Protein AF-A0A7V6ZWI8-F1 (afdb_monomer_lite)

Secondary structure (DSSP, 8-state):
----------------------------------------------------------------------B-HHHHIIIIIGGGTTT-EEEEEE-TT-B-TTS-BHHHHHHT-SSSEEEEEEE-TT-SSS-SPTTPPPPPEE-TTT--EEEE-STT-SS--HHHHTT-SEEEEE----SBTT-THHHHHHHHHHHHHHTT-EEEEE----TT-SS--BSPPPPTT--BTTB-SS--SB----HHHHHHHHHHHH---EEEEPPBS--TT--GGGGTPPP--SBTTB-SHHHHHHHHHHTT-TTTTEEEETTTTEEEEET--HHHHHHHHHHTT-TTEEEEEEEETTEEEEEEEES-TTT--HHHHHHHHHHHHHHHH-PPPP--SSS--HHHHHHTSSHHHHHHHHT--HHHHHHHHHHHHHHHHHHGGGG--SSS---S--PPP--PPP----------------PPPP----------PPPPPPPEEEETTEEPP-SS--EE-TTS-EEEEHHHHHHHTT-EEEEETTTTEEEEEETTEEEEEETT-SEEEETTEEEE-SS--EEETTEEEEEHHHHHHHTT--EEEETTTTEEEE-

Sequence (599 aa):
MLLVVFLVVTCFCAGAVADVPADVADTNDASNTNNTNNQYAEPIRNKINPITGAVEISGVRGRTGEGETFKLGNEVLLTKYRHLLDGKKVGLVTNQTGLNSKGESTIDVLARQSTFQLTALYGPEHGIDGQAAAGAYVASYVHPQLGIPVYSLYGATRMPTAEMLQNIDVLLYDIQDIGARTYTYISTLNYCMKAAQQSNKTVIVLDRPNPLGGLTVDGMVLEEGYETFVGVDNLPTAHGMTIGELALFFNREIGADVIVIPMEGYSREMIWQDTGLTWVPTSPNVPDIDSVFGYMSTGLGEGTGIFQSDKFKWIGGKGINAEAYAKLLNEAGLPGVTFIPEYKGSAGGVKLSIQDYRTFNPAKTGIYALAYARSLNHFKVPKSGKTMVMFDKIMGTNKIGQWLEQGLTPQQIEANYLPELNRFKAEREKYLIYGSKVSAPSTQPGAEQPGQADENQPAEPGQEQGQPGQVEPAPGTEQPGQALPPLKVIVQGENVVFDSEPYIDGQNRLMVPVRAILEALGATVDWDEITRTVSIQGQGHSLLLTIDSKQAVVDGQKRTMDTTPVIRNSRTMLPARYVGEYLGFTVQWDEKTRTVTVE

Radius of gyration: 32.11 Å; chains: 1; bounding box: 81×68×130 Å

Structure (mmCIF, N/CA/C/O backbone):
data_AF-A0A7V6ZWI8-F1
#
_entry.id   AF-A0A7V6ZWI8-F1
#
loop_
_atom_site.group_PDB
_atom_site.id
_atom_site.type_symbol
_atom_site.label_atom_id
_atom_site.label_alt_id
_atom_site.label_comp_id
_atom_site.label_asym_id
_atom_site.label_entity_id
_atom_site.label_seq_id
_atom_site.pdbx_PDB_ins_code
_atom_site.Cartn_x
_atom_site.Cartn_y
_atom_site.Cartn_z
_atom_site.occupancy
_atom_site.B_iso_or_equiv
_atom_site.auth_seq_id
_atom_site.auth_comp_id
_atom_site.auth_asym_id
_atom_site.auth_atom_id
_atom_site.pdbx_PDB_model_num
ATOM 1 N N . MET A 1 1 ? 40.306 23.187 1.255 1.00 28.42 1 MET A N 1
ATOM 2 C CA . MET A 1 1 ? 40.751 24.513 0.767 1.00 28.42 1 MET A CA 1
ATOM 3 C C . MET A 1 1 ? 39.671 25.029 -0.176 1.00 28.42 1 MET A C 1
ATOM 5 O O . MET A 1 1 ? 39.247 24.256 -1.022 1.00 28.42 1 MET A O 1
ATOM 9 N N . LEU A 1 2 ? 39.146 26.240 0.041 1.00 28.58 2 LEU A N 1
ATOM 10 C CA . LEU A 1 2 ? 37.987 26.783 -0.691 1.00 28.58 2 LEU A CA 1
ATOM 11 C C . LEU A 1 2 ? 38.291 27.028 -2.181 1.00 28.58 2 LEU A C 1
ATOM 13 O O . LEU A 1 2 ? 39.380 27.505 -2.489 1.00 28.58 2 LEU A O 1
ATOM 17 N N . LEU A 1 3 ? 37.276 26.903 -3.048 1.00 25.16 3 LEU A N 1
ATOM 18 C CA . LEU A 1 3 ? 36.755 28.086 -3.752 1.00 25.16 3 LEU A CA 1
ATOM 19 C C . LEU A 1 3 ? 35.303 27.910 -4.233 1.00 25.16 3 LEU A C 1
ATOM 21 O O . LEU A 1 3 ? 34.886 26.828 -4.631 1.00 25.16 3 LEU A O 1
ATOM 25 N N . VAL A 1 4 ? 34.557 29.015 -4.196 1.00 27.52 4 VAL A N 1
ATOM 26 C CA . VAL A 1 4 ? 33.180 29.178 -4.686 1.00 27.52 4 VAL A CA 1
ATOM 27 C C . VAL A 1 4 ? 33.225 29.945 -6.006 1.00 27.52 4 VAL A C 1
ATOM 29 O O . VAL A 1 4 ? 33.932 30.948 -6.078 1.00 27.52 4 VAL A O 1
ATOM 32 N N . VAL A 1 5 ? 32.421 29.557 -7.003 1.00 26.03 5 VAL A N 1
ATOM 33 C CA . VAL A 1 5 ? 32.049 30.444 -8.124 1.00 26.03 5 VAL A CA 1
ATOM 34 C C . VAL A 1 5 ? 30.573 30.248 -8.479 1.00 26.03 5 VAL A C 1
ATOM 36 O O . VAL A 1 5 ? 30.174 29.195 -8.967 1.00 26.03 5 VAL A O 1
ATOM 39 N N . PHE A 1 6 ? 29.773 31.292 -8.259 1.00 24.56 6 PHE A N 1
ATOM 40 C CA . PHE A 1 6 ? 28.487 31.496 -8.931 1.00 24.56 6 PHE A CA 1
ATOM 41 C C . PHE A 1 6 ? 28.742 32.121 -10.309 1.00 24.56 6 PHE A C 1
ATOM 43 O O . PHE A 1 6 ? 29.568 33.028 -10.412 1.00 24.56 6 PHE A O 1
ATOM 50 N N . LEU A 1 7 ? 27.961 31.755 -11.329 1.00 23.69 7 LEU A N 1
ATOM 51 C CA . LEU A 1 7 ? 27.731 32.650 -12.465 1.00 23.69 7 LEU A CA 1
ATOM 52 C C . LEU A 1 7 ? 26.287 32.542 -12.967 1.00 23.69 7 LEU A C 1
ATOM 54 O O . LEU A 1 7 ? 25.798 31.458 -13.270 1.00 23.69 7 LEU A O 1
ATOM 58 N N . VAL A 1 8 ? 25.621 33.691 -13.052 1.00 25.53 8 VAL A N 1
ATOM 59 C CA . VAL A 1 8 ? 24.291 33.857 -13.648 1.00 25.53 8 VAL A CA 1
ATOM 60 C C . VAL A 1 8 ? 24.473 34.303 -15.095 1.00 25.53 8 VAL A C 1
ATOM 62 O O . VAL A 1 8 ? 25.182 35.277 -15.336 1.00 25.53 8 VAL A O 1
ATOM 65 N N . VAL A 1 9 ? 23.795 33.652 -16.045 1.00 25.30 9 VAL A N 1
ATOM 66 C CA . VAL A 1 9 ? 23.609 34.188 -17.403 1.00 25.30 9 VAL A CA 1
ATOM 67 C C . VAL A 1 9 ? 22.161 33.989 -17.841 1.00 25.30 9 VAL A C 1
ATOM 69 O O . VAL A 1 9 ? 21.722 32.881 -18.135 1.00 25.30 9 VAL A O 1
ATOM 72 N N . THR A 1 10 ? 21.426 35.093 -17.912 1.00 27.17 10 THR A N 1
ATOM 73 C CA . THR A 1 10 ? 20.183 35.224 -18.679 1.00 27.17 10 THR A CA 1
ATOM 74 C C . THR A 1 10 ? 20.505 35.568 -20.131 1.00 27.17 10 THR A C 1
ATOM 76 O O . THR A 1 10 ? 21.259 36.513 -20.355 1.00 27.17 10 THR A O 1
ATOM 79 N N . CYS A 1 11 ? 19.858 34.919 -21.103 1.00 25.95 11 CYS A N 1
ATOM 80 C CA . CYS A 1 11 ? 19.789 35.413 -22.483 1.00 25.95 11 CYS A CA 1
ATOM 81 C C . CYS A 1 11 ? 18.364 35.289 -23.041 1.00 25.95 11 CYS A C 1
ATOM 83 O O . CYS A 1 11 ? 17.758 34.221 -23.005 1.00 25.95 11 CYS A O 1
ATOM 85 N N . PHE A 1 12 ? 17.849 36.405 -23.559 1.00 28.16 12 PHE A N 1
ATOM 86 C CA . PHE A 1 12 ? 16.585 36.501 -24.295 1.00 28.16 12 PHE A CA 1
ATOM 87 C C . PHE A 1 12 ? 16.769 36.074 -25.761 1.00 28.16 12 PHE A C 1
ATOM 89 O O . PHE A 1 12 ? 17.848 36.244 -26.324 1.00 28.16 12 PHE A O 1
ATOM 96 N N . CYS A 1 13 ? 15.696 35.595 -26.399 1.00 26.70 13 CYS A N 1
ATOM 97 C CA . CYS A 1 13 ? 15.660 35.300 -27.836 1.00 26.70 13 CYS A CA 1
ATOM 98 C C . CYS A 1 13 ? 14.922 36.389 -28.639 1.00 26.70 13 CYS A C 1
ATOM 100 O O . CYS A 1 13 ? 13.804 36.762 -28.290 1.00 26.70 13 CYS A O 1
ATOM 102 N N . ALA A 1 14 ? 15.530 36.817 -29.748 1.00 29.11 14 ALA A N 1
ATOM 103 C CA . ALA A 1 14 ? 14.955 37.495 -30.924 1.00 29.11 14 ALA A CA 1
ATOM 104 C C . ALA A 1 14 ? 16.035 37.451 -32.038 1.00 29.11 14 ALA A C 1
ATOM 106 O O . ALA A 1 14 ? 17.213 37.478 -31.696 1.00 29.11 14 ALA A O 1
ATOM 107 N N . GLY A 1 15 ? 15.784 37.389 -33.352 1.00 27.94 15 GLY A N 1
ATOM 108 C CA . GLY A 1 15 ? 14.563 37.317 -34.174 1.00 27.94 15 GLY A CA 1
ATOM 109 C C . GLY A 1 15 ? 14.901 37.714 -35.641 1.00 27.94 15 GLY A C 1
ATOM 110 O O . GLY A 1 15 ? 15.879 38.428 -35.828 1.00 27.94 15 GLY A O 1
ATOM 111 N N . ALA A 1 16 ? 14.081 37.312 -36.637 1.00 28.81 16 ALA A N 1
ATOM 112 C CA . ALA A 1 16 ? 14.214 37.524 -38.114 1.00 28.81 16 ALA A CA 1
ATOM 113 C C . ALA A 1 16 ? 15.249 36.613 -38.856 1.00 28.81 16 ALA A C 1
ATOM 115 O O . ALA A 1 16 ? 16.333 36.402 -38.330 1.00 28.81 16 ALA A O 1
ATOM 116 N N . VAL A 1 17 ? 14.974 35.894 -39.973 1.00 30.70 17 VAL A N 1
ATOM 117 C CA . VAL A 1 17 ? 14.340 36.202 -41.302 1.00 30.70 17 VAL A CA 1
ATOM 118 C C . VAL A 1 17 ? 15.312 36.998 -42.204 1.00 30.70 17 VAL A C 1
ATOM 120 O O . VAL A 1 17 ? 15.866 37.979 -41.722 1.00 30.70 17 VAL A O 1
ATOM 123 N N . ALA A 1 18 ? 15.601 36.675 -43.482 1.00 30.06 18 ALA A N 1
ATOM 124 C CA . ALA A 1 18 ? 14.964 35.810 -44.513 1.00 30.06 18 ALA A CA 1
ATOM 125 C C . ALA A 1 18 ? 15.927 34.677 -45.034 1.00 30.06 18 ALA A C 1
ATOM 127 O O . ALA A 1 18 ? 16.760 34.256 -44.237 1.00 30.06 18 ALA A O 1
ATOM 128 N N . ASP A 1 19 ? 15.915 34.071 -46.246 1.00 29.11 19 ASP A N 1
ATOM 129 C CA . ASP A 1 19 ? 15.171 34.244 -47.528 1.00 29.11 19 ASP A CA 1
ATOM 130 C C . ASP A 1 19 ? 15.196 32.956 -48.429 1.00 29.11 19 ASP A C 1
ATOM 132 O O . ASP A 1 19 ? 15.667 31.911 -47.978 1.00 29.11 19 ASP A O 1
ATOM 136 N N . VAL A 1 20 ? 14.709 33.011 -49.688 1.00 31.61 20 VAL A N 1
ATOM 137 C CA . VAL A 1 20 ? 14.600 31.900 -50.689 1.00 31.61 20 VAL A CA 1
ATOM 138 C C . VAL A 1 20 ? 15.327 32.250 -52.017 1.00 31.61 20 VAL A C 1
ATOM 140 O O . VAL A 1 20 ? 15.524 33.428 -52.311 1.00 31.61 20 VAL A O 1
ATOM 143 N N . PRO A 1 21 ? 15.741 31.268 -52.850 1.00 44.25 21 PRO A N 1
ATOM 144 C CA . PRO A 1 21 ? 15.114 31.178 -54.182 1.00 44.25 21 PRO A CA 1
ATOM 145 C C . PRO A 1 21 ? 14.834 29.732 -54.651 1.00 44.25 21 PRO A C 1
ATOM 147 O O . PRO A 1 21 ? 15.422 28.768 -54.166 1.00 44.25 21 PRO A O 1
ATOM 150 N N . ALA A 1 22 ? 13.927 29.600 -55.621 1.00 34.88 22 ALA A N 1
ATOM 151 C CA . ALA A 1 22 ? 13.561 28.346 -56.284 1.00 34.88 22 ALA A CA 1
ATOM 152 C C . ALA A 1 22 ? 14.062 28.327 -57.738 1.00 34.88 22 ALA A C 1
ATOM 154 O O . ALA A 1 22 ? 14.230 29.396 -58.321 1.00 34.88 22 ALA A O 1
ATOM 155 N N . ASP A 1 23 ? 14.195 27.140 -58.343 1.00 31.00 23 ASP A N 1
ATOM 156 C CA . ASP A 1 23 ? 14.041 27.000 -59.797 1.00 31.00 23 ASP A CA 1
ATOM 157 C C . ASP A 1 23 ? 13.568 25.591 -60.217 1.00 31.00 23 ASP A C 1
ATOM 159 O O . ASP A 1 23 ? 13.529 24.663 -59.402 1.00 31.00 23 ASP A O 1
ATOM 163 N N . VAL A 1 24 ? 13.138 25.465 -61.474 1.00 32.62 24 VAL A N 1
ATOM 164 C CA . VAL A 1 24 ? 12.239 24.422 -62.001 1.00 32.62 24 VAL A CA 1
ATOM 165 C C . VAL A 1 24 ? 12.913 23.563 -63.080 1.00 32.62 24 VAL A C 1
ATOM 167 O O . VAL A 1 24 ? 13.636 24.085 -63.923 1.00 32.62 24 VAL A O 1
ATOM 170 N N . ALA A 1 25 ? 12.584 22.265 -63.148 1.00 30.61 25 ALA A N 1
ATOM 171 C CA . ALA A 1 25 ? 12.663 21.494 -64.394 1.00 30.61 25 ALA A CA 1
ATOM 172 C C . ALA A 1 25 ? 11.658 20.326 -64.407 1.00 30.61 25 ALA A C 1
ATOM 174 O O . ALA A 1 25 ? 11.526 19.592 -63.432 1.00 30.61 25 ALA A O 1
ATOM 175 N N . ASP A 1 26 ? 10.971 20.174 -65.536 1.00 32.44 26 ASP A N 1
ATOM 176 C CA . ASP A 1 26 ? 9.909 19.203 -65.822 1.00 32.44 26 ASP A CA 1
ATOM 177 C C . ASP A 1 26 ? 10.410 18.201 -66.883 1.00 32.44 26 ASP A C 1
ATOM 179 O O . ASP A 1 26 ? 11.279 18.562 -67.680 1.00 32.44 26 ASP A O 1
ATOM 183 N N . THR A 1 27 ? 9.887 16.970 -66.935 1.00 31.80 27 THR A N 1
ATOM 184 C CA . THR A 1 27 ? 9.815 16.154 -68.174 1.00 31.80 27 THR A CA 1
ATOM 185 C C . THR A 1 27 ? 9.043 14.844 -67.975 1.00 31.80 27 THR A C 1
ATOM 187 O O . THR A 1 27 ? 9.361 14.029 -67.112 1.00 31.80 27 THR A O 1
ATOM 190 N N . ASN A 1 28 ? 8.065 14.610 -68.853 1.00 31.83 28 ASN A N 1
ATOM 191 C CA . ASN A 1 28 ? 7.313 13.358 -68.983 1.00 31.83 28 ASN A CA 1
ATOM 192 C C . ASN A 1 28 ? 8.035 12.367 -69.918 1.00 31.83 28 ASN A C 1
ATOM 194 O O . ASN A 1 28 ? 8.673 12.821 -70.864 1.00 31.83 28 ASN A O 1
ATOM 198 N N . ASP A 1 29 ? 7.800 11.055 -69.762 1.00 31.50 29 ASP A N 1
ATOM 199 C CA . ASP A 1 29 ? 7.141 10.249 -70.816 1.00 31.50 29 ASP A CA 1
ATOM 200 C C . ASP A 1 29 ? 6.568 8.921 -70.256 1.00 31.50 29 ASP A C 1
ATOM 202 O O . ASP A 1 29 ? 6.865 8.539 -69.121 1.00 31.50 29 ASP A O 1
ATOM 206 N N . ALA A 1 30 ? 5.706 8.236 -71.018 1.00 31.58 30 ALA A N 1
ATOM 207 C CA . ALA A 1 30 ? 4.789 7.201 -70.527 1.00 31.58 30 ALA A CA 1
ATOM 208 C C . ALA A 1 30 ? 4.719 5.909 -71.373 1.00 31.58 30 ALA A C 1
ATOM 210 O O . ALA A 1 30 ? 4.884 5.935 -72.587 1.00 31.58 30 ALA A O 1
ATOM 211 N N . SER A 1 31 ? 4.320 4.795 -70.734 1.00 30.95 31 SER A N 1
ATOM 212 C CA . SER A 1 31 ? 3.510 3.695 -71.322 1.00 30.95 31 SER A CA 1
ATOM 213 C C . SER A 1 31 ? 3.137 2.668 -70.227 1.00 30.95 31 SER A C 1
ATOM 215 O O . SER A 1 31 ? 4.026 2.186 -69.536 1.00 30.95 31 SER A O 1
ATOM 217 N N . ASN A 1 32 ? 1.850 2.465 -69.889 1.00 31.31 32 ASN A N 1
ATOM 218 C CA . ASN A 1 32 ? 0.920 1.430 -70.418 1.00 31.31 32 ASN A CA 1
ATOM 219 C C . ASN A 1 32 ? 1.403 -0.035 -70.251 1.00 31.31 32 ASN A C 1
ATOM 221 O O . ASN A 1 32 ? 2.523 -0.338 -70.635 1.00 31.31 32 ASN A O 1
ATOM 225 N N . THR A 1 33 ? 0.632 -1.029 -69.774 1.00 31.41 33 THR A N 1
ATOM 226 C CA . THR A 1 33 ? -0.783 -1.154 -69.319 1.00 31.41 33 THR A CA 1
ATOM 227 C C . THR A 1 33 ? -0.942 -2.429 -68.466 1.00 31.41 33 THR A C 1
ATOM 229 O O . THR A 1 33 ? -0.406 -3.456 -68.878 1.00 31.41 33 THR A O 1
ATOM 232 N N . ASN A 1 34 ? -1.769 -2.427 -67.402 1.00 29.41 34 ASN A N 1
ATOM 233 C CA . ASN A 1 34 ? -2.974 -3.291 -67.275 1.00 29.41 34 ASN A CA 1
ATOM 234 C C . ASN A 1 34 ? -3.624 -3.286 -65.865 1.00 29.41 34 ASN A C 1
ATOM 236 O O . ASN A 1 34 ? -3.039 -3.753 -64.897 1.00 29.41 34 ASN A O 1
ATOM 240 N N . ASN A 1 35 ? -4.864 -2.776 -65.819 1.00 30.55 35 ASN A N 1
ATOM 241 C CA . ASN A 1 35 ? -6.092 -3.286 -65.164 1.00 30.55 35 ASN A CA 1
ATOM 242 C C . ASN A 1 35 ? -6.007 -4.503 -64.194 1.00 30.55 35 ASN A C 1
ATOM 244 O O . ASN A 1 35 ? -5.303 -5.461 -64.485 1.00 30.55 35 ASN A O 1
ATOM 248 N N . THR A 1 36 ? -6.780 -4.615 -63.096 1.00 31.45 36 THR A N 1
ATOM 249 C CA . THR A 1 36 ? -8.091 -4.008 -62.717 1.00 31.45 36 THR A CA 1
ATOM 250 C C . THR A 1 36 ? -8.309 -3.911 -61.187 1.00 31.45 36 THR A C 1
ATOM 252 O O . THR A 1 36 ? -7.836 -4.786 -60.467 1.00 31.45 36 THR A O 1
ATOM 255 N N . ASN A 1 37 ? -9.239 -3.024 -60.777 1.00 29.16 37 ASN A N 1
ATOM 256 C CA . ASN A 1 37 ? -10.109 -3.074 -59.571 1.00 29.16 37 ASN A CA 1
ATOM 257 C C . ASN A 1 37 ? -9.500 -2.713 -58.192 1.00 29.16 37 ASN A C 1
ATOM 259 O O . ASN A 1 37 ? -8.433 -3.191 -57.840 1.00 29.16 37 ASN A O 1
ATOM 263 N N . ASN A 1 38 ? -10.174 -1.958 -57.305 1.00 27.50 38 ASN A N 1
ATOM 264 C CA . ASN A 1 38 ? -11.463 -1.230 -57.374 1.00 27.50 38 ASN A CA 1
ATOM 265 C C . ASN A 1 38 ? -11.576 -0.282 -56.151 1.00 27.50 38 ASN A C 1
ATOM 267 O O . ASN A 1 38 ? -11.404 -0.779 -55.040 1.00 27.50 38 ASN A O 1
ATOM 271 N N . GLN A 1 39 ? -11.907 1.015 -56.301 1.00 26.83 39 GLN A N 1
ATOM 272 C CA . GLN A 1 39 ? -12.364 1.847 -55.167 1.00 26.83 39 GLN A CA 1
ATOM 273 C C . GLN A 1 39 ? -13.038 3.191 -55.538 1.00 26.83 39 GLN A C 1
ATOM 275 O O . GLN A 1 39 ? -12.586 3.895 -56.433 1.00 26.83 39 GLN A O 1
ATOM 280 N N . TYR A 1 40 ? -14.051 3.530 -54.727 1.00 29.88 40 TYR A N 1
ATOM 281 C CA . TYR A 1 40 ? -14.677 4.834 -54.423 1.00 29.88 40 TYR A CA 1
ATOM 282 C C . TYR A 1 40 ? -15.344 5.709 -55.502 1.00 29.88 40 TYR A C 1
ATOM 284 O O . TYR A 1 40 ? -14.836 5.946 -56.592 1.00 29.88 40 TYR A O 1
ATOM 292 N N . ALA A 1 41 ? -16.478 6.292 -55.087 1.00 27.98 41 ALA A N 1
ATOM 293 C CA . ALA A 1 41 ? -17.156 7.410 -55.730 1.00 27.98 41 ALA A CA 1
ATOM 294 C C . ALA A 1 41 ? -17.683 8.408 -54.673 1.00 27.98 41 ALA A C 1
ATOM 296 O O . ALA A 1 41 ? -18.376 8.028 -53.736 1.00 27.98 41 ALA A O 1
ATOM 297 N N . GLU A 1 42 ? -17.351 9.673 -54.897 1.00 35.09 42 GLU A N 1
ATOM 298 C CA . GLU A 1 42 ? -17.826 10.965 -54.358 1.00 35.09 42 GLU A CA 1
ATOM 299 C C . GLU A 1 42 ? -17.604 11.954 -55.547 1.00 35.09 42 GLU A C 1
ATOM 301 O O . GLU A 1 42 ? -16.832 11.581 -56.444 1.00 35.09 42 GLU A O 1
ATOM 306 N N . PRO A 1 43 ? -18.168 13.188 -55.643 1.00 50.03 43 PRO A N 1
ATOM 307 C CA . PRO A 1 43 ? -18.789 14.014 -54.590 1.00 50.03 43 PRO A CA 1
ATOM 308 C C . PRO A 1 43 ? -20.073 14.792 -55.023 1.00 50.03 43 PRO A C 1
ATOM 310 O O . PRO A 1 43 ? -20.566 14.596 -56.131 1.00 50.03 43 PRO A O 1
ATOM 313 N N . ILE A 1 44 ? -20.569 15.756 -54.206 1.00 26.88 44 ILE A N 1
ATOM 314 C CA . ILE A 1 44 ? -20.666 17.220 -54.542 1.00 26.88 44 ILE A CA 1
ATOM 315 C C . ILE A 1 44 ? -21.524 18.080 -53.553 1.00 26.88 44 ILE A C 1
ATOM 317 O O . ILE A 1 44 ? -22.748 18.050 -53.550 1.00 26.88 44 ILE A O 1
ATOM 321 N N . ARG A 1 45 ? -20.814 18.955 -52.811 1.00 26.03 45 ARG A N 1
ATOM 322 C CA . ARG A 1 45 ? -21.028 20.401 -52.475 1.00 26.03 45 ARG A CA 1
ATOM 323 C C . ARG A 1 45 ? -22.297 20.991 -51.790 1.00 26.03 45 ARG A C 1
ATOM 325 O O . ARG A 1 45 ? -23.346 21.153 -52.397 1.00 26.03 45 ARG A O 1
ATOM 332 N N . ASN A 1 46 ? -21.990 21.680 -50.675 1.00 26.44 46 ASN A N 1
ATOM 333 C CA . ASN A 1 46 ? -22.346 23.067 -50.271 1.00 26.44 46 ASN A CA 1
ATOM 334 C C . ASN A 1 46 ? -23.809 23.497 -49.990 1.00 26.44 46 ASN A C 1
ATOM 336 O O . ASN A 1 46 ? -24.583 23.705 -50.921 1.00 26.44 46 ASN A O 1
ATOM 340 N N . LYS A 1 47 ? -24.052 24.017 -48.769 1.00 25.30 47 LYS A N 1
ATOM 341 C CA . LYS A 1 47 ? -24.035 25.477 -48.449 1.00 25.30 47 LYS A CA 1
ATOM 342 C C . LYS A 1 47 ? -24.220 25.757 -46.940 1.00 25.30 47 LYS A C 1
ATOM 344 O O . LYS A 1 47 ? -24.736 24.921 -46.213 1.00 25.30 47 LYS A O 1
ATOM 349 N N . ILE A 1 48 ? -23.805 26.950 -46.495 1.00 28.83 48 ILE A N 1
ATOM 350 C CA . ILE A 1 48 ? -23.895 27.460 -45.110 1.00 28.83 48 ILE A CA 1
ATOM 351 C C . ILE A 1 48 ? -24.860 28.661 -45.076 1.00 28.83 48 ILE A C 1
ATOM 353 O O . ILE A 1 48 ? -24.711 29.542 -45.922 1.00 28.83 48 ILE A O 1
ATOM 357 N N . ASN A 1 49 ? -25.801 28.720 -44.117 1.00 27.78 49 ASN A N 1
ATOM 358 C CA . ASN A 1 49 ? -26.045 29.894 -43.245 1.00 27.78 49 ASN A CA 1
ATOM 359 C C . ASN A 1 49 ? -27.146 29.652 -42.175 1.00 27.78 49 ASN A C 1
ATOM 361 O O . ASN A 1 49 ? -27.912 28.699 -42.314 1.00 27.78 49 ASN A O 1
ATOM 365 N N . PRO A 1 50 ? -27.200 30.461 -41.089 1.00 54.19 50 PRO A N 1
ATOM 366 C CA . PRO A 1 50 ? -27.824 30.071 -39.817 1.00 54.19 50 PRO A CA 1
ATOM 367 C C . PRO A 1 50 ? -29.129 30.817 -39.482 1.00 54.19 50 PRO A C 1
ATOM 369 O O . PRO A 1 50 ? -29.271 31.986 -39.834 1.00 54.19 50 PRO A O 1
ATOM 372 N N . ILE A 1 51 ? -30.024 30.199 -38.694 1.00 28.58 51 ILE A N 1
ATOM 373 C CA . ILE A 1 51 ? -31.097 30.898 -37.954 1.00 28.58 51 ILE A CA 1
ATOM 374 C C . ILE A 1 51 ? -31.291 30.276 -36.557 1.00 28.58 51 ILE A C 1
ATOM 376 O O . ILE A 1 51 ? -31.231 29.064 -36.372 1.00 28.58 51 ILE A O 1
ATOM 380 N N . THR A 1 52 ? -31.529 31.151 -35.581 1.00 38.34 52 THR A N 1
ATOM 381 C CA . THR A 1 52 ? -31.885 30.896 -34.178 1.00 38.34 52 THR A CA 1
ATOM 382 C C . THR A 1 52 ? -33.227 30.180 -33.993 1.00 38.34 52 THR A C 1
ATOM 384 O O . THR A 1 52 ? -34.213 30.567 -34.617 1.00 38.34 52 THR A O 1
ATOM 387 N N . GLY A 1 53 ? -33.329 29.268 -33.024 1.00 26.09 53 GLY A N 1
ATOM 388 C CA . GLY A 1 53 ? -34.625 28.766 -32.557 1.00 26.09 53 GLY A CA 1
ATOM 389 C C . GLY A 1 53 ? -34.493 27.751 -31.427 1.00 26.09 53 GLY A C 1
ATOM 390 O O . GLY A 1 53 ? -33.885 26.701 -31.612 1.00 26.09 53 GLY A O 1
ATOM 391 N N . ALA A 1 54 ? -35.066 28.055 -30.262 1.00 33.38 54 ALA A N 1
ATOM 392 C CA . ALA A 1 54 ? -35.240 27.062 -29.209 1.00 33.38 54 ALA A CA 1
ATOM 393 C C . ALA A 1 54 ? -36.290 26.030 -29.646 1.00 33.38 54 ALA A C 1
ATOM 395 O O . ALA A 1 54 ? -37.360 26.402 -30.129 1.00 33.38 54 ALA A O 1
ATOM 396 N N . VAL A 1 55 ? -35.996 24.746 -29.447 1.00 27.59 55 VAL A N 1
ATOM 397 C CA . VAL A 1 55 ? -36.957 23.651 -29.614 1.00 27.59 55 VAL A CA 1
ATOM 398 C C . VAL A 1 55 ? -37.021 22.894 -28.296 1.00 27.59 55 VAL A C 1
ATOM 400 O O . VAL A 1 55 ? -36.047 22.261 -27.889 1.00 27.59 55 VAL A O 1
ATOM 403 N N . GLU A 1 56 ? -38.169 22.961 -27.625 1.00 31.20 56 GLU A N 1
ATOM 404 C CA . GLU A 1 56 ? -38.464 22.077 -26.501 1.00 31.20 56 GLU A CA 1
ATOM 405 C C . GLU A 1 56 ? -38.583 20.637 -27.010 1.00 31.20 56 GLU A C 1
ATOM 407 O O . GLU A 1 56 ? -39.544 20.282 -27.694 1.00 31.20 56 GLU A O 1
ATOM 412 N N . ILE A 1 57 ? -37.632 19.779 -26.639 1.00 32.16 57 ILE A N 1
ATOM 413 C CA . ILE A 1 57 ? -37.811 18.330 -26.755 1.00 32.16 57 ILE A CA 1
ATOM 414 C C . ILE A 1 57 ? -38.447 17.848 -25.453 1.00 32.16 57 ILE A C 1
ATOM 416 O O . ILE A 1 57 ? -37.774 17.512 -24.478 1.00 32.16 57 ILE A O 1
ATOM 420 N N . SER A 1 58 ? -39.776 17.818 -25.441 1.00 32.56 58 SER A N 1
ATOM 421 C CA . SER A 1 58 ? -40.514 17.036 -24.454 1.00 32.56 58 SER A CA 1
ATOM 422 C C . SER A 1 58 ? -40.379 15.544 -24.788 1.00 32.56 58 SER A C 1
ATOM 424 O O . SER A 1 58 ? -40.469 15.158 -25.950 1.00 32.56 58 SER A O 1
ATOM 426 N N . GLY A 1 59 ? -40.185 14.684 -23.778 1.00 32.44 59 GLY A N 1
ATOM 427 C CA . GLY A 1 59 ? -40.457 13.250 -23.959 1.00 32.44 59 GLY A CA 1
ATOM 428 C C . GLY A 1 59 ? -39.344 12.225 -23.728 1.00 32.44 59 GLY A C 1
ATOM 429 O O . GLY A 1 59 ? -39.495 11.110 -24.211 1.00 32.44 59 GLY A O 1
ATOM 430 N N . VAL A 1 60 ? -38.317 12.494 -22.916 1.00 31.44 60 VAL A N 1
ATOM 431 C CA . VAL A 1 60 ? -37.719 11.415 -22.100 1.00 31.44 60 VAL A CA 1
ATOM 432 C C . VAL A 1 60 ? -37.628 11.880 -20.652 1.00 31.44 60 VAL A C 1
ATOM 434 O O . VAL A 1 60 ? -36.632 12.459 -20.226 1.00 31.44 60 VAL A O 1
ATOM 437 N N . ARG A 1 61 ? -38.671 11.594 -19.859 1.00 32.12 61 ARG A N 1
ATOM 438 C CA . ARG A 1 61 ? -38.511 11.533 -18.400 1.00 32.12 61 ARG A CA 1
ATOM 439 C C . ARG A 1 61 ? -37.668 10.301 -18.090 1.00 32.12 61 ARG A C 1
ATOM 441 O O . ARG A 1 61 ? -38.203 9.227 -17.818 1.00 32.12 61 ARG A O 1
ATOM 448 N N . GLY A 1 62 ? -36.347 10.469 -18.137 1.00 32.62 62 GLY A N 1
ATOM 449 C CA . GLY A 1 62 ? -35.455 9.583 -17.406 1.00 32.62 62 GLY A CA 1
ATOM 450 C C . GLY A 1 62 ? -35.942 9.527 -15.961 1.00 32.62 62 GLY A C 1
ATOM 451 O O . GLY A 1 62 ? -36.363 10.547 -15.408 1.00 32.62 62 GLY A O 1
ATOM 452 N N . ARG A 1 63 ? -35.950 8.334 -15.363 1.00 35.31 63 ARG A N 1
ATOM 453 C CA . ARG A 1 63 ? -36.229 8.202 -13.934 1.00 35.31 63 ARG A CA 1
ATOM 454 C C . ARG A 1 63 ? -35.103 8.896 -13.176 1.00 35.31 63 ARG A C 1
ATOM 456 O O . ARG A 1 63 ? -34.098 8.269 -12.866 1.00 35.31 63 ARG A O 1
ATOM 463 N N . THR A 1 64 ? -35.303 10.164 -12.835 1.00 37.44 64 THR A N 1
ATOM 464 C CA . THR A 1 64 ? -34.661 10.773 -11.674 1.00 37.44 64 THR A CA 1
ATOM 465 C C . THR A 1 64 ? -35.271 10.117 -10.439 1.00 37.44 64 THR A C 1
ATOM 467 O O . THR A 1 64 ? -36.127 10.690 -9.766 1.00 37.44 64 THR A O 1
ATOM 470 N N . GLY A 1 65 ? -34.868 8.870 -10.177 1.00 35.81 65 GLY A N 1
ATOM 471 C CA . GLY A 1 65 ? -34.746 8.454 -8.791 1.00 35.81 65 GLY A CA 1
ATOM 472 C C . GLY A 1 65 ? -33.795 9.441 -8.124 1.00 35.81 65 GLY A C 1
ATOM 473 O O . GLY A 1 65 ? -32.851 9.912 -8.766 1.00 35.81 65 GLY A O 1
ATOM 474 N N . GLU A 1 66 ? -34.087 9.808 -6.883 1.00 41.44 66 GLU A N 1
ATOM 475 C CA . GLU A 1 66 ? -33.149 10.558 -6.055 1.00 41.44 66 GLU A CA 1
ATOM 476 C C . GLU A 1 66 ? -31.829 9.784 -6.083 1.00 41.44 66 GLU A C 1
ATOM 478 O O . GLU A 1 66 ? -31.798 8.614 -5.704 1.00 41.44 66 GLU A O 1
ATOM 483 N N . GLY A 1 67 ? -30.789 10.378 -6.676 1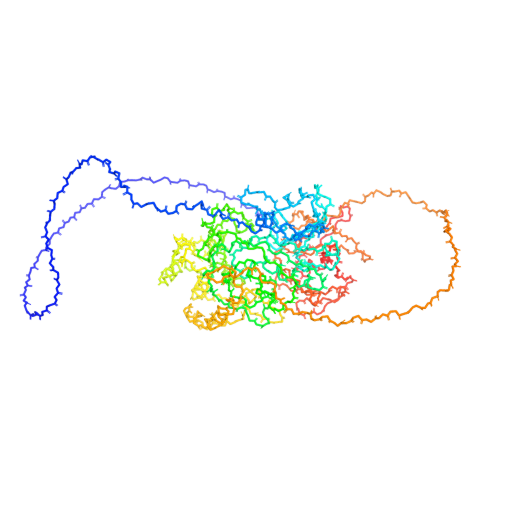.00 44.22 67 GLY A N 1
ATOM 484 C CA . GLY A 1 67 ? -29.560 9.649 -6.970 1.00 44.22 67 GLY A CA 1
ATOM 485 C C . GLY A 1 67 ? -28.971 9.124 -5.672 1.00 44.22 67 GLY A C 1
ATOM 486 O O . GLY A 1 67 ? -28.674 9.929 -4.788 1.00 44.22 67 GLY A O 1
ATOM 487 N N . GLU A 1 68 ? -28.835 7.798 -5.553 1.00 56.72 68 GLU A N 1
ATOM 488 C CA . GLU A 1 68 ? -28.263 7.169 -4.365 1.00 56.72 68 GLU A CA 1
ATOM 489 C C . GLU A 1 68 ? -26.869 7.754 -4.142 1.00 56.72 68 GLU A C 1
ATOM 491 O O . GLU A 1 68 ? -25.932 7.501 -4.898 1.00 56.72 68 GLU A O 1
ATOM 496 N N . THR A 1 69 ? -26.766 8.633 -3.145 1.00 81.69 69 THR A N 1
ATOM 497 C CA . THR A 1 69 ? -25.529 9.346 -2.853 1.00 81.69 69 THR A CA 1
ATOM 498 C C . THR A 1 69 ? -24.487 8.329 -2.420 1.00 81.69 69 THR A C 1
ATOM 500 O O . THR A 1 69 ? -24.745 7.559 -1.493 1.00 81.69 69 THR A O 1
ATOM 503 N N . PHE A 1 70 ? -23.326 8.345 -3.076 1.00 92.44 70 PHE A N 1
ATOM 504 C CA . PHE A 1 70 ? -22.180 7.536 -2.682 1.00 92.44 70 PHE A CA 1
ATOM 505 C C . PHE A 1 70 ? -21.847 7.777 -1.197 1.00 92.44 70 PHE A C 1
ATOM 507 O O . PHE A 1 70 ? -21.816 8.929 -0.754 1.00 92.44 70 PHE A O 1
ATOM 514 N N . LYS A 1 71 ? -21.609 6.707 -0.429 1.00 96.00 71 LYS A N 1
ATOM 515 C CA . LYS A 1 71 ? -21.227 6.781 0.995 1.00 96.00 71 LYS A CA 1
ATOM 516 C C . LYS A 1 71 ? -20.135 5.785 1.327 1.00 96.00 71 LYS A C 1
ATOM 518 O O . LYS A 1 71 ? -20.201 4.622 0.925 1.00 96.00 71 LYS A O 1
ATOM 523 N N . LEU A 1 72 ? -19.202 6.231 2.156 1.00 98.00 72 LEU A N 1
ATOM 524 C CA . LEU A 1 72 ? -18.135 5.406 2.714 1.00 98.00 72 LEU A CA 1
ATOM 525 C C . LEU A 1 72 ? -18.653 4.459 3.808 1.00 98.00 72 LEU A C 1
ATOM 527 O O . LEU A 1 72 ? -19.666 4.733 4.461 1.00 98.00 72 LEU A O 1
ATOM 531 N N . GLY A 1 73 ? -17.926 3.369 4.072 1.00 98.38 73 GLY A N 1
ATOM 532 C CA . GLY A 1 73 ? -18.284 2.405 5.117 1.00 98.38 73 GLY A CA 1
ATOM 533 C C . GLY A 1 73 ? -18.410 3.026 6.517 1.00 98.38 73 GLY A C 1
ATOM 534 O O . GLY A 1 73 ? -19.242 2.588 7.308 1.00 98.38 73 GLY A O 1
ATOM 535 N N . ASN A 1 74 ? -17.669 4.101 6.819 1.00 97.75 74 ASN A N 1
ATOM 536 C CA . ASN A 1 74 ? -17.784 4.832 8.090 1.00 97.75 74 ASN A CA 1
ATOM 537 C C . ASN A 1 74 ? -19.095 5.640 8.221 1.00 97.75 74 ASN A C 1
ATOM 539 O O . ASN A 1 74 ? -19.630 5.780 9.323 1.00 97.75 74 ASN A O 1
ATOM 543 N N . GLU A 1 75 ? -19.677 6.099 7.114 1.00 97.62 75 GLU A N 1
ATOM 544 C CA . GLU A 1 75 ? -20.990 6.758 7.078 1.00 97.62 75 GLU A CA 1
ATOM 545 C C . GLU A 1 75 ? -22.131 5.735 7.141 1.00 97.62 75 GLU A C 1
ATOM 547 O O . GLU A 1 75 ? -23.121 5.924 7.861 1.00 97.62 75 GLU A O 1
ATOM 552 N N . VAL A 1 76 ? -21.979 4.617 6.426 1.00 98.25 76 VAL A N 1
ATOM 553 C CA . VAL A 1 76 ? -22.930 3.495 6.432 1.00 98.25 76 VAL A CA 1
ATOM 554 C C . VAL A 1 76 ? -22.979 2.829 7.815 1.00 98.25 76 VAL A C 1
ATOM 556 O O . VAL A 1 76 ? -24.067 2.520 8.309 1.00 98.25 76 VAL A O 1
ATOM 559 N N . LEU A 1 77 ? -21.836 2.702 8.501 1.00 98.06 77 LEU A N 1
ATOM 560 C CA . LEU A 1 77 ? -21.746 2.239 9.889 1.00 98.06 77 LEU A CA 1
ATOM 561 C C . LEU A 1 77 ? -22.684 3.042 10.790 1.00 98.06 77 LEU A C 1
ATOM 563 O O . LEU A 1 77 ? -23.574 2.480 11.420 1.00 98.06 77 LEU A O 1
ATOM 567 N N . LEU A 1 78 ? -22.512 4.361 10.848 1.00 94.56 78 LEU A N 1
ATOM 568 C CA . LEU A 1 78 ? -23.215 5.197 11.824 1.00 94.56 78 LEU A CA 1
ATOM 569 C C . LEU A 1 78 ? -24.708 5.352 11.519 1.00 94.56 78 LEU A C 1
ATOM 571 O O . LEU A 1 78 ? -25.505 5.545 12.439 1.00 94.56 78 LEU A O 1
ATOM 575 N N . THR A 1 79 ? -25.091 5.238 10.245 1.00 94.31 79 THR A N 1
ATOM 576 C CA . THR A 1 79 ? -26.484 5.383 9.800 1.00 94.31 79 THR A CA 1
ATOM 577 C C . THR A 1 79 ? -27.284 4.079 9.829 1.00 94.31 79 THR A C 1
ATOM 579 O O . THR A 1 79 ? -28.482 4.134 10.106 1.00 94.31 79 THR A O 1
ATOM 582 N N . LYS A 1 80 ? -26.660 2.915 9.586 1.00 96.88 80 LYS A N 1
ATOM 583 C CA . LYS A 1 80 ? -27.354 1.610 9.507 1.00 96.88 80 LYS A CA 1
ATOM 584 C C . LYS A 1 80 ? -26.883 0.569 10.528 1.00 96.88 80 LYS A C 1
ATOM 586 O O . LYS A 1 80 ? -27.702 -0.205 11.021 1.00 96.88 80 LYS A O 1
ATOM 591 N N . TYR A 1 81 ? -25.601 0.563 10.891 1.00 97.38 81 TYR A N 1
ATOM 592 C CA . TYR A 1 81 ? -24.971 -0.521 11.663 1.00 97.38 81 TYR A CA 1
ATOM 593 C C . TYR A 1 81 ? -24.409 -0.105 13.035 1.00 97.38 81 TYR A C 1
ATOM 595 O O . TYR A 1 81 ? -23.710 -0.884 13.675 1.00 97.38 81 TYR A O 1
ATOM 603 N N . ARG A 1 82 ? -24.749 1.090 13.541 1.00 96.38 82 ARG A N 1
ATOM 604 C CA . ARG A 1 82 ? -24.271 1.615 14.838 1.00 96.38 82 ARG A CA 1
ATOM 605 C C . ARG A 1 82 ? -24.532 0.667 16.016 1.00 96.38 82 ARG A C 1
ATOM 607 O O . ARG A 1 82 ? -23.709 0.582 16.919 1.00 96.38 82 ARG A O 1
ATOM 614 N N . HIS A 1 83 ? -25.614 -0.108 15.943 1.00 97.00 83 HIS A N 1
ATOM 615 C CA . HIS A 1 83 ? -25.970 -1.146 16.913 1.00 97.00 83 HIS A CA 1
ATOM 616 C C . HIS A 1 83 ? -24.885 -2.224 17.113 1.00 97.00 83 HIS A C 1
ATOM 618 O O . HIS A 1 83 ? -24.877 -2.889 18.143 1.00 97.00 83 HIS A O 1
ATOM 624 N N . LEU A 1 84 ? -23.951 -2.398 16.167 1.00 98.00 84 LEU A N 1
ATOM 625 C CA . LEU A 1 84 ? -22.797 -3.294 16.321 1.00 98.00 84 LEU A CA 1
ATOM 626 C C . LEU A 1 84 ? -21.776 -2.792 17.357 1.00 98.00 84 LEU A C 1
ATOM 628 O O . LEU A 1 84 ? -20.963 -3.590 17.838 1.00 98.00 84 LEU A O 1
ATOM 632 N N . LEU A 1 85 ? -21.808 -1.492 17.674 1.00 98.50 85 LEU A N 1
ATOM 633 C CA . LEU A 1 85 ? -20.915 -0.816 18.617 1.00 98.50 85 LEU A CA 1
ATOM 634 C C . LEU A 1 85 ? -21.585 -0.481 19.954 1.00 98.50 85 LEU A C 1
ATOM 636 O O . LEU A 1 85 ? -20.871 -0.317 20.936 1.00 98.50 85 LEU A O 1
ATOM 640 N N . ASP A 1 86 ? -22.914 -0.365 20.009 1.00 97.81 86 ASP A N 1
ATOM 641 C CA . ASP A 1 86 ? -23.629 0.077 21.214 1.00 97.81 86 ASP A CA 1
ATOM 642 C C . ASP A 1 86 ? -23.259 -0.775 22.452 1.00 97.81 86 ASP A C 1
ATOM 644 O O . ASP A 1 86 ? -23.270 -2.006 22.426 1.00 97.81 86 ASP A O 1
ATOM 648 N N . GLY A 1 87 ? -22.892 -0.098 23.543 1.00 98.19 87 GLY A N 1
ATOM 649 C CA . GLY A 1 87 ? -22.398 -0.679 24.795 1.00 98.19 87 GLY A CA 1
ATOM 650 C C . GLY A 1 87 ? -20.923 -1.107 24.802 1.00 98.19 87 GLY A C 1
ATOM 651 O O . GLY A 1 87 ? -20.421 -1.454 25.870 1.00 98.19 87 GLY A O 1
ATOM 652 N N . LYS A 1 88 ? -20.219 -1.077 23.663 1.00 98.56 88 LYS A N 1
ATOM 653 C CA . LYS A 1 88 ? -18.855 -1.616 23.528 1.00 98.56 88 LYS A CA 1
ATOM 654 C C . LYS A 1 88 ? -17.749 -0.587 23.748 1.00 98.56 88 LYS A C 1
ATOM 656 O O . LYS A 1 88 ? -17.909 0.612 23.503 1.00 98.56 88 LYS A O 1
ATOM 661 N N . LYS A 1 89 ? -16.577 -1.100 24.117 1.00 98.75 89 LYS A N 1
ATOM 662 C CA . LYS A 1 89 ? -15.281 -0.435 23.992 1.00 98.75 89 LYS A CA 1
ATOM 663 C C . LYS A 1 89 ? -14.713 -0.664 22.595 1.00 98.75 89 LYS A C 1
ATOM 665 O O . LYS A 1 89 ? -14.571 -1.801 22.144 1.00 98.75 89 LYS A O 1
ATOM 670 N N . VAL A 1 90 ? -14.370 0.420 21.921 1.00 98.81 90 VAL A N 1
ATOM 671 C CA . VAL A 1 90 ? -13.998 0.448 20.509 1.00 98.81 90 VAL A CA 1
ATOM 672 C C . VAL A 1 90 ? -12.530 0.832 20.373 1.00 98.81 90 VAL A C 1
ATOM 674 O O . VAL A 1 90 ? -12.111 1.900 20.826 1.00 98.81 90 VAL A O 1
ATOM 677 N N . GLY A 1 91 ? -11.760 -0.029 19.715 1.00 98.81 91 GLY A N 1
ATOM 678 C CA . GLY A 1 91 ? -10.456 0.312 19.155 1.00 98.81 91 GLY A CA 1
ATOM 679 C C . GLY A 1 91 ? -10.600 0.777 17.710 1.00 98.81 91 GLY A C 1
ATOM 680 O O . GLY A 1 91 ? -11.443 0.241 16.995 1.00 98.81 91 GLY A O 1
ATOM 681 N N . LEU A 1 92 ? -9.786 1.732 17.258 1.00 98.88 92 LEU A N 1
ATOM 682 C CA . LEU A 1 92 ? -9.796 2.200 15.865 1.00 98.88 92 LEU A CA 1
ATOM 683 C C . LEU A 1 92 ? -8.392 2.189 15.246 1.00 98.88 92 LEU A C 1
ATOM 685 O O . LEU A 1 92 ? -7.523 2.966 15.646 1.00 98.88 92 LEU A O 1
ATOM 689 N N . VAL A 1 93 ? -8.193 1.347 14.232 1.00 98.81 93 VAL A N 1
ATOM 690 C CA . VAL A 1 93 ? -7.045 1.400 13.319 1.00 98.81 93 VAL A CA 1
ATOM 691 C C . VAL A 1 93 ? -7.346 2.439 12.241 1.00 98.81 93 VAL A C 1
ATOM 693 O O . VAL A 1 93 ? -8.276 2.256 11.454 1.00 98.81 93 VAL A O 1
ATOM 696 N N . THR A 1 94 ? -6.611 3.551 12.225 1.00 98.44 94 THR A N 1
ATOM 697 C CA . THR A 1 94 ? -6.869 4.663 11.296 1.00 98.44 94 THR A CA 1
ATOM 698 C C . THR A 1 94 ? -5.649 5.566 11.103 1.00 98.44 94 THR A C 1
ATOM 700 O O . THR A 1 94 ? -4.633 5.421 11.784 1.00 98.44 94 THR A O 1
ATOM 703 N N . ASN A 1 95 ? -5.762 6.516 10.178 1.00 95.81 95 ASN A N 1
ATOM 704 C CA . ASN A 1 95 ? -4.812 7.600 9.958 1.00 95.81 95 ASN A CA 1
ATOM 705 C C . ASN A 1 95 ? -5.527 8.849 9.399 1.00 95.81 95 ASN A C 1
ATOM 707 O O . ASN A 1 95 ? -6.756 8.927 9.416 1.00 95.81 95 ASN A O 1
ATOM 711 N N . GLN A 1 96 ? -4.779 9.804 8.844 1.00 94.88 96 GLN A N 1
ATOM 712 C CA . GLN A 1 96 ? -5.289 11.053 8.266 1.00 94.88 96 GLN A CA 1
ATOM 713 C C . GLN A 1 96 ? -6.309 10.867 7.131 1.00 94.88 96 GLN A C 1
ATOM 715 O O . GLN A 1 96 ? -7.026 11.804 6.788 1.00 94.88 96 GLN A O 1
ATOM 720 N N . THR A 1 97 ? -6.373 9.675 6.533 1.00 97.31 97 THR A N 1
ATOM 721 C CA . THR A 1 97 ? -7.324 9.332 5.464 1.00 97.31 97 THR A CA 1
ATOM 722 C C . THR A 1 97 ? -8.669 8.827 5.991 1.00 97.31 97 THR A C 1
ATOM 724 O O . THR A 1 97 ? -9.628 8.734 5.221 1.00 97.31 97 THR A O 1
ATOM 727 N N . GLY A 1 98 ? -8.759 8.535 7.295 1.00 97.56 98 GLY A N 1
ATOM 728 C CA . GLY A 1 98 ? -9.970 8.139 8.011 1.00 97.56 98 GLY A CA 1
ATOM 729 C C . GLY A 1 98 ? -10.955 9.295 8.161 1.00 97.56 98 GLY A C 1
ATOM 730 O O . GLY A 1 98 ? -11.227 9.739 9.272 1.00 97.56 98 GLY A O 1
ATOM 731 N N . LEU A 1 99 ? -11.451 9.819 7.038 1.00 97.44 99 LEU A N 1
ATOM 732 C CA . LEU A 1 99 ? -12.440 10.895 6.961 1.00 97.44 99 LEU A CA 1
ATOM 733 C C . LEU A 1 99 ? -13.766 10.384 6.374 1.00 97.44 99 LEU A C 1
ATOM 735 O O . LEU A 1 99 ? -13.782 9.392 5.637 1.00 97.44 99 LEU A O 1
ATOM 739 N N . ASN A 1 100 ? -14.876 11.059 6.672 1.00 95.88 100 ASN A N 1
ATOM 740 C CA . ASN A 1 100 ? -16.156 10.892 5.965 1.00 95.88 100 ASN A CA 1
ATOM 741 C C . ASN A 1 100 ? -16.228 11.767 4.689 1.00 95.88 100 ASN A C 1
ATOM 743 O O . ASN A 1 100 ? -15.319 12.556 4.420 1.00 95.88 100 ASN A O 1
ATOM 747 N N . SER A 1 101 ? -17.324 11.686 3.921 1.00 93.62 101 SER A N 1
ATOM 748 C CA . SER A 1 101 ? -17.528 12.491 2.696 1.00 93.62 101 SER A CA 1
ATOM 749 C C . SER A 1 101 ? -17.480 14.017 2.905 1.00 93.62 101 SER A C 1
ATOM 751 O O . SER A 1 101 ? -17.300 14.771 1.949 1.00 93.62 101 SER A O 1
ATOM 753 N N . LYS A 1 102 ? -17.610 14.488 4.153 1.00 93.62 102 LYS A N 1
ATOM 754 C CA . LYS A 1 102 ? -17.560 15.905 4.552 1.00 93.62 102 LYS A CA 1
ATOM 755 C C . LYS A 1 102 ? -16.181 16.343 5.057 1.00 93.62 102 LYS A C 1
ATOM 757 O O . LYS A 1 102 ? -16.022 17.503 5.429 1.00 93.62 102 LYS A O 1
ATOM 762 N N . GLY A 1 103 ? -15.203 15.436 5.098 1.00 94.62 103 GLY A N 1
ATOM 763 C CA . GLY A 1 103 ? -13.866 15.695 5.632 1.00 94.62 103 GLY A CA 1
ATOM 764 C C . GLY A 1 103 ? -13.764 15.663 7.162 1.00 94.62 103 GLY A C 1
ATOM 765 O O . GLY A 1 103 ? -12.750 16.099 7.700 1.00 94.62 103 GLY A O 1
ATOM 766 N N . GLU A 1 104 ? -14.775 15.167 7.884 1.00 96.25 104 GLU A N 1
ATOM 767 C CA . GLU A 1 104 ? -14.673 14.973 9.338 1.00 96.25 104 GLU A CA 1
ATOM 768 C C . GLU A 1 104 ? -13.927 13.675 9.662 1.00 96.25 104 GLU A C 1
ATOM 770 O O . GLU A 1 104 ? -14.212 12.635 9.066 1.00 96.25 104 GLU A O 1
ATOM 775 N N . SER A 1 105 ? -13.024 13.722 10.645 1.00 97.19 105 SER A N 1
ATOM 776 C CA . SER A 1 105 ? -12.262 12.558 11.109 1.00 97.19 105 SER A CA 1
ATOM 777 C C . SER A 1 105 ? -13.148 11.503 11.771 1.00 97.19 105 SER A C 1
ATOM 779 O O . SER A 1 105 ? -13.941 11.814 12.661 1.00 97.19 105 SER A O 1
ATOM 781 N N . THR A 1 106 ? -12.955 10.234 11.412 1.00 98.12 106 THR A N 1
ATOM 782 C CA . THR A 1 106 ? -13.582 9.079 12.068 1.00 98.12 106 THR A CA 1
ATOM 783 C C . THR A 1 106 ? -13.245 9.039 13.562 1.00 98.12 106 THR A C 1
ATOM 785 O O . THR A 1 106 ? -14.109 8.673 14.356 1.00 98.12 106 THR A O 1
ATOM 788 N N . ILE A 1 107 ? -12.057 9.503 13.979 1.00 98.06 107 ILE A N 1
ATOM 789 C CA . ILE A 1 107 ? -11.703 9.657 15.403 1.00 98.06 107 ILE A CA 1
ATOM 790 C C . ILE A 1 107 ? -12.707 10.593 16.090 1.00 98.06 107 ILE A C 1
ATOM 792 O O . ILE A 1 107 ? -13.345 10.205 17.070 1.00 98.06 107 ILE A O 1
ATOM 796 N N . ASP A 1 108 ? -12.894 11.799 15.549 1.00 97.25 108 ASP A N 1
ATOM 797 C CA . ASP A 1 108 ? -13.784 12.810 16.129 1.00 97.25 108 ASP A CA 1
ATOM 798 C C . ASP A 1 108 ? -15.249 12.371 16.087 1.00 97.25 108 ASP A C 1
ATOM 800 O O . ASP A 1 108 ? -16.002 12.599 17.033 1.00 97.25 108 ASP A O 1
ATOM 804 N N . VAL A 1 109 ? -15.676 11.749 14.987 1.00 97.56 109 VAL A N 1
ATOM 805 C CA . VAL A 1 109 ? -17.065 11.318 14.804 1.00 97.56 109 VAL A CA 1
ATOM 806 C C . VAL A 1 109 ? -17.420 10.185 15.774 1.00 97.56 109 VAL A C 1
ATOM 808 O O . VAL A 1 109 ? -18.516 10.215 16.343 1.00 97.56 109 VAL A O 1
ATOM 811 N N . LEU A 1 110 ? -16.512 9.232 16.021 1.00 98.06 110 LEU A N 1
ATOM 812 C CA . LEU A 1 110 ? -16.704 8.178 17.025 1.00 98.06 110 LEU A CA 1
ATOM 813 C C . LEU A 1 110 ? -16.602 8.721 18.458 1.00 98.06 110 LEU A C 1
ATOM 815 O O . LEU A 1 110 ? -17.426 8.359 19.294 1.00 98.06 110 LEU A O 1
ATOM 819 N N . ALA A 1 111 ? -15.660 9.625 18.745 1.00 97.38 111 ALA A N 1
ATOM 820 C CA . ALA A 1 111 ? -15.479 10.212 20.078 1.00 97.38 111 ALA A CA 1
ATOM 821 C C . ALA A 1 111 ? -16.682 11.051 20.561 1.00 97.38 111 ALA A C 1
ATOM 823 O O . ALA A 1 111 ? -16.863 11.235 21.763 1.00 97.38 111 ALA A O 1
ATOM 824 N N . ARG A 1 112 ? -17.523 11.546 19.641 1.00 96.25 112 ARG A N 1
ATOM 825 C CA . ARG A 1 112 ? -18.778 12.259 19.953 1.00 96.25 112 ARG A CA 1
ATOM 826 C C . ARG A 1 112 ? -19.953 11.334 20.310 1.00 96.25 112 ARG A C 1
ATOM 828 O O . ARG A 1 112 ? -20.998 11.842 20.715 1.00 96.25 112 ARG A O 1
ATOM 835 N N . GLN A 1 113 ? -19.845 10.017 20.116 1.00 96.38 113 GLN A N 1
ATOM 836 C CA . GLN A 1 113 ? -20.957 9.096 20.371 1.00 96.38 113 GLN A CA 1
ATOM 837 C C . GLN A 1 113 ? -21.086 8.785 21.867 1.00 96.38 113 GLN A C 1
ATOM 839 O O . GLN A 1 113 ? -20.098 8.549 22.552 1.00 96.38 113 GLN A O 1
ATOM 844 N N . SER A 1 114 ? -22.320 8.765 22.374 1.00 95.50 114 SER A N 1
ATOM 845 C CA . SER A 1 114 ? -22.623 8.460 23.780 1.00 95.50 114 SER A CA 1
ATOM 846 C C . SER A 1 114 ? -23.107 7.027 24.012 1.00 95.50 114 SER A C 1
ATOM 848 O O . SER A 1 114 ? -23.246 6.615 25.160 1.00 95.50 114 SER A O 1
ATOM 850 N N . THR A 1 115 ? -23.387 6.266 22.946 1.00 96.81 115 THR A N 1
ATOM 851 C CA . THR A 1 115 ? -23.894 4.889 23.054 1.00 96.81 115 THR A CA 1
ATOM 852 C C . THR A 1 115 ? -22.790 3.836 23.138 1.00 96.81 115 THR A C 1
ATOM 854 O O . THR A 1 115 ? -23.082 2.689 23.457 1.00 96.81 115 THR A O 1
ATOM 857 N N . PHE A 1 116 ? -21.531 4.212 22.903 1.00 98.00 116 PHE A N 1
ATOM 858 C CA . PHE A 1 116 ? -20.343 3.360 23.001 1.00 98.00 116 PHE A CA 1
ATOM 859 C C . PHE A 1 116 ? -19.108 4.199 23.361 1.00 98.00 116 PHE A C 1
ATOM 861 O O . PHE A 1 116 ? -19.191 5.425 23.396 1.00 98.00 116 PHE A O 1
ATOM 868 N N . GLN A 1 117 ? -17.965 3.563 23.637 1.00 98.38 117 GLN A N 1
ATOM 869 C CA . GLN A 1 117 ? -16.748 4.258 24.073 1.00 98.38 117 GLN A CA 1
ATOM 870 C C . GLN A 1 117 ? -15.565 3.977 23.140 1.00 98.38 117 GLN A C 1
ATOM 872 O O . GLN A 1 117 ? -15.119 2.840 23.038 1.00 98.38 117 GLN A O 1
ATOM 877 N N . LEU A 1 118 ? -14.993 5.012 22.519 1.00 98.56 118 LEU A N 1
ATOM 878 C CA . LEU A 1 118 ? -13.681 4.922 21.866 1.00 98.56 118 LEU A CA 1
ATOM 879 C C . LEU A 1 118 ? -12.589 4.858 22.950 1.00 98.56 118 LEU A C 1
ATOM 881 O O . LEU A 1 118 ? -12.470 5.790 23.744 1.00 98.56 118 LEU A O 1
ATOM 885 N N . THR A 1 119 ? -11.820 3.766 23.017 1.00 98.38 119 THR A N 1
ATOM 886 C CA . THR A 1 119 ? -10.854 3.510 24.109 1.00 98.38 119 THR A CA 1
ATOM 887 C C . THR A 1 119 ? -9.401 3.368 23.668 1.00 98.38 119 THR A C 1
ATOM 889 O O . THR A 1 119 ? -8.521 3.450 24.526 1.00 98.38 119 THR A O 1
ATOM 892 N N . ALA A 1 120 ? -9.123 3.172 22.377 1.00 98.44 120 ALA A N 1
ATOM 893 C CA . ALA A 1 120 ? -7.763 3.090 21.840 1.00 98.44 120 ALA A CA 1
ATOM 894 C C . ALA A 1 120 ? -7.706 3.461 20.350 1.00 98.44 120 ALA A C 1
ATOM 896 O O . ALA A 1 120 ? -8.630 3.165 19.588 1.00 98.44 120 ALA A O 1
ATOM 897 N N . LEU A 1 121 ? -6.589 4.056 19.931 1.00 98.56 121 LEU A N 1
ATOM 898 C CA . LEU A 1 121 ? -6.243 4.294 18.529 1.00 98.56 121 LEU A CA 1
ATOM 899 C C . LEU A 1 121 ? -5.013 3.469 18.139 1.00 98.56 121 LEU A C 1
ATOM 901 O O . LEU A 1 121 ? -4.133 3.237 18.967 1.00 98.56 121 LEU A O 1
ATOM 905 N N . TYR A 1 122 ? -4.928 3.072 16.872 1.00 98.06 122 TYR A N 1
ATOM 906 C CA . TYR A 1 122 ? -3.811 2.301 16.328 1.00 98.06 122 TYR A CA 1
ATOM 907 C C . TYR A 1 122 ? -3.364 2.932 15.003 1.00 98.06 122 TYR A C 1
ATOM 909 O O . TYR A 1 122 ? -4.106 2.914 14.020 1.00 98.06 122 TYR A O 1
ATOM 917 N N . GLY A 1 123 ? -2.169 3.522 14.985 1.00 93.75 123 GLY A N 1
ATOM 918 C CA . GLY A 1 123 ? -1.598 4.180 13.809 1.00 93.75 123 GLY A CA 1
ATOM 919 C C . GLY A 1 123 ? -0.739 3.220 12.977 1.00 93.75 123 GLY A C 1
ATOM 920 O O . GLY A 1 123 ? 0.115 2.549 13.557 1.00 93.75 123 GLY A O 1
ATOM 921 N N . PRO A 1 124 ? -0.923 3.142 11.647 1.00 88.88 124 PRO A N 1
ATOM 922 C CA . PRO A 1 124 ? -0.111 2.315 10.751 1.00 88.88 124 PRO A CA 1
ATOM 923 C C . PRO A 1 124 ? 1.244 2.990 10.441 1.00 88.88 124 PRO A C 1
ATOM 925 O O . PRO A 1 124 ? 1.703 3.887 11.153 1.00 88.88 124 PRO A O 1
ATOM 928 N N . GLU A 1 125 ? 1.886 2.594 9.337 1.00 68.69 125 GLU A N 1
ATOM 929 C CA . GLU A 1 125 ? 2.960 3.384 8.725 1.00 68.69 125 GLU A CA 1
ATOM 930 C C . GLU A 1 125 ? 2.520 4.845 8.503 1.00 68.69 125 GLU A C 1
ATOM 932 O O . GLU A 1 125 ? 1.385 5.110 8.103 1.00 68.69 125 GLU A O 1
ATOM 937 N N . HIS A 1 126 ? 3.431 5.787 8.764 1.00 73.75 126 HIS A N 1
ATOM 938 C CA . HIS A 1 126 ? 3.195 7.239 8.822 1.00 73.75 126 HIS A CA 1
ATOM 939 C C . HIS A 1 126 ? 2.433 7.767 10.059 1.00 73.75 126 HIS A C 1
ATOM 941 O O . HIS A 1 126 ? 2.363 8.983 10.231 1.00 73.75 126 HIS A O 1
ATOM 947 N N . GLY A 1 127 ? 1.945 6.904 10.961 1.00 80.75 127 GLY A N 1
ATOM 948 C CA . GLY A 1 127 ? 1.207 7.310 12.167 1.00 80.75 127 GLY A CA 1
ATOM 949 C C . GLY A 1 127 ? -0.242 7.728 11.888 1.00 80.75 127 GLY A C 1
ATOM 950 O O . GLY A 1 127 ? -0.744 7.546 10.782 1.00 80.75 127 GLY A O 1
ATOM 951 N N . ILE A 1 128 ? -0.937 8.279 12.895 1.00 86.56 128 ILE A N 1
ATOM 952 C CA . ILE A 1 128 ? -2.352 8.667 12.732 1.00 86.56 128 ILE A CA 1
ATOM 953 C C . ILE A 1 128 ? -2.557 10.003 11.992 1.00 86.56 128 ILE A C 1
ATOM 955 O O . ILE A 1 128 ? -3.678 10.298 11.592 1.00 86.56 128 ILE A O 1
ATOM 959 N N . ASP A 1 129 ? -1.505 10.806 11.809 1.00 80.00 129 ASP A N 1
ATOM 960 C CA . ASP A 1 129 ? -1.541 12.111 11.127 1.00 80.00 129 ASP A CA 1
ATOM 961 C C . ASP A 1 129 ? -0.914 12.093 9.717 1.00 80.00 129 ASP A C 1
ATOM 963 O O . ASP A 1 129 ? -1.004 13.080 8.980 1.00 80.00 129 ASP A O 1
ATOM 967 N N . GLY A 1 130 ? -0.288 10.978 9.329 1.00 69.06 130 GLY A N 1
ATOM 968 C CA . GLY A 1 130 ? 0.353 10.784 8.029 1.00 69.06 130 GLY A CA 1
ATOM 969 C C . GLY A 1 130 ? 1.633 11.586 7.796 1.00 69.06 130 GLY A C 1
ATOM 970 O O . GLY A 1 130 ? 2.132 11.594 6.668 1.00 69.06 130 GLY A O 1
ATOM 971 N N . GLN A 1 131 ? 2.156 12.290 8.807 1.00 68.75 131 GLN A N 1
ATOM 972 C CA . GLN A 1 131 ? 3.249 13.252 8.615 1.00 68.75 131 GLN A CA 1
ATOM 973 C C . GLN A 1 131 ? 4.642 12.614 8.675 1.00 68.75 131 GLN A C 1
ATOM 975 O O . GLN A 1 131 ? 5.601 13.177 8.141 1.00 68.75 131 GLN A O 1
ATOM 980 N N . ALA A 1 132 ? 4.786 11.445 9.304 1.00 63.16 132 ALA A N 1
ATOM 981 C CA . ALA A 1 132 ? 6.081 10.776 9.396 1.00 63.16 132 ALA A CA 1
ATOM 982 C C . ALA A 1 132 ? 6.550 10.245 8.026 1.00 63.16 132 ALA A C 1
ATOM 984 O O . ALA A 1 132 ? 5.757 9.784 7.205 1.00 63.16 132 ALA A O 1
ATOM 985 N N . ALA A 1 133 ? 7.859 10.287 7.765 1.00 56.41 133 ALA A N 1
ATOM 986 C CA . ALA A 1 133 ? 8.435 9.801 6.510 1.00 56.41 133 ALA A CA 1
ATOM 987 C C . ALA A 1 133 ? 8.254 8.277 6.323 1.00 56.41 133 ALA A C 1
ATOM 989 O O . ALA A 1 133 ? 8.033 7.539 7.281 1.00 56.41 133 ALA A O 1
ATOM 990 N N . ALA A 1 134 ? 8.366 7.784 5.084 1.00 57.12 134 ALA A N 1
ATOM 991 C CA . ALA A 1 134 ? 8.363 6.341 4.814 1.00 57.12 134 ALA A CA 1
ATOM 992 C C . ALA A 1 134 ? 9.530 5.653 5.541 1.00 57.12 134 ALA A C 1
ATOM 994 O O . ALA A 1 134 ? 10.637 6.192 5.561 1.00 57.12 134 ALA A O 1
ATOM 995 N N . GLY A 1 135 ? 9.287 4.498 6.166 1.00 54.50 135 GLY A N 1
ATOM 996 C CA . GLY A 1 135 ? 10.284 3.826 7.012 1.00 54.50 135 GLY A CA 1
ATOM 997 C C . GLY A 1 135 ? 10.521 4.451 8.399 1.00 54.50 135 GLY A C 1
ATOM 998 O O . GLY A 1 135 ? 11.104 3.786 9.266 1.00 54.50 135 GLY A O 1
ATOM 999 N N . ALA A 1 136 ? 10.048 5.677 8.657 1.00 54.47 136 ALA A N 1
ATOM 1000 C CA . ALA A 1 136 ? 10.179 6.319 9.962 1.00 54.47 136 ALA A CA 1
ATOM 1001 C C . ALA A 1 136 ? 9.241 5.676 10.993 1.00 54.47 136 ALA A C 1
ATOM 1003 O O . ALA A 1 136 ? 8.116 5.277 10.691 1.00 54.47 136 ALA A O 1
ATOM 1004 N N . TYR A 1 137 ? 9.702 5.583 12.239 1.00 59.69 137 TYR A N 1
ATOM 1005 C CA . TYR A 1 137 ? 8.892 5.074 13.340 1.00 59.69 137 TYR A CA 1
ATOM 1006 C C . TYR A 1 137 ? 8.182 6.221 14.058 1.00 59.69 137 TYR A C 1
ATOM 1008 O O . TYR A 1 137 ? 8.814 7.196 14.457 1.00 59.69 137 TYR A O 1
ATOM 1016 N N . VAL A 1 138 ? 6.889 6.044 14.315 1.00 66.31 138 VAL A N 1
ATOM 1017 C CA . VAL A 1 138 ? 6.108 6.877 15.238 1.00 66.31 138 VAL A CA 1
ATOM 1018 C C . VAL A 1 138 ? 5.998 6.129 16.566 1.00 66.31 138 VAL A C 1
ATOM 1020 O O . VAL A 1 138 ? 5.746 4.927 16.567 1.00 66.31 138 VAL A O 1
ATOM 1023 N N . ALA A 1 139 ? 6.233 6.796 17.697 1.00 80.50 139 ALA A N 1
ATOM 1024 C CA . ALA A 1 139 ? 6.090 6.180 19.018 1.00 80.50 139 ALA A CA 1
ATOM 1025 C C . ALA A 1 139 ? 4.625 6.100 19.457 1.00 80.50 139 ALA A C 1
ATOM 1027 O O . ALA A 1 139 ? 3.813 6.914 19.037 1.00 80.50 139 ALA A O 1
ATOM 1028 N N . SER A 1 140 ? 4.300 5.140 20.325 1.00 87.88 140 SER A N 1
ATOM 1029 C CA . SER A 1 140 ? 3.011 5.117 21.022 1.00 87.88 140 SER A CA 1
ATOM 1030 C C . SER A 1 140 ? 2.941 6.254 22.050 1.00 87.88 140 SER A C 1
ATOM 1032 O O . SER A 1 140 ? 3.939 6.552 22.708 1.00 87.88 140 SER A O 1
ATOM 1034 N N . TYR A 1 141 ? 1.774 6.876 22.209 1.00 89.94 141 TYR A N 1
ATOM 1035 C CA . TYR A 1 141 ? 1.559 8.038 23.083 1.00 89.94 141 TYR A CA 1
ATOM 1036 C C . TYR A 1 141 ? 0.124 8.072 23.632 1.00 89.94 141 TYR A C 1
ATOM 1038 O O . TYR A 1 141 ? -0.671 7.174 23.368 1.00 89.94 141 TYR A O 1
ATOM 1046 N N . VAL A 1 142 ? -0.221 9.095 24.418 1.00 93.38 142 VAL A N 1
ATOM 1047 C CA . VAL A 1 142 ? -1.601 9.351 24.869 1.00 93.38 142 VAL A CA 1
ATOM 1048 C C . VAL A 1 142 ? -2.181 10.497 24.046 1.00 93.38 142 VAL A C 1
ATOM 1050 O O . VAL A 1 142 ? -1.573 11.564 23.968 1.00 93.38 142 VAL A O 1
ATOM 1053 N N . HIS A 1 143 ? -3.348 10.292 23.437 1.00 94.44 143 HIS A N 1
ATOM 1054 C CA . HIS A 1 143 ? -3.993 11.271 22.567 1.00 94.44 143 HIS A CA 1
ATOM 1055 C C . HIS A 1 143 ? -4.330 12.556 23.350 1.00 94.44 143 HIS A C 1
ATOM 1057 O O . HIS A 1 143 ? -5.162 12.497 24.263 1.00 94.44 143 HIS A O 1
ATOM 1063 N N . PRO A 1 144 ? -3.744 13.723 23.017 1.00 90.50 144 PRO A N 1
ATOM 1064 C CA . PRO A 1 144 ? -3.718 14.865 23.933 1.00 90.50 144 PRO A CA 1
ATOM 1065 C C . PRO A 1 144 ? -5.100 15.452 24.260 1.00 90.50 144 PRO A C 1
ATOM 1067 O O . PRO A 1 144 ? -5.290 15.969 25.356 1.00 90.50 144 PRO A O 1
ATOM 1070 N N . GLN A 1 145 ? -6.078 15.344 23.354 1.00 93.38 145 GLN A N 1
ATOM 1071 C CA . GLN A 1 145 ? -7.453 15.817 23.575 1.00 93.38 145 GLN A CA 1
ATOM 10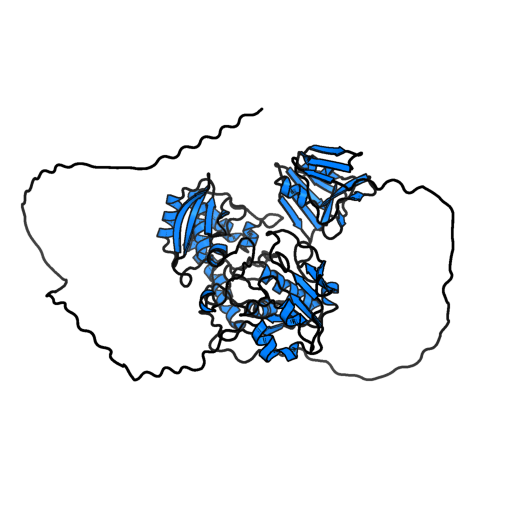72 C C . GLN A 1 145 ? -8.405 14.747 24.136 1.00 93.38 145 GLN A C 1
ATOM 1074 O O . GLN A 1 145 ? -9.456 15.100 24.660 1.00 93.38 145 GLN A O 1
ATOM 1079 N N . LEU A 1 146 ? -8.077 13.455 23.997 1.00 95.25 146 LEU A N 1
ATOM 1080 C CA . LEU A 1 146 ? -9.002 12.348 24.306 1.00 95.25 146 LEU A CA 1
ATOM 1081 C C . LEU A 1 146 ? -8.574 11.525 25.529 1.00 95.25 146 LEU A C 1
ATOM 1083 O O . LEU A 1 146 ? -9.388 10.794 26.082 1.00 95.25 146 LEU A O 1
ATOM 1087 N N . GLY A 1 147 ? -7.306 11.602 25.946 1.00 96.56 147 GLY A N 1
ATOM 1088 C CA . GLY A 1 147 ? -6.775 10.837 27.080 1.00 96.56 147 GLY A CA 1
ATOM 1089 C C . GLY A 1 147 ? -6.632 9.327 26.839 1.00 96.56 147 GLY A C 1
ATOM 1090 O O . GLY A 1 147 ? -6.250 8.606 27.756 1.00 96.56 147 GLY A O 1
ATOM 1091 N N . ILE A 1 148 ? -6.915 8.842 25.625 1.00 97.44 148 ILE A N 1
ATOM 1092 C CA . ILE A 1 148 ? -6.814 7.425 25.238 1.00 97.44 148 ILE A CA 1
ATOM 1093 C C . ILE A 1 148 ? -5.436 7.092 24.641 1.00 97.44 148 ILE A C 1
ATOM 1095 O O . ILE A 1 148 ? -4.807 7.971 24.045 1.00 97.44 148 ILE A O 1
ATOM 1099 N N . PRO A 1 149 ? -4.942 5.847 24.765 1.00 97.44 149 PRO A N 1
ATOM 1100 C CA . PRO A 1 149 ? -3.704 5.424 24.118 1.00 97.44 149 PRO A CA 1
ATOM 1101 C C . PRO A 1 149 ? -3.801 5.466 22.587 1.00 97.44 149 PRO A C 1
ATOM 1103 O O . PRO A 1 149 ? -4.812 5.085 21.995 1.00 97.44 149 PRO A O 1
ATOM 1106 N N . VAL A 1 150 ? -2.699 5.875 21.962 1.00 96.50 150 VAL A N 1
ATOM 1107 C CA . VAL A 1 150 ? -2.408 5.724 20.536 1.00 96.50 150 VAL A CA 1
ATOM 1108 C C . VAL A 1 150 ? -1.237 4.756 20.415 1.00 96.50 150 VAL A C 1
ATOM 1110 O O . VAL A 1 150 ? -0.123 5.070 20.838 1.00 96.50 150 VAL A O 1
ATOM 1113 N N . TYR A 1 151 ? -1.483 3.572 19.867 1.00 95.12 151 TYR A N 1
ATOM 1114 C CA . TYR A 1 151 ? -0.469 2.549 19.639 1.00 95.12 151 TYR A CA 1
ATOM 1115 C C . TYR A 1 151 ? 0.114 2.667 18.231 1.00 95.12 151 TYR A C 1
ATOM 1117 O O . TYR A 1 151 ? -0.619 2.836 17.259 1.00 95.12 151 TYR A O 1
ATOM 1125 N N . SER A 1 152 ? 1.432 2.544 18.111 1.00 90.75 152 SER A N 1
ATOM 1126 C CA . SER A 1 152 ? 2.099 2.420 16.814 1.00 90.75 152 SER A CA 1
ATOM 1127 C C . SER A 1 152 ? 2.080 0.970 16.337 1.00 90.75 152 SER A C 1
ATOM 1129 O O . SER A 1 152 ? 2.548 0.084 17.052 1.00 90.75 152 SER A O 1
ATOM 1131 N N . LEU A 1 153 ? 1.565 0.742 15.127 1.00 90.25 153 LEU A N 1
ATOM 1132 C CA . LEU A 1 153 ? 1.601 -0.534 14.408 1.00 90.25 153 LEU A CA 1
ATOM 1133 C C . LEU A 1 153 ? 2.701 -0.544 13.331 1.00 90.25 153 LEU A C 1
ATOM 1135 O O . LEU A 1 153 ? 2.522 -1.074 12.231 1.00 90.25 153 LEU A O 1
ATOM 1139 N N . TYR A 1 154 ? 3.849 0.071 13.633 1.00 78.00 154 TYR A N 1
ATOM 1140 C CA . TYR A 1 154 ? 4.999 0.125 12.736 1.00 78.00 154 TYR A CA 1
ATOM 1141 C C . TYR A 1 154 ? 6.336 -0.145 13.448 1.00 78.00 154 TYR A C 1
ATOM 1143 O O . TYR A 1 154 ? 6.474 -0.059 14.668 1.00 78.00 154 TYR A O 1
ATOM 1151 N N . GLY A 1 155 ? 7.364 -0.500 12.671 1.00 71.88 155 GLY A N 1
ATOM 1152 C CA . GLY A 1 155 ? 8.675 -0.894 13.192 1.00 71.88 155 GLY A CA 1
ATOM 1153 C C . GLY A 1 155 ? 8.641 -2.237 13.926 1.00 71.88 155 GLY A C 1
ATOM 1154 O O . GLY A 1 155 ? 8.377 -3.260 13.303 1.00 71.88 155 GLY A O 1
ATOM 1155 N N . ALA A 1 156 ? 8.953 -2.229 15.227 1.00 68.75 156 ALA A N 1
ATOM 1156 C CA . ALA A 1 156 ? 9.082 -3.433 16.060 1.00 68.75 156 ALA A CA 1
ATOM 1157 C C . ALA A 1 156 ? 7.740 -4.053 16.496 1.00 68.75 156 ALA A C 1
ATOM 1159 O O . ALA A 1 156 ? 7.721 -5.128 17.082 1.00 68.75 156 ALA A O 1
ATOM 1160 N N . THR A 1 157 ? 6.618 -3.379 16.244 1.00 79.94 157 THR A N 1
ATOM 1161 C CA . THR A 1 157 ? 5.282 -3.895 16.553 1.00 79.94 157 THR A CA 1
ATOM 1162 C C . THR A 1 157 ? 4.386 -3.575 15.372 1.00 79.94 157 THR A C 1
ATOM 1164 O O . THR A 1 157 ? 3.834 -2.492 15.290 1.00 79.94 157 THR A O 1
ATOM 1167 N N . ARG A 1 158 ? 4.302 -4.489 14.401 1.00 87.12 158 ARG A N 1
ATOM 1168 C CA . ARG A 1 158 ? 3.411 -4.362 13.226 1.00 87.12 158 ARG A CA 1
ATOM 1169 C C . ARG A 1 158 ? 2.061 -5.049 13.426 1.00 87.12 158 ARG A C 1
ATOM 1171 O O . ARG A 1 158 ? 1.108 -4.769 12.709 1.00 87.12 158 ARG A O 1
ATOM 1178 N N . MET A 1 159 ? 2.006 -5.971 14.382 1.00 93.38 159 MET A N 1
ATOM 1179 C CA . MET A 1 159 ? 0.820 -6.703 14.805 1.00 93.38 159 MET A CA 1
ATOM 1180 C C . MET A 1 159 ? 0.447 -6.217 16.212 1.00 93.38 159 MET A C 1
ATOM 1182 O O . MET A 1 159 ? 1.348 -6.152 17.052 1.00 93.38 159 MET A O 1
ATOM 1186 N N . PRO A 1 160 ? -0.821 -5.858 16.492 1.00 95.88 160 PRO A N 1
ATOM 1187 C CA . PRO A 1 160 ? -1.241 -5.500 17.846 1.00 95.88 160 PRO A CA 1
ATOM 1188 C C . PRO A 1 160 ? -0.933 -6.628 18.839 1.00 95.88 160 PRO A C 1
ATOM 1190 O O . PRO A 1 160 ? -1.168 -7.796 18.533 1.00 95.88 160 PRO A O 1
ATOM 1193 N N . THR A 1 161 ? -0.434 -6.296 20.031 1.00 96.25 161 THR A N 1
ATOM 1194 C CA . THR A 1 161 ? -0.246 -7.293 21.099 1.00 96.25 161 THR A CA 1
ATOM 1195 C C . THR A 1 161 ? -1.544 -7.509 21.881 1.00 96.25 161 THR A C 1
ATOM 1197 O O . THR A 1 161 ? -2.455 -6.675 21.837 1.00 96.25 161 THR A O 1
ATOM 1200 N N . ALA A 1 162 ? -1.633 -8.599 22.648 1.00 95.00 162 ALA A N 1
ATOM 1201 C CA . ALA A 1 162 ? -2.799 -8.877 23.491 1.00 95.00 162 ALA A CA 1
ATOM 1202 C C . ALA A 1 162 ? -3.073 -7.735 24.494 1.00 95.00 162 ALA A C 1
ATOM 1204 O O . ALA A 1 162 ? -4.222 -7.346 24.701 1.00 95.00 162 ALA A O 1
ATOM 1205 N N . GLU A 1 163 ? -2.025 -7.120 25.050 1.00 96.31 163 GLU A N 1
ATOM 1206 C CA . GLU A 1 163 ? -2.117 -5.972 25.962 1.00 96.31 163 GLU A CA 1
ATOM 1207 C C . GLU A 1 163 ? -2.663 -4.718 25.267 1.00 96.31 163 GLU A C 1
ATOM 1209 O O . GLU A 1 163 ? -3.369 -3.927 25.894 1.00 96.31 163 GLU A O 1
ATOM 1214 N N . MET A 1 164 ? -2.374 -4.533 23.974 1.00 97.62 164 MET A N 1
ATOM 1215 C CA . MET A 1 164 ? -2.951 -3.443 23.181 1.00 97.62 164 MET A CA 1
ATOM 1216 C C . MET A 1 164 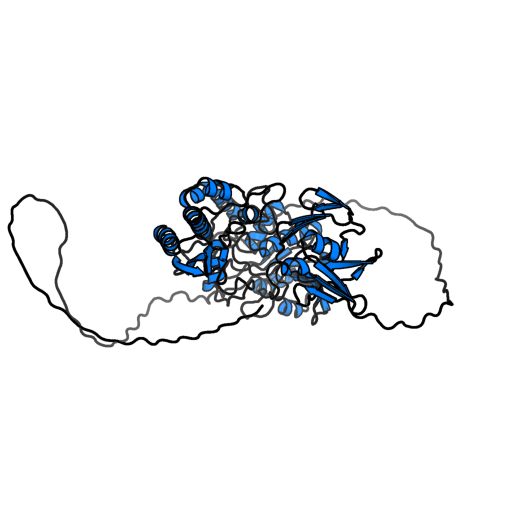? -4.436 -3.679 22.869 1.00 97.62 164 MET A C 1
ATOM 1218 O O . MET A 1 164 ? -5.169 -2.715 22.660 1.00 97.62 164 MET A O 1
ATOM 1222 N N . LEU A 1 165 ? -4.896 -4.935 22.844 1.00 98.25 165 LEU A N 1
ATOM 1223 C CA . LEU A 1 165 ? -6.286 -5.324 22.556 1.00 98.25 165 LEU A CA 1
ATOM 1224 C C . LEU A 1 165 ? -7.129 -5.602 23.820 1.00 98.25 165 LEU A C 1
ATOM 1226 O O . LEU A 1 165 ? -8.334 -5.840 23.723 1.00 98.25 165 LEU A O 1
ATOM 1230 N N . GLN A 1 166 ? -6.539 -5.562 25.019 1.00 96.25 166 GLN A N 1
ATOM 1231 C CA . GLN A 1 166 ? -7.227 -5.959 26.257 1.00 96.25 166 GLN A CA 1
ATOM 1232 C C . GLN A 1 166 ? -8.417 -5.052 26.629 1.00 96.25 166 GLN A C 1
ATOM 1234 O O . GLN A 1 166 ? -9.388 -5.525 27.212 1.00 96.25 166 GLN A O 1
ATOM 1239 N N . ASN A 1 167 ? -8.357 -3.757 26.288 1.00 96.19 167 ASN A N 1
ATOM 1240 C CA . ASN A 1 167 ? -9.356 -2.744 26.665 1.00 96.19 167 ASN A CA 1
ATOM 1241 C C . ASN A 1 167 ? -10.312 -2.366 25.512 1.00 96.19 167 ASN A C 1
ATOM 1243 O O . ASN A 1 167 ? -10.881 -1.271 25.509 1.00 96.19 167 ASN A O 1
ATOM 1247 N N . ILE A 1 168 ? -10.475 -3.257 24.532 1.00 98.69 168 ILE A N 1
ATOM 1248 C CA . ILE A 1 168 ? -11.460 -3.137 23.451 1.00 98.69 168 ILE A CA 1
ATOM 1249 C C . ILE A 1 168 ? -12.287 -4.423 23.362 1.00 98.69 168 ILE A C 1
ATOM 1251 O O . ILE A 1 168 ? -11.775 -5.513 23.624 1.00 98.69 168 ILE A O 1
ATOM 1255 N N . ASP A 1 169 ? -13.542 -4.304 22.949 1.00 98.56 169 ASP A N 1
ATOM 1256 C CA . ASP A 1 169 ? -14.410 -5.437 22.607 1.00 98.56 169 ASP A CA 1
ATOM 1257 C C . ASP A 1 169 ? -14.447 -5.656 21.086 1.00 98.56 169 ASP A C 1
ATOM 1259 O O . ASP A 1 169 ? -14.652 -6.771 20.612 1.00 98.56 169 ASP A O 1
ATOM 1263 N N . VAL A 1 170 ? -14.225 -4.583 20.319 1.00 98.75 170 VAL A N 1
ATOM 1264 C CA . VAL A 1 170 ? -14.266 -4.559 18.855 1.00 98.75 170 VAL A CA 1
ATOM 1265 C C . VAL A 1 170 ? -13.162 -3.662 18.294 1.00 98.75 170 VAL A C 1
ATOM 1267 O O . VAL A 1 170 ? -12.910 -2.575 18.821 1.00 98.75 170 VAL A O 1
ATOM 1270 N N . LEU A 1 171 ? -12.514 -4.114 17.218 1.00 98.88 171 LEU A N 1
ATOM 1271 C CA . LEU A 1 171 ? -11.487 -3.369 16.491 1.00 98.88 171 LEU A CA 1
ATOM 1272 C C . LEU A 1 171 ? -12.052 -2.875 15.153 1.00 98.88 171 LEU A C 1
ATOM 1274 O O . LEU A 1 171 ? -12.296 -3.670 14.248 1.00 98.88 171 LEU A O 1
ATOM 1278 N N . LEU A 1 172 ? -12.253 -1.566 15.020 1.00 98.88 172 LEU A N 1
ATOM 1279 C CA . LEU A 1 172 ? -12.570 -0.930 13.743 1.00 98.88 172 LEU A CA 1
ATOM 1280 C C . LEU A 1 172 ? -11.304 -0.753 12.903 1.00 98.88 172 LEU A C 1
ATOM 1282 O O . LEU A 1 172 ? -10.251 -0.405 13.438 1.00 98.88 172 LEU A O 1
ATOM 1286 N N . TYR A 1 173 ? -11.427 -0.909 11.588 1.00 98.94 173 TYR A N 1
ATOM 1287 C CA . TYR A 1 173 ? -10.398 -0.537 10.618 1.00 98.94 173 TYR A CA 1
ATOM 1288 C C . TYR A 1 173 ? -10.972 0.470 9.616 1.00 98.94 173 TYR A C 1
ATOM 1290 O O . TYR A 1 173 ? -11.964 0.169 8.953 1.00 98.94 173 TYR A O 1
ATOM 1298 N N . ASP A 1 174 ? -10.349 1.647 9.500 1.00 98.81 174 ASP A N 1
ATOM 1299 C CA . ASP A 1 174 ? -10.762 2.725 8.593 1.00 98.81 174 ASP A CA 1
ATOM 1300 C C . ASP A 1 174 ? -9.547 3.496 8.042 1.00 98.81 174 ASP A C 1
ATOM 1302 O O . ASP A 1 174 ? -9.111 4.496 8.621 1.00 98.81 174 ASP A O 1
ATOM 1306 N N . ILE A 1 175 ? -8.970 3.001 6.940 1.00 98.50 175 ILE A N 1
ATOM 1307 C CA . ILE A 1 175 ? -7.805 3.582 6.248 1.00 98.50 175 ILE A CA 1
ATOM 1308 C C . ILE A 1 175 ? -8.000 3.454 4.733 1.00 98.50 175 ILE A C 1
ATOM 1310 O O . ILE A 1 175 ? -8.386 2.392 4.248 1.00 98.50 175 ILE A O 1
ATOM 1314 N N . GLN A 1 176 ? -7.699 4.516 3.984 1.00 98.50 176 GLN A N 1
ATOM 1315 C CA . GLN A 1 176 ? -7.661 4.509 2.522 1.00 98.50 176 GLN A CA 1
ATOM 1316 C C . GLN A 1 176 ? -6.367 3.863 2.002 1.00 98.50 176 GLN A C 1
ATOM 1318 O O . GLN A 1 176 ? -5.270 4.361 2.263 1.00 98.50 176 GLN A O 1
ATOM 1323 N N . ASP A 1 177 ? -6.488 2.786 1.224 1.00 97.75 177 ASP A N 1
ATOM 1324 C CA . ASP A 1 177 ? -5.376 2.176 0.486 1.00 97.75 177 ASP A CA 1
ATOM 1325 C C . ASP A 1 177 ? -5.266 2.717 -0.962 1.00 97.75 177 ASP A C 1
ATOM 1327 O O . ASP A 1 177 ? -5.983 3.646 -1.349 1.00 97.75 177 ASP A O 1
ATOM 1331 N N . ILE A 1 178 ? -4.334 2.172 -1.758 1.00 98.31 178 ILE A N 1
ATOM 1332 C CA . ILE A 1 178 ? -4.046 2.627 -3.136 1.00 98.31 178 ILE A CA 1
ATOM 1333 C C . ILE A 1 178 ? -4.224 1.552 -4.225 1.00 98.31 178 ILE A C 1
ATOM 1335 O O . ILE A 1 178 ? -3.869 1.789 -5.378 1.00 98.31 178 ILE A O 1
ATOM 1339 N N . GLY A 1 179 ? -4.732 0.366 -3.888 1.00 98.12 179 GLY A N 1
ATOM 1340 C CA . GLY A 1 179 ? -4.931 -0.743 -4.825 1.00 98.12 179 GLY A CA 1
ATOM 1341 C C . GLY A 1 179 ? -3.673 -1.539 -5.201 1.00 98.12 179 GLY A C 1
ATOM 1342 O O . GLY A 1 179 ? -3.689 -2.250 -6.210 1.00 98.12 179 GLY A O 1
ATOM 1343 N N . ALA A 1 180 ? -2.593 -1.422 -4.418 1.00 98.44 180 ALA A N 1
ATOM 1344 C CA . ALA A 1 180 ? -1.299 -2.062 -4.666 1.00 98.44 180 ALA A CA 1
ATOM 1345 C C . ALA A 1 180 ? -0.872 -2.990 -3.514 1.00 98.44 180 ALA A C 1
ATOM 1347 O O . ALA A 1 180 ? -0.833 -2.557 -2.361 1.00 98.44 180 ALA A O 1
ATOM 1348 N N . ARG A 1 181 ? -0.435 -4.223 -3.822 1.00 98.44 181 ARG A N 1
ATOM 1349 C CA . ARG A 1 181 ? 0.009 -5.221 -2.820 1.00 98.44 181 ARG A CA 1
ATOM 1350 C C . ARG A 1 181 ? 1.067 -4.696 -1.848 1.00 98.44 181 ARG A C 1
ATOM 1352 O O . ARG A 1 181 ? 1.032 -5.021 -0.667 1.00 98.44 181 ARG A O 1
ATOM 1359 N N . THR A 1 182 ? 2.027 -3.923 -2.351 1.00 96.62 182 THR A N 1
ATOM 1360 C CA . THR A 1 182 ? 3.167 -3.437 -1.560 1.00 96.62 182 THR A CA 1
ATOM 1361 C C . THR A 1 182 ? 2.831 -2.225 -0.692 1.00 96.62 182 THR A C 1
ATOM 1363 O O . THR A 1 182 ? 3.708 -1.728 0.015 1.00 96.62 182 THR A O 1
ATOM 1366 N N . TYR A 1 183 ? 1.585 -1.741 -0.722 1.00 97.12 183 TYR A N 1
ATOM 1367 C CA . TYR A 1 183 ? 1.138 -0.650 0.132 1.00 97.12 183 TYR A CA 1
ATOM 1368 C C . TYR A 1 183 ? 0.675 -1.191 1.489 1.00 97.12 183 TYR A C 1
ATOM 1370 O O . TYR A 1 183 ? -0.380 -1.809 1.624 1.00 97.12 183 TYR A O 1
ATOM 1378 N N . THR A 1 184 ? 1.504 -0.969 2.506 1.00 94.31 184 THR A N 1
ATOM 1379 C CA . THR A 1 184 ? 1.537 -1.713 3.779 1.00 94.31 184 THR A CA 1
ATOM 1380 C C . THR A 1 184 ? 0.282 -1.611 4.648 1.00 94.31 184 THR A C 1
ATOM 1382 O O . THR A 1 184 ? 0.140 -2.375 5.600 1.00 94.31 184 THR A O 1
ATOM 1385 N N . TYR A 1 185 ? -0.673 -0.738 4.324 1.00 96.88 185 TYR A N 1
ATOM 1386 C CA . TYR A 1 185 ? -1.945 -0.629 5.044 1.00 96.88 185 TYR A CA 1
ATOM 1387 C C . TYR A 1 185 ? -2.758 -1.929 4.987 1.00 96.88 185 TYR A C 1
ATOM 1389 O O . TYR A 1 185 ? -3.296 -2.355 6.015 1.00 96.88 185 TYR A O 1
ATOM 1397 N N . ILE A 1 186 ? -2.752 -2.632 3.850 1.00 98.38 186 ILE A N 1
ATOM 1398 C CA . ILE A 1 186 ? -3.406 -3.946 3.730 1.00 98.38 186 ILE A CA 1
ATOM 1399 C C . ILE A 1 186 ? -2.675 -5.021 4.560 1.00 98.38 186 ILE A C 1
ATOM 1401 O O . ILE A 1 186 ? -3.302 -5.929 5.106 1.00 98.38 186 ILE A O 1
ATOM 1405 N N . SER A 1 187 ? -1.358 -4.877 4.744 1.00 98.00 187 SER A N 1
ATOM 1406 C CA . SER A 1 187 ? -0.557 -5.714 5.645 1.00 98.00 187 SER A CA 1
ATOM 1407 C C . SER A 1 187 ? -0.899 -5.453 7.113 1.00 98.00 187 SER A C 1
ATOM 1409 O O . SER A 1 187 ? -1.046 -6.402 7.883 1.00 98.00 187 SER A O 1
ATOM 1411 N N . THR A 1 188 ? -1.099 -4.187 7.500 1.00 98.06 188 THR A N 1
ATOM 1412 C CA . THR A 1 188 ? -1.615 -3.822 8.829 1.00 98.06 188 THR A CA 1
ATOM 1413 C C . THR A 1 188 ? -2.999 -4.429 9.068 1.00 98.06 188 THR A C 1
ATOM 1415 O O . THR A 1 188 ? -3.220 -4.977 10.142 1.00 98.06 188 THR A O 1
ATOM 1418 N N . LEU A 1 189 ? -3.908 -4.420 8.083 1.00 98.81 189 LEU A N 1
ATOM 1419 C CA . LEU A 1 189 ? -5.210 -5.098 8.197 1.00 98.81 189 LEU A CA 1
ATOM 1420 C C . LEU A 1 189 ? -5.043 -6.601 8.479 1.00 98.81 189 LEU A C 1
ATOM 1422 O O . LEU A 1 189 ? -5.594 -7.101 9.458 1.00 98.81 189 LEU A O 1
ATOM 1426 N N . ASN A 1 190 ? -4.247 -7.306 7.669 1.00 98.75 190 ASN A N 1
ATOM 1427 C CA . ASN A 1 190 ? -3.977 -8.740 7.832 1.00 98.75 190 ASN A CA 1
ATOM 1428 C C . ASN A 1 190 ? -3.417 -9.070 9.231 1.00 98.75 190 ASN A C 1
ATOM 1430 O O . ASN A 1 190 ? -3.841 -10.032 9.872 1.00 98.75 190 ASN A O 1
ATOM 1434 N N . TYR A 1 191 ? -2.499 -8.242 9.735 1.00 98.44 191 TYR A N 1
ATOM 1435 C CA . TYR A 1 191 ? -1.892 -8.419 11.056 1.00 98.44 191 TYR A CA 1
ATOM 1436 C C . TYR A 1 191 ? -2.879 -8.087 12.190 1.00 98.44 191 TYR A C 1
ATOM 1438 O O . TYR A 1 191 ? -2.952 -8.827 13.169 1.00 98.44 191 TYR A O 1
ATOM 1446 N N . CYS A 1 192 ? -3.700 -7.043 12.048 1.00 98.75 192 CYS A N 1
ATOM 1447 C CA . CYS A 1 192 ? -4.795 -6.743 12.975 1.00 98.75 192 CYS A CA 1
ATOM 1448 C C . CYS A 1 192 ? -5.814 -7.887 13.052 1.00 98.75 192 CYS A C 1
ATOM 1450 O O . CYS A 1 192 ? -6.231 -8.244 14.150 1.00 98.75 192 CYS A O 1
ATOM 1452 N N . MET A 1 193 ? -6.169 -8.504 11.921 1.00 98.81 193 MET A N 1
ATOM 1453 C CA . MET A 1 193 ? -7.058 -9.671 11.881 1.00 98.81 193 MET A CA 1
ATOM 1454 C C . MET A 1 193 ? -6.452 -10.888 12.591 1.00 98.81 193 MET A C 1
ATOM 1456 O O . MET A 1 193 ? -7.139 -11.523 13.388 1.00 98.81 193 MET A O 1
ATOM 1460 N N . LYS A 1 194 ? -5.162 -11.183 12.373 1.00 98.56 194 LYS A N 1
ATOM 1461 C CA . LYS A 1 194 ? -4.442 -12.256 13.088 1.00 98.56 194 LYS A CA 1
ATOM 1462 C C . LYS A 1 194 ? -4.410 -12.017 14.603 1.00 98.56 194 LYS A C 1
ATOM 1464 O O . LYS A 1 194 ? -4.737 -12.920 15.368 1.00 98.56 194 LYS A O 1
ATOM 1469 N N . ALA A 1 195 ? -4.096 -10.798 15.044 1.00 98.44 195 ALA A N 1
ATOM 1470 C CA . ALA A 1 195 ? -4.099 -10.442 16.466 1.00 98.44 195 ALA A CA 1
ATOM 1471 C C . ALA A 1 195 ? -5.501 -10.513 17.098 1.00 98.44 195 ALA A C 1
ATOM 1473 O O . ALA A 1 195 ? -5.655 -10.972 18.233 1.00 98.44 195 ALA A O 1
ATOM 1474 N N . ALA A 1 196 ? -6.527 -10.079 16.363 1.00 98.50 196 ALA A N 1
ATOM 1475 C CA . ALA A 1 196 ? -7.918 -10.128 16.794 1.00 98.50 196 ALA A CA 1
ATOM 1476 C C . ALA A 1 196 ? -8.432 -11.570 16.918 1.00 98.50 196 ALA A C 1
ATOM 1478 O O . ALA A 1 196 ? -9.058 -11.894 17.924 1.00 98.50 196 ALA A O 1
ATOM 1479 N N . GLN A 1 197 ? -8.088 -12.452 15.972 1.00 98.50 197 GLN A N 1
ATOM 1480 C CA . GLN A 1 197 ? -8.373 -13.889 16.048 1.00 98.50 197 GLN A CA 1
ATOM 1481 C C . GLN A 1 197 ? -7.746 -14.520 17.298 1.00 98.50 197 GLN A C 1
ATOM 1483 O O . GLN A 1 197 ? -8.444 -15.166 18.078 1.00 98.50 197 GLN A O 1
ATOM 1488 N N . GLN A 1 198 ? -6.461 -14.252 17.550 1.00 97.94 198 GLN A N 1
ATOM 1489 C CA . GLN A 1 198 ? -5.743 -14.747 18.732 1.00 97.94 198 GLN A CA 1
ATOM 1490 C C . GLN A 1 198 ? -6.303 -14.197 20.055 1.00 97.94 198 GLN A C 1
ATOM 1492 O O . GLN A 1 198 ? -6.218 -14.860 21.087 1.00 97.94 198 GLN A O 1
ATOM 1497 N N . SER A 1 199 ? -6.882 -12.994 20.028 1.00 97.56 199 SER A N 1
ATOM 1498 C CA . SER A 1 199 ? -7.419 -12.292 21.204 1.00 97.56 199 SER A CA 1
ATOM 1499 C C . SER A 1 199 ? -8.946 -12.399 21.347 1.00 97.56 199 SER A C 1
ATOM 1501 O O . SER A 1 199 ? -9.520 -11.715 22.199 1.00 97.56 199 SER A O 1
ATOM 1503 N N . ASN A 1 200 ? -9.602 -13.215 20.511 1.00 97.19 200 ASN A N 1
ATOM 1504 C CA . ASN A 1 200 ? -11.058 -13.363 20.407 1.00 97.19 200 ASN A CA 1
ATOM 1505 C C . ASN A 1 200 ? -11.810 -12.013 20.333 1.00 97.19 200 ASN A C 1
ATOM 1507 O O . ASN A 1 200 ? -12.693 -11.725 21.145 1.00 97.19 200 ASN A O 1
ATOM 1511 N N . LYS A 1 201 ? -11.409 -11.155 19.387 1.00 98.25 201 LYS A N 1
ATOM 1512 C CA . LYS A 1 201 ? -12.009 -9.837 19.120 1.00 98.25 201 LYS A CA 1
ATOM 1513 C C . LYS A 1 201 ? -12.669 -9.816 17.745 1.00 98.25 201 LYS A C 1
ATOM 1515 O O . LYS A 1 201 ? -12.064 -10.258 16.771 1.00 98.25 201 LYS A O 1
ATOM 1520 N N . THR A 1 202 ? -13.853 -9.214 17.652 1.00 98.69 202 THR A N 1
ATOM 1521 C CA . THR A 1 202 ? -14.480 -8.889 16.364 1.00 98.69 202 THR A CA 1
ATOM 1522 C C . THR A 1 202 ? -13.688 -7.781 15.665 1.00 98.69 202 THR A C 1
ATOM 1524 O O . THR A 1 202 ? -13.404 -6.742 16.273 1.00 98.69 202 THR A O 1
ATOM 1527 N N . VAL A 1 203 ? -13.388 -7.956 14.379 1.00 98.88 203 VAL A N 1
ATOM 1528 C CA . VAL A 1 203 ? -12.884 -6.892 13.497 1.00 98.88 203 VAL A CA 1
ATOM 1529 C C . VAL A 1 203 ? -14.036 -6.359 12.654 1.00 98.88 203 VAL A C 1
ATOM 1531 O O . VAL A 1 203 ? -14.727 -7.127 11.988 1.00 98.88 203 VAL A O 1
ATOM 1534 N N . ILE A 1 204 ? -14.238 -5.042 12.652 1.00 98.94 204 ILE A N 1
ATOM 1535 C CA . ILE A 1 204 ? -15.210 -4.379 11.779 1.00 98.94 204 ILE A CA 1
ATOM 1536 C C . ILE A 1 204 ? -14.456 -3.497 10.779 1.00 98.94 204 ILE A C 1
ATOM 1538 O O . ILE A 1 204 ? -13.853 -2.492 11.152 1.00 98.94 204 ILE A O 1
ATOM 1542 N N . VAL A 1 205 ? -14.489 -3.864 9.501 1.00 98.94 205 VAL A N 1
ATOM 1543 C CA . VAL A 1 205 ? -13.800 -3.131 8.429 1.00 98.94 205 VAL A CA 1
ATOM 1544 C C . VAL A 1 205 ? -14.769 -2.155 7.777 1.00 98.94 205 VAL A C 1
ATOM 1546 O O . VAL A 1 205 ? -15.822 -2.554 7.275 1.00 98.94 205 VAL A O 1
ATOM 1549 N N . LEU A 1 206 ? -14.422 -0.870 7.808 1.00 98.88 206 LEU A N 1
ATOM 1550 C CA . LEU A 1 206 ? -15.203 0.207 7.209 1.00 98.88 206 LEU A CA 1
ATOM 1551 C C . LEU A 1 206 ? -14.708 0.393 5.782 1.00 98.88 206 LEU A C 1
ATOM 1553 O O . LEU A 1 206 ? -13.601 0.880 5.562 1.00 98.88 206 LEU A O 1
ATOM 1557 N N . ASP A 1 207 ? -15.491 -0.086 4.816 1.00 98.81 207 ASP A N 1
ATOM 1558 C CA . ASP A 1 207 ? -14.975 -0.251 3.465 1.00 98.81 207 ASP A CA 1
ATOM 1559 C C . ASP A 1 207 ? -14.807 1.079 2.712 1.00 98.81 207 ASP A C 1
ATOM 1561 O O . ASP A 1 207 ? -15.534 2.057 2.935 1.00 98.81 207 ASP A O 1
ATOM 1565 N N . ARG A 1 208 ? -13.823 1.095 1.811 1.00 98.69 208 ARG A N 1
ATOM 1566 C CA . ARG A 1 208 ? -13.358 2.265 1.060 1.00 98.69 208 ARG A CA 1
ATOM 1567 C C . ARG A 1 208 ? -13.062 1.914 -0.403 1.00 98.69 208 ARG A C 1
ATOM 1569 O O . ARG A 1 208 ? -12.751 0.759 -0.698 1.00 98.69 208 ARG A O 1
ATOM 1576 N N . PRO A 1 209 ? -13.133 2.883 -1.336 1.00 98.25 209 PRO A N 1
ATOM 1577 C CA . PRO A 1 209 ? -12.876 2.627 -2.747 1.00 98.25 209 PRO A CA 1
ATOM 1578 C C . PRO A 1 209 ? -11.447 2.149 -2.967 1.00 98.25 209 PRO A C 1
ATOM 1580 O O . PRO A 1 209 ? -10.507 2.773 -2.476 1.00 98.25 209 PRO A O 1
ATOM 1583 N N . ASN A 1 210 ? -11.267 1.129 -3.804 1.00 98.56 210 ASN A N 1
ATOM 1584 C CA . ASN A 1 210 ? -9.982 0.949 -4.466 1.00 98.56 210 ASN A CA 1
ATOM 1585 C C . ASN A 1 210 ? -9.846 2.080 -5.508 1.00 98.56 210 ASN A C 1
ATOM 1587 O O . ASN A 1 210 ? -10.682 2.146 -6.415 1.00 98.56 210 ASN A O 1
ATOM 1591 N N . PRO A 1 211 ? -8.851 2.983 -5.416 1.00 98.19 211 PRO A N 1
ATOM 1592 C CA . PRO A 1 211 ? -8.788 4.155 -6.293 1.00 98.19 211 PRO A CA 1
ATOM 1593 C C . PRO A 1 211 ? -8.481 3.809 -7.760 1.00 98.19 211 PRO A C 1
ATOM 1595 O O . PRO A 1 211 ? -8.774 4.619 -8.640 1.00 98.19 211 PRO A O 1
ATOM 1598 N N . LEU A 1 212 ? -7.956 2.606 -8.028 1.00 97.38 212 LEU A N 1
ATOM 1599 C CA . LEU A 1 212 ? -7.724 2.043 -9.367 1.00 97.38 212 LEU A CA 1
ATOM 1600 C C . LEU A 1 212 ? -8.939 1.267 -9.917 1.00 97.38 212 LEU A C 1
ATOM 1602 O O . LEU A 1 212 ? -8.877 0.709 -11.017 1.00 97.38 212 LEU A O 1
ATOM 1606 N N . GLY A 1 213 ? -10.025 1.202 -9.141 1.00 96.38 213 GLY A N 1
ATOM 1607 C CA . GLY A 1 213 ? -11.223 0.420 -9.421 1.00 96.38 213 GLY A CA 1
ATOM 1608 C C . GLY A 1 213 ? -11.077 -1.084 -9.168 1.00 96.38 213 GLY A C 1
ATOM 1609 O O . GLY A 1 213 ? -10.000 -1.620 -8.905 1.00 96.38 213 GLY A O 1
ATOM 1610 N N . GLY A 1 214 ? -12.200 -1.795 -9.262 1.00 96.69 214 GLY A N 1
ATOM 1611 C CA . GLY A 1 214 ? -12.292 -3.243 -9.044 1.00 96.69 214 GLY A CA 1
ATOM 1612 C C . GLY A 1 214 ? -11.970 -4.109 -10.274 1.00 96.69 214 GLY A C 1
ATOM 1613 O O . GLY A 1 214 ? -12.021 -5.346 -10.181 1.00 96.69 214 GLY A O 1
ATOM 1614 N N . LEU A 1 215 ? -11.693 -3.473 -11.421 1.00 96.06 215 LEU A N 1
ATOM 1615 C CA . LEU A 1 215 ? -11.420 -4.115 -12.718 1.00 96.06 215 LEU A CA 1
ATOM 1616 C C . LEU A 1 215 ? -9.921 -4.233 -13.048 1.00 96.06 215 LEU A C 1
ATOM 1618 O O . LEU A 1 215 ? -9.533 -5.126 -13.802 1.00 96.06 215 LEU A O 1
ATOM 1622 N N . THR A 1 216 ? -9.075 -3.374 -12.474 1.00 96.56 216 THR A N 1
ATOM 1623 C CA . THR A 1 216 ? -7.621 -3.386 -12.692 1.00 96.56 216 THR A CA 1
ATOM 1624 C C . THR A 1 216 ? -6.981 -4.494 -11.858 1.00 96.56 216 THR A C 1
ATOM 1626 O O . THR A 1 216 ? -6.778 -4.338 -10.655 1.00 96.56 216 THR A O 1
ATOM 1629 N N . VAL A 1 217 ? -6.688 -5.635 -12.490 1.00 98.38 217 VAL A N 1
ATOM 1630 C CA . VAL A 1 217 ? -6.150 -6.829 -11.816 1.00 98.38 217 VAL A CA 1
ATOM 1631 C C . VAL A 1 217 ? -4.998 -7.401 -12.628 1.00 98.38 217 VAL A C 1
ATOM 1633 O O . VAL A 1 217 ? -5.225 -8.063 -13.649 1.00 98.38 217 VAL A O 1
ATOM 1636 N N . ASP A 1 218 ? -3.766 -7.118 -12.216 1.00 98.31 218 ASP A N 1
ATOM 1637 C CA . ASP A 1 218 ? -2.591 -7.433 -13.028 1.00 98.31 218 ASP A CA 1
ATOM 1638 C C . ASP A 1 218 ? -1.265 -7.463 -12.256 1.00 98.31 218 ASP A C 1
ATOM 1640 O O . ASP A 1 218 ? -1.165 -7.009 -11.111 1.00 98.31 218 ASP A O 1
ATOM 1644 N N . GLY A 1 219 ? -0.236 -7.974 -12.929 1.00 96.88 219 GLY A N 1
ATOM 1645 C CA . GLY A 1 219 ? 1.118 -8.134 -12.417 1.00 96.88 219 GLY A CA 1
ATOM 1646 C C . GLY A 1 219 ? 1.363 -9.475 -11.722 1.00 96.88 219 GLY A C 1
ATOM 1647 O O . GLY A 1 219 ? 0.501 -10.353 -11.650 1.00 96.88 219 GLY A O 1
ATOM 1648 N N . MET A 1 220 ? 2.585 -9.634 -11.218 1.00 94.94 220 MET A N 1
ATOM 1649 C CA . MET A 1 220 ? 3.063 -10.868 -10.598 1.00 94.94 220 MET A CA 1
ATOM 1650 C C . MET A 1 220 ? 2.329 -11.167 -9.287 1.00 94.94 220 MET A C 1
ATOM 1652 O O . MET A 1 220 ? 2.291 -10.326 -8.388 1.00 94.94 220 MET A O 1
ATOM 1656 N N . VAL A 1 221 ? 1.777 -12.376 -9.172 1.00 98.38 221 VAL A N 1
ATOM 1657 C CA . VAL A 1 221 ? 1.210 -12.931 -7.931 1.00 98.38 221 VAL A CA 1
ATOM 1658 C C . VAL A 1 221 ? 2.339 -13.283 -6.961 1.00 98.38 221 VAL A C 1
ATOM 1660 O O . VAL A 1 221 ? 3.398 -13.731 -7.395 1.00 98.38 221 VAL A O 1
ATOM 1663 N N . LEU A 1 222 ? 2.132 -13.032 -5.665 1.00 98.38 222 LEU A N 1
ATOM 1664 C CA . LEU A 1 222 ? 3.083 -13.414 -4.621 1.00 98.38 222 LEU A CA 1
ATOM 1665 C C . LEU A 1 222 ? 3.095 -14.936 -4.453 1.00 98.38 222 LEU A C 1
ATOM 1667 O O . LEU A 1 222 ? 2.040 -15.564 -4.386 1.00 98.38 222 LEU A O 1
ATOM 1671 N N . GLU A 1 223 ? 4.291 -15.511 -4.392 1.00 97.75 223 GLU A N 1
ATOM 1672 C CA . GLU A 1 223 ? 4.522 -16.947 -4.256 1.00 97.75 223 GLU A CA 1
ATOM 1673 C C . GLU A 1 223 ? 4.830 -17.331 -2.805 1.00 97.75 223 GLU A C 1
ATOM 1675 O O . GLU A 1 223 ? 5.437 -16.557 -2.063 1.00 97.75 223 GLU A O 1
ATOM 1680 N N . GLU A 1 224 ? 4.458 -18.557 -2.431 1.00 95.38 224 GLU A N 1
ATOM 1681 C CA . GLU A 1 224 ? 4.734 -19.131 -1.111 1.00 95.38 224 GLU A CA 1
ATOM 1682 C C . GLU A 1 224 ? 6.229 -19.028 -0.755 1.00 95.38 224 GLU A C 1
ATOM 1684 O O . GLU A 1 224 ? 7.109 -19.385 -1.550 1.00 95.38 224 GLU A O 1
ATOM 1689 N N . GLY A 1 225 ? 6.525 -18.525 0.443 1.00 94.31 225 GLY A N 1
ATOM 1690 C CA . GLY A 1 225 ? 7.878 -18.262 0.931 1.00 94.31 225 GLY A CA 1
ATOM 1691 C C . GLY A 1 225 ? 8.412 -16.857 0.622 1.00 94.31 225 GLY A C 1
ATOM 1692 O O . GLY A 1 225 ? 9.528 -16.539 1.045 1.00 94.31 225 GLY A O 1
ATOM 1693 N N . TYR A 1 226 ? 7.649 -16.009 -0.081 1.00 95.94 226 TYR A N 1
ATOM 1694 C CA . TYR A 1 226 ? 7.962 -14.587 -0.296 1.00 95.94 226 TYR A CA 1
ATOM 1695 C C . TYR A 1 226 ? 7.119 -13.636 0.573 1.00 95.94 226 TYR A C 1
ATOM 1697 O O . TYR A 1 226 ? 7.218 -12.413 0.428 1.00 95.94 226 TYR A O 1
ATOM 1705 N N . GLU A 1 227 ? 6.320 -14.167 1.503 1.00 95.25 227 GLU A N 1
ATOM 1706 C CA . GLU A 1 227 ? 5.486 -13.380 2.407 1.00 95.25 227 GLU A CA 1
ATOM 1707 C C . GLU A 1 227 ? 6.335 -12.484 3.316 1.00 95.25 227 GLU A C 1
ATOM 1709 O O . GLU A 1 227 ? 7.222 -12.929 4.048 1.00 95.25 227 GLU A O 1
ATOM 1714 N N . THR A 1 228 ? 6.038 -11.188 3.304 1.00 93.62 228 THR A N 1
ATOM 1715 C CA . THR A 1 228 ? 6.661 -10.182 4.170 1.00 93.62 228 THR A CA 1
ATOM 1716 C C . THR A 1 228 ? 5.671 -9.056 4.472 1.00 93.62 228 THR A C 1
ATOM 1718 O O . THR A 1 228 ? 4.548 -9.035 3.978 1.00 93.62 228 THR A O 1
ATOM 1721 N N . PHE A 1 229 ? 6.078 -8.042 5.238 1.00 92.06 229 PHE A N 1
ATOM 1722 C CA . PHE A 1 229 ? 5.209 -6.887 5.496 1.00 92.06 229 PHE A CA 1
ATOM 1723 C C . PHE A 1 229 ? 4.854 -6.061 4.236 1.00 92.06 229 PHE A C 1
ATOM 1725 O O . PHE A 1 229 ? 3.915 -5.273 4.284 1.00 92.06 229 PHE A O 1
ATOM 1732 N N . VAL A 1 230 ? 5.540 -6.254 3.099 1.00 92.19 230 VAL A N 1
ATOM 1733 C CA . VAL A 1 230 ? 5.176 -5.652 1.791 1.00 92.19 230 VAL A CA 1
ATOM 1734 C C . VAL A 1 230 ? 4.424 -6.626 0.863 1.00 92.19 230 VAL A C 1
ATOM 1736 O O . VAL A 1 230 ? 4.280 -6.371 -0.330 1.00 92.19 230 VAL A O 1
ATOM 1739 N N . GLY A 1 231 ? 3.940 -7.748 1.397 1.00 96.38 231 GLY A N 1
ATOM 1740 C CA . GLY A 1 231 ? 3.119 -8.725 0.685 1.00 96.38 231 GLY A CA 1
ATOM 1741 C C . GLY A 1 231 ? 2.787 -9.892 1.609 1.00 96.38 231 GLY A C 1
ATOM 1742 O O . GLY A 1 231 ? 3.626 -10.755 1.826 1.00 96.38 231 GLY A O 1
ATOM 1743 N N . VAL A 1 232 ? 1.589 -9.885 2.194 1.00 97.06 232 VAL A N 1
ATOM 1744 C CA . VAL A 1 232 ? 1.197 -10.774 3.312 1.00 97.06 232 VAL A CA 1
ATOM 1745 C C . VAL A 1 232 ? 0.368 -11.999 2.909 1.00 97.06 232 VAL A C 1
ATOM 1747 O O . VAL A 1 232 ? 0.006 -12.792 3.775 1.00 97.06 232 VAL A O 1
ATOM 1750 N N . ASP A 1 233 ? 0.019 -12.105 1.626 1.00 97.94 233 ASP A N 1
ATOM 1751 C CA . ASP A 1 233 ? -0.824 -13.148 1.029 1.00 97.94 233 ASP A CA 1
ATOM 1752 C C . ASP A 1 233 ? -0.603 -13.166 -0.503 1.00 97.94 233 ASP A C 1
ATOM 1754 O O . ASP A 1 233 ? 0.051 -12.262 -1.044 1.00 97.94 233 ASP A O 1
ATOM 1758 N N . ASN A 1 234 ? -1.179 -14.147 -1.204 1.00 97.44 234 ASN A N 1
ATOM 1759 C CA . ASN A 1 234 ? -1.059 -14.443 -2.641 1.00 97.44 234 ASN A CA 1
ATOM 1760 C C . ASN A 1 234 ? -1.711 -13.401 -3.591 1.00 97.44 234 ASN A C 1
ATOM 1762 O O . ASN A 1 234 ? -2.337 -13.739 -4.597 1.00 97.44 234 ASN A O 1
ATOM 1766 N N . LEU A 1 235 ? -1.559 -12.107 -3.307 1.00 98.62 235 LEU A N 1
ATOM 1767 C CA . LEU A 1 235 ? -2.069 -11.024 -4.151 1.00 98.62 235 LEU A CA 1
ATOM 1768 C C . LEU A 1 235 ? -1.169 -10.795 -5.386 1.00 98.62 235 LEU A C 1
ATOM 1770 O O . LEU A 1 235 ? 0.059 -10.885 -5.271 1.00 98.62 235 LEU A O 1
ATOM 1774 N N . PRO A 1 236 ? -1.720 -10.418 -6.556 1.00 98.56 236 PRO A N 1
ATOM 1775 C CA . PRO A 1 236 ? -0.974 -9.780 -7.640 1.00 98.56 236 PRO A CA 1
ATOM 1776 C C . PRO A 1 236 ? -0.607 -8.337 -7.272 1.00 98.56 236 PRO A C 1
ATOM 1778 O O . PRO A 1 236 ? -1.090 -7.798 -6.277 1.00 98.56 236 PRO A O 1
ATOM 1781 N N . THR A 1 237 ? 0.236 -7.691 -8.080 1.00 98.06 237 THR A N 1
ATOM 1782 C CA . THR A 1 237 ? 0.677 -6.304 -7.843 1.00 98.06 237 THR A CA 1
ATOM 1783 C C . THR A 1 237 ? -0.513 -5.354 -7.712 1.00 98.06 237 THR A C 1
ATOM 1785 O O . THR A 1 237 ? -0.631 -4.683 -6.687 1.00 98.06 237 THR A O 1
ATOM 1788 N N . ALA A 1 238 ? -1.417 -5.364 -8.699 1.00 98.56 238 ALA A N 1
ATOM 1789 C CA . ALA A 1 238 ? -2.723 -4.715 -8.645 1.00 98.56 238 ALA A CA 1
ATOM 1790 C C . ALA A 1 238 ? -3.795 -5.777 -8.362 1.00 98.56 238 ALA A C 1
ATOM 1792 O O . ALA A 1 238 ? -4.096 -6.599 -9.227 1.00 98.56 238 ALA A O 1
ATOM 1793 N N . HIS A 1 239 ? -4.367 -5.775 -7.156 1.00 98.56 239 HIS A N 1
ATOM 1794 C CA . HIS A 1 239 ? -5.368 -6.767 -6.725 1.00 98.56 239 HIS A CA 1
ATOM 1795 C C . HIS A 1 239 ? -6.795 -6.433 -7.184 1.00 98.56 239 HIS A C 1
ATOM 1797 O O . HIS A 1 239 ? -7.620 -7.339 -7.341 1.00 98.56 239 HIS A O 1
ATOM 1803 N N . GLY A 1 240 ? -7.091 -5.146 -7.404 1.00 98.31 240 GLY A N 1
ATOM 1804 C CA . GLY A 1 240 ? -8.402 -4.660 -7.842 1.00 98.31 240 GLY A CA 1
ATOM 1805 C C . GLY A 1 240 ? -9.541 -5.104 -6.923 1.00 98.31 240 GLY A C 1
ATOM 1806 O O . GLY A 1 240 ? -10.567 -5.563 -7.418 1.00 98.31 240 GLY A O 1
ATOM 1807 N N . MET A 1 241 ? -9.326 -5.045 -5.608 1.00 98.75 241 MET A N 1
ATOM 1808 C CA . MET A 1 241 ? -10.282 -5.370 -4.535 1.00 98.75 241 MET A CA 1
ATOM 1809 C C . MET A 1 241 ? -10.322 -4.207 -3.542 1.00 98.75 241 MET A C 1
ATOM 1811 O O . MET A 1 241 ? -9.296 -3.540 -3.381 1.00 98.75 241 MET A O 1
ATOM 1815 N N . THR A 1 242 ? -11.463 -3.955 -2.900 1.00 98.81 242 THR A N 1
ATOM 1816 C CA . THR A 1 242 ? -11.558 -2.967 -1.805 1.00 98.81 242 THR A CA 1
ATOM 1817 C C . THR A 1 242 ? -10.918 -3.495 -0.517 1.00 98.81 242 THR A C 1
ATOM 1819 O O . THR A 1 242 ? -10.611 -4.685 -0.412 1.00 98.81 242 THR A O 1
ATOM 1822 N N . ILE A 1 243 ? -10.728 -2.634 0.486 1.00 98.62 243 ILE A N 1
ATOM 1823 C CA . ILE A 1 243 ? -10.163 -3.036 1.782 1.00 98.62 243 ILE A CA 1
ATOM 1824 C C . ILE A 1 243 ? -11.069 -4.040 2.528 1.00 98.62 243 ILE A C 1
ATOM 1826 O O . ILE A 1 243 ? -10.575 -4.957 3.185 1.00 98.62 243 ILE A O 1
ATOM 1830 N N . GLY A 1 244 ? -12.390 -3.939 2.357 1.00 98.81 244 GLY A N 1
ATOM 1831 C CA . GLY A 1 244 ? -13.377 -4.903 2.844 1.00 98.81 244 GLY A CA 1
ATOM 1832 C C . GLY A 1 244 ? -13.341 -6.239 2.097 1.00 98.81 244 GLY A C 1
ATOM 1833 O O . GLY A 1 244 ? -13.336 -7.294 2.729 1.00 98.81 244 GLY A O 1
ATOM 1834 N N . GLU A 1 245 ? -13.238 -6.221 0.765 1.00 98.88 245 GLU A N 1
ATOM 1835 C CA . GLU A 1 245 ? -13.046 -7.446 -0.033 1.00 98.88 245 GLU A CA 1
ATOM 1836 C C . GLU A 1 245 ? -11.721 -8.144 0.323 1.00 98.88 245 GLU A C 1
ATOM 1838 O O . GLU A 1 245 ? -11.676 -9.370 0.437 1.00 98.88 245 GLU A O 1
ATOM 1843 N N . LEU A 1 246 ? -10.650 -7.376 0.562 1.00 98.88 246 LEU A N 1
ATOM 1844 C CA . LEU A 1 246 ? -9.367 -7.891 1.049 1.00 98.88 246 LEU A CA 1
ATOM 1845 C C . LEU A 1 246 ? -9.473 -8.504 2.448 1.00 98.88 246 LEU A C 1
ATOM 1847 O O . LEU A 1 246 ? -8.868 -9.545 2.684 1.00 98.88 246 LEU A O 1
ATOM 1851 N N . ALA A 1 247 ? -10.251 -7.916 3.361 1.00 98.88 247 ALA A N 1
ATOM 1852 C CA . ALA A 1 247 ? -10.493 -8.512 4.673 1.00 98.88 247 ALA A CA 1
ATOM 1853 C C . ALA A 1 247 ? -11.124 -9.905 4.539 1.00 98.88 247 ALA A C 1
ATOM 1855 O O . ALA A 1 247 ? -10.632 -10.861 5.131 1.00 98.88 247 ALA A O 1
ATOM 1856 N N . LEU A 1 248 ? -12.161 -10.050 3.709 1.00 98.88 248 LEU A N 1
ATOM 1857 C CA . LEU A 1 248 ? -12.788 -11.352 3.449 1.00 98.88 248 LEU A CA 1
ATOM 1858 C C . LEU A 1 248 ? -11.817 -12.334 2.778 1.00 98.88 248 LEU A C 1
ATOM 1860 O O . LEU A 1 248 ? -11.785 -13.506 3.153 1.00 98.88 248 LEU A O 1
ATOM 1864 N N . PHE A 1 249 ? -11.002 -11.853 1.835 1.00 98.81 249 PHE A N 1
ATOM 1865 C CA . PHE A 1 249 ? -9.979 -12.647 1.156 1.00 98.81 249 PHE A CA 1
ATOM 1866 C C . PHE A 1 249 ? -8.928 -13.184 2.133 1.00 98.81 249 PHE A C 1
ATOM 1868 O O . PHE A 1 249 ? -8.723 -14.392 2.192 1.00 98.81 249 PHE A O 1
ATOM 1875 N N . PHE A 1 250 ? -8.328 -12.322 2.959 1.00 98.81 250 PHE A N 1
ATOM 1876 C CA . PHE A 1 250 ? -7.373 -12.725 3.997 1.00 98.81 250 PHE A CA 1
ATOM 1877 C C . PHE A 1 250 ? -8.013 -13.661 5.034 1.00 98.81 250 PHE A C 1
ATOM 1879 O O . PHE A 1 250 ? -7.341 -14.543 5.572 1.00 98.81 250 PHE A O 1
ATOM 1886 N N . ASN A 1 251 ? -9.314 -13.509 5.315 1.00 98.75 251 ASN A N 1
ATOM 1887 C CA . ASN A 1 251 ? -9.986 -14.332 6.318 1.00 98.75 251 ASN A CA 1
ATOM 1888 C C . ASN A 1 251 ? -10.110 -15.813 5.926 1.00 98.75 251 ASN A C 1
ATOM 1890 O O . ASN A 1 251 ? -10.323 -16.637 6.814 1.00 98.75 251 ASN A O 1
ATOM 1894 N N . ARG A 1 252 ? -9.909 -16.148 4.639 1.00 98.12 252 ARG A N 1
ATOM 1895 C CA . ARG A 1 252 ? -9.736 -17.519 4.121 1.00 98.12 252 ARG A CA 1
ATOM 1896 C C . ARG A 1 252 ? -8.767 -18.343 4.972 1.00 98.12 252 ARG A C 1
ATOM 1898 O O . ARG A 1 252 ? -9.081 -19.480 5.301 1.00 98.12 252 ARG A O 1
ATOM 1905 N N . GLU A 1 253 ? -7.622 -17.752 5.314 1.00 97.25 253 GLU A N 1
ATOM 1906 C CA . GLU A 1 253 ? -6.531 -18.415 6.043 1.00 97.25 253 GLU A CA 1
ATOM 1907 C C . GLU A 1 253 ? -6.504 -18.046 7.536 1.00 97.25 253 GLU A C 1
ATOM 1909 O O . GLU A 1 253 ? -5.926 -18.768 8.345 1.00 97.25 253 GLU A O 1
ATOM 1914 N N . ILE A 1 254 ? -7.090 -16.902 7.919 1.00 98.44 254 ILE A N 1
ATOM 1915 C CA . ILE A 1 254 ? -7.008 -16.383 9.296 1.00 98.44 254 ILE A CA 1
ATOM 1916 C C . ILE A 1 254 ? -8.112 -16.955 10.196 1.00 98.44 254 ILE A C 1
ATOM 1918 O O . ILE A 1 254 ? -7.830 -17.289 11.345 1.00 98.44 254 ILE A O 1
ATOM 1922 N N . GLY A 1 255 ? -9.360 -17.047 9.721 1.00 98.06 255 GLY A N 1
ATOM 1923 C CA . GLY A 1 255 ? -10.487 -17.488 10.555 1.00 98.06 255 GLY A CA 1
ATOM 1924 C C . GLY A 1 255 ? -10.829 -16.547 11.725 1.00 98.06 255 GLY A C 1
ATOM 1925 O O . GLY A 1 255 ? -11.195 -17.013 12.803 1.00 98.06 255 GLY A O 1
ATOM 1926 N N . ALA A 1 256 ? -10.686 -15.232 11.542 1.00 98.25 256 ALA A N 1
ATOM 1927 C CA . ALA A 1 256 ? -11.137 -14.210 12.488 1.00 98.25 256 ALA A CA 1
ATOM 1928 C C . ALA A 1 256 ? -12.662 -13.983 12.406 1.00 98.25 256 ALA A C 1
ATOM 1930 O O . ALA A 1 256 ? -13.285 -14.213 11.365 1.00 98.25 256 ALA A O 1
ATOM 1931 N N . ASP A 1 257 ? -13.252 -13.445 13.478 1.00 98.62 257 ASP A N 1
ATOM 1932 C CA . ASP A 1 257 ? -14.596 -12.856 13.444 1.00 98.62 257 ASP A CA 1
ATOM 1933 C C . ASP A 1 257 ? -14.530 -11.484 12.751 1.00 98.62 257 ASP A C 1
ATOM 1935 O O . ASP A 1 257 ? -13.965 -10.528 13.290 1.00 98.62 257 ASP A O 1
ATOM 1939 N N . VAL A 1 258 ? -15.046 -11.404 11.520 1.00 98.69 258 VAL A N 1
ATOM 1940 C CA . VAL A 1 258 ? -14.908 -10.239 10.635 1.00 98.69 258 VAL A CA 1
ATOM 1941 C C . VAL A 1 258 ? -16.270 -9.811 10.109 1.00 98.69 258 VAL A C 1
ATOM 1943 O O . VAL A 1 258 ? -16.979 -10.587 9.469 1.00 98.69 258 VAL A O 1
ATOM 1946 N N . ILE A 1 259 ? -16.591 -8.535 10.301 1.00 98.81 259 ILE A N 1
ATOM 1947 C CA . ILE A 1 259 ? -17.749 -7.871 9.705 1.00 98.81 259 ILE A CA 1
ATOM 1948 C C . ILE A 1 259 ? -17.231 -6.790 8.757 1.00 98.81 259 ILE A C 1
ATOM 1950 O O . ILE A 1 259 ? -16.439 -5.937 9.152 1.00 98.81 259 ILE A O 1
ATOM 1954 N N . VAL A 1 260 ? -17.698 -6.785 7.512 1.00 98.88 260 VAL A N 1
ATOM 1955 C CA . VAL A 1 260 ? -17.437 -5.686 6.573 1.00 98.88 260 VAL A CA 1
ATOM 1956 C C . VAL A 1 260 ? -18.666 -4.791 6.506 1.00 98.88 260 VAL A C 1
ATOM 1958 O O . VAL A 1 260 ? -19.781 -5.279 6.316 1.00 98.88 260 VAL A O 1
ATOM 1961 N N . ILE A 1 261 ? -18.463 -3.483 6.644 1.00 98.75 261 ILE A N 1
ATOM 1962 C CA . ILE A 1 261 ? -19.491 -2.472 6.401 1.00 98.75 261 ILE A CA 1
ATOM 1963 C C . ILE A 1 261 ? -19.291 -1.942 4.976 1.00 98.75 261 ILE A C 1
ATOM 1965 O O . ILE A 1 261 ? -18.353 -1.168 4.758 1.00 98.75 261 ILE A O 1
ATOM 1969 N N . PRO A 1 262 ? -20.117 -2.365 4.000 1.00 98.25 262 PRO A N 1
ATOM 1970 C CA . PRO A 1 262 ? -19.941 -1.974 2.609 1.00 98.25 262 PRO A CA 1
ATOM 1971 C C . PRO A 1 262 ? -20.289 -0.500 2.386 1.00 98.25 262 PRO A C 1
ATOM 1973 O O . PRO A 1 262 ? -21.076 0.099 3.123 1.00 98.25 262 PRO A O 1
ATOM 1976 N N . MET A 1 263 ? -19.734 0.056 1.315 1.00 98.12 263 MET A N 1
ATOM 1977 C CA . MET A 1 263 ? -20.111 1.356 0.769 1.00 98.12 263 MET A CA 1
ATOM 1978 C C . MET A 1 263 ? -21.502 1.311 0.123 1.00 98.12 263 MET A C 1
ATOM 1980 O O . MET A 1 263 ? -21.955 0.266 -0.349 1.00 98.12 263 MET A O 1
ATOM 1984 N N . GLU A 1 264 ? -22.152 2.468 0.023 1.00 96.88 264 GLU A N 1
ATOM 1985 C CA . GLU A 1 264 ? -23.340 2.655 -0.821 1.00 96.88 264 GLU A CA 1
ATOM 1986 C C . GLU A 1 264 ? -22.950 3.398 -2.101 1.00 96.88 264 GLU A C 1
ATOM 1988 O O . GLU A 1 264 ? -22.102 4.287 -2.069 1.00 96.88 264 GLU A O 1
ATOM 1993 N N . GLY A 1 265 ? -23.547 3.025 -3.235 1.00 94.88 265 GLY A N 1
ATOM 1994 C CA . GLY A 1 265 ? -23.275 3.648 -4.536 1.00 94.88 265 GLY A CA 1
ATOM 1995 C C . GLY A 1 265 ? -21.929 3.290 -5.187 1.00 94.88 265 GLY A C 1
ATOM 1996 O O . GLY A 1 265 ? -21.684 3.743 -6.300 1.00 94.88 265 GLY A O 1
ATOM 1997 N N . TYR A 1 266 ? -21.069 2.482 -4.550 1.00 96.31 266 TYR A N 1
ATOM 1998 C CA . TYR A 1 266 ? -19.832 1.996 -5.176 1.00 96.31 266 TYR A CA 1
ATOM 1999 C C . TYR A 1 266 ? -20.105 0.875 -6.190 1.00 96.31 266 TYR A C 1
ATOM 2001 O O . TYR A 1 266 ? -20.890 -0.040 -5.929 1.00 96.31 266 TYR A O 1
ATOM 2009 N N . SER A 1 267 ? -19.404 0.906 -7.324 1.00 95.44 267 SER A N 1
ATOM 2010 C CA . SER A 1 267 ? -19.365 -0.183 -8.305 1.00 95.44 267 SER A CA 1
ATOM 2011 C C . SER A 1 267 ? -17.924 -0.452 -8.746 1.00 95.44 267 SER A C 1
ATOM 2013 O O . SER A 1 267 ? -17.054 0.408 -8.609 1.00 95.44 267 SER A O 1
ATOM 2015 N N . ARG A 1 268 ? -17.634 -1.647 -9.280 1.00 95.31 268 ARG A N 1
ATOM 2016 C CA . ARG A 1 268 ? -16.249 -2.041 -9.622 1.00 95.31 268 ARG A CA 1
ATOM 2017 C C . ARG A 1 268 ? -15.638 -1.178 -10.727 1.00 95.31 268 ARG A C 1
ATOM 2019 O O . ARG A 1 268 ? -14.419 -1.063 -10.814 1.00 95.31 268 ARG A O 1
ATOM 2026 N N . GLU A 1 269 ? -16.488 -0.603 -11.566 1.00 95.50 269 GLU A N 1
ATOM 2027 C CA . GLU A 1 269 ? -16.173 0.308 -12.664 1.00 95.50 269 GLU A CA 1
ATOM 2028 C C . GLU A 1 269 ? -15.705 1.691 -12.177 1.00 95.50 269 GLU A C 1
ATOM 2030 O O . GLU A 1 269 ? -15.140 2.447 -12.972 1.00 95.50 269 GLU A O 1
ATOM 2035 N N . MET A 1 270 ? -15.941 2.037 -10.905 1.00 97.25 270 MET A N 1
ATOM 2036 C CA . MET A 1 270 ? -15.537 3.321 -10.338 1.00 97.25 270 MET A CA 1
ATOM 2037 C C . MET A 1 270 ? -14.041 3.359 -10.022 1.00 97.25 270 MET A C 1
ATOM 2039 O O . MET A 1 270 ? -13.553 2.594 -9.188 1.00 97.25 270 MET A O 1
ATOM 2043 N N . ILE A 1 271 ? -13.337 4.309 -10.635 1.00 97.06 271 ILE A N 1
ATOM 2044 C CA . ILE A 1 271 ? -12.035 4.803 -10.161 1.00 97.06 271 ILE A CA 1
ATOM 2045 C C . ILE A 1 271 ? -12.262 5.946 -9.159 1.00 97.06 271 ILE A C 1
ATOM 2047 O O . ILE A 1 271 ? -13.387 6.431 -9.016 1.00 97.06 271 ILE A O 1
ATOM 2051 N N . TRP A 1 272 ? -11.215 6.413 -8.468 1.00 97.12 272 TRP A N 1
ATOM 2052 C CA . TRP A 1 272 ? -11.359 7.451 -7.430 1.00 97.12 272 TRP A CA 1
ATOM 2053 C C . TRP A 1 272 ? -12.165 8.675 -7.891 1.00 97.12 272 TRP A C 1
ATOM 2055 O O . TRP A 1 272 ? -13.048 9.152 -7.178 1.00 97.12 272 TRP A O 1
ATOM 2065 N N . GLN A 1 273 ? -11.893 9.153 -9.105 1.00 96.06 273 GLN A N 1
ATOM 2066 C CA . GLN A 1 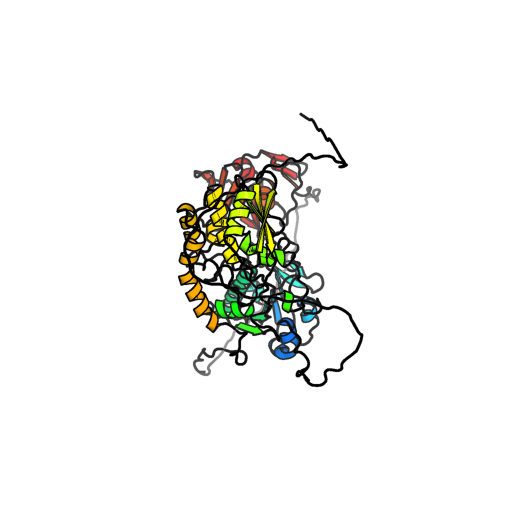273 ? -12.509 10.338 -9.701 1.00 96.06 273 GLN A CA 1
ATOM 2067 C C . GLN A 1 273 ? -14.041 10.238 -9.819 1.00 96.06 273 GLN A C 1
ATOM 2069 O O . GLN A 1 273 ? -14.711 11.269 -9.805 1.00 96.06 273 GLN A O 1
ATOM 2074 N N . ASP A 1 274 ? -14.605 9.028 -9.891 1.00 96.56 274 ASP A N 1
ATOM 2075 C CA . ASP A 1 274 ? -16.053 8.812 -10.013 1.00 96.56 274 ASP A CA 1
ATOM 2076 C C . ASP A 1 274 ? -16.794 8.925 -8.673 1.00 96.56 274 ASP A C 1
ATOM 2078 O O . ASP A 1 274 ? -18.006 9.131 -8.648 1.00 96.56 274 ASP A O 1
ATOM 2082 N N . THR A 1 275 ? -16.077 8.794 -7.553 1.00 95.19 275 THR A N 1
ATOM 2083 C CA . THR A 1 275 ? -16.658 8.828 -6.197 1.00 95.19 275 THR A CA 1
ATOM 2084 C C . THR A 1 275 ? -17.095 10.231 -5.769 1.00 95.19 275 THR A C 1
ATOM 2086 O O . THR A 1 275 ? -17.860 10.383 -4.819 1.00 95.19 275 THR A O 1
ATOM 2089 N N . GLY A 1 276 ? -16.577 11.270 -6.436 1.00 94.00 276 GLY A N 1
ATOM 2090 C CA . GLY A 1 276 ? -16.734 12.669 -6.032 1.00 94.00 276 GLY A CA 1
ATOM 2091 C C . GLY A 1 276 ? -15.934 13.072 -4.783 1.00 94.00 276 GLY A C 1
ATOM 2092 O O . GLY A 1 276 ? -16.038 14.221 -4.355 1.00 94.00 276 GLY A O 1
ATOM 2093 N N . LEU A 1 277 ? -15.135 12.171 -4.197 1.00 94.81 277 LEU A N 1
ATOM 2094 C CA . LEU A 1 277 ? -14.340 12.450 -3.002 1.00 94.81 277 LEU A CA 1
ATOM 2095 C C . LEU A 1 277 ? -13.055 13.232 -3.312 1.00 94.81 277 LEU A C 1
ATOM 2097 O O . LEU A 1 277 ? -12.317 12.939 -4.256 1.00 94.81 277 LEU A O 1
ATOM 2101 N N . THR A 1 278 ? -12.714 14.168 -2.428 1.00 93.75 278 THR A N 1
ATOM 2102 C CA . THR A 1 278 ? -11.392 14.807 -2.406 1.00 93.75 278 THR A CA 1
ATOM 2103 C C . THR A 1 278 ? -10.327 13.788 -2.002 1.00 93.75 278 THR A C 1
ATOM 2105 O O . THR A 1 278 ? -10.449 13.148 -0.958 1.00 93.75 278 THR A O 1
ATOM 2108 N N . TRP A 1 279 ? -9.260 13.654 -2.797 1.00 96.69 279 TRP A N 1
ATOM 2109 C CA . TRP A 1 279 ? -8.111 12.827 -2.421 1.00 96.69 279 TRP A CA 1
ATOM 2110 C C . TRP A 1 279 ? -7.387 13.415 -1.205 1.00 96.69 279 TRP A C 1
ATOM 2112 O O . TRP A 1 279 ? -7.034 14.596 -1.197 1.00 96.69 279 TRP A O 1
ATOM 2122 N N . VAL A 1 280 ? -7.122 12.574 -0.207 1.00 95.50 280 VAL A N 1
ATOM 2123 C CA . VAL A 1 280 ? -6.239 12.891 0.920 1.00 95.50 280 VAL A CA 1
ATOM 2124 C C . VAL A 1 280 ? -4.919 12.153 0.694 1.00 95.50 280 VAL A C 1
ATOM 2126 O O . VAL A 1 280 ? -4.964 10.941 0.485 1.00 95.50 280 VAL A O 1
ATOM 2129 N N . PRO A 1 281 ? -3.752 12.826 0.755 1.00 94.50 281 PRO A N 1
ATOM 2130 C CA . PRO A 1 281 ? -2.452 12.172 0.646 1.00 94.50 281 PRO A CA 1
ATOM 2131 C C . PRO A 1 281 ? -2.333 10.964 1.579 1.00 94.50 281 PRO A C 1
ATOM 2133 O O . PRO A 1 281 ? -2.339 11.119 2.801 1.00 94.50 281 PRO A O 1
ATOM 2136 N N . THR A 1 282 ? -2.205 9.762 1.017 1.00 93.25 282 THR A N 1
ATOM 2137 C CA . THR A 1 282 ? -2.054 8.528 1.805 1.00 93.25 282 THR A CA 1
ATOM 2138 C C . THR A 1 282 ? -0.644 8.403 2.385 1.00 93.25 282 THR A C 1
ATOM 2140 O O . THR A 1 282 ? -0.467 7.833 3.456 1.00 93.25 282 THR A O 1
ATOM 2143 N N . SER A 1 283 ? 0.360 9.005 1.737 1.00 87.69 283 SER A N 1
ATOM 2144 C CA . SER A 1 283 ? 1.709 9.193 2.285 1.00 87.69 283 SER A CA 1
ATOM 2145 C C . SER A 1 283 ? 2.392 10.441 1.707 1.00 87.69 283 SER A C 1
ATOM 2147 O O . SER A 1 283 ? 1.961 10.945 0.665 1.00 87.69 283 SER A O 1
ATOM 2149 N N . PRO A 1 284 ? 3.527 10.902 2.275 1.00 84.69 284 PRO A N 1
ATOM 2150 C CA . PRO A 1 284 ? 4.300 12.019 1.721 1.00 84.69 284 PRO A CA 1
ATOM 2151 C C . PRO A 1 284 ? 4.779 11.822 0.272 1.00 84.69 284 PRO A C 1
ATOM 2153 O O . PRO A 1 284 ? 5.184 12.791 -0.373 1.00 84.69 284 PRO A O 1
ATOM 2156 N N . ASN A 1 285 ? 4.770 10.586 -0.247 1.00 89.62 285 ASN A N 1
ATOM 2157 C CA . ASN A 1 285 ? 5.112 10.271 -1.637 1.00 89.62 285 ASN A CA 1
ATOM 2158 C C . ASN A 1 285 ? 3.902 9.948 -2.530 1.00 89.62 285 ASN A C 1
ATOM 2160 O O . ASN A 1 285 ? 4.101 9.814 -3.732 1.00 89.62 285 ASN A O 1
ATOM 2164 N N . VAL A 1 286 ? 2.678 9.899 -1.990 1.00 95.56 286 VAL A N 1
ATOM 2165 C CA . VAL A 1 286 ? 1.426 9.743 -2.757 1.00 95.56 286 VAL A CA 1
ATOM 2166 C C . VAL A 1 286 ? 0.477 10.931 -2.480 1.00 95.56 286 VAL A C 1
ATOM 2168 O O . VAL A 1 286 ? -0.576 10.770 -1.859 1.00 95.56 286 VAL A O 1
ATOM 2171 N N . PRO A 1 287 ? 0.850 12.163 -2.892 1.00 95.88 287 PRO A N 1
ATOM 2172 C CA . PRO A 1 287 ? 0.056 13.369 -2.650 1.00 95.88 287 PRO A CA 1
ATOM 2173 C C . PRO A 1 287 ? -1.203 13.488 -3.520 1.00 95.88 287 PRO A C 1
ATOM 2175 O O . PRO A 1 287 ? -2.092 14.262 -3.181 1.00 95.88 287 PRO A O 1
ATOM 2178 N N . ASP A 1 288 ? -1.281 12.769 -4.641 1.00 97.31 288 ASP A N 1
ATOM 2179 C CA . ASP A 1 288 ? -2.333 12.926 -5.649 1.00 97.31 288 ASP A CA 1
ATOM 2180 C C . ASP A 1 288 ? -2.594 11.633 -6.448 1.00 97.31 288 ASP A C 1
ATOM 2182 O O . ASP A 1 288 ? -1.873 10.641 -6.322 1.00 97.31 288 ASP A O 1
ATOM 2186 N N . ILE A 1 289 ? -3.639 11.652 -7.282 1.00 97.12 289 ILE A N 1
ATOM 2187 C CA . ILE A 1 289 ? -4.089 10.493 -8.068 1.00 97.12 289 ILE A CA 1
ATOM 2188 C C . ILE A 1 289 ? -3.079 10.079 -9.151 1.00 97.12 289 ILE A C 1
ATOM 2190 O O . ILE A 1 289 ? -2.914 8.882 -9.384 1.00 97.12 289 ILE A O 1
ATOM 2194 N N . ASP A 1 290 ? -2.326 11.009 -9.751 1.00 97.44 290 ASP A N 1
ATOM 2195 C CA . ASP A 1 290 ? -1.206 10.635 -10.635 1.00 97.44 290 ASP A CA 1
ATOM 2196 C C . ASP A 1 290 ? -0.211 9.737 -9.890 1.00 97.44 290 ASP A C 1
ATOM 2198 O O . ASP A 1 290 ? 0.287 8.763 -10.446 1.00 97.44 290 ASP A O 1
ATOM 2202 N N . SER A 1 291 ? 0.077 10.062 -8.625 1.00 98.31 291 SER A N 1
ATOM 2203 C CA . SER A 1 291 ? 1.018 9.317 -7.785 1.00 98.31 291 SER A CA 1
ATOM 2204 C C . SER A 1 291 ? 0.487 7.922 -7.432 1.00 98.31 291 SER A C 1
ATOM 2206 O O . SER A 1 291 ? 1.268 6.975 -7.358 1.00 98.31 291 SER A O 1
ATOM 2208 N N . VAL A 1 292 ? -0.835 7.768 -7.267 1.00 98.12 292 VAL A N 1
ATOM 2209 C CA . VAL A 1 292 ? -1.511 6.470 -7.053 1.00 98.12 292 VAL A CA 1
ATOM 2210 C C . VAL A 1 292 ? -1.310 5.544 -8.256 1.00 98.12 292 VAL A C 1
ATOM 2212 O O . VAL A 1 292 ? -0.820 4.425 -8.109 1.00 98.12 292 VAL A O 1
ATOM 2215 N N . PHE A 1 293 ? -1.620 6.023 -9.462 1.00 97.81 293 PHE A N 1
ATOM 2216 C CA . PHE A 1 293 ? -1.430 5.254 -10.697 1.00 97.81 293 PHE A CA 1
ATOM 2217 C C . PHE A 1 293 ? 0.066 5.127 -11.077 1.00 97.81 293 PHE A C 1
ATOM 2219 O O . PHE A 1 293 ? 0.504 4.131 -11.657 1.00 97.81 293 PHE A O 1
ATOM 2226 N N . GLY A 1 294 ? 0.899 6.094 -10.700 1.00 98.25 294 GLY A N 1
ATOM 2227 C CA . GLY A 1 294 ? 2.350 6.052 -10.874 1.00 98.25 294 GLY A CA 1
ATOM 2228 C C . GLY A 1 294 ? 3.052 5.018 -9.986 1.00 98.25 294 GLY A C 1
ATOM 2229 O O . GLY A 1 294 ? 4.073 4.461 -10.397 1.00 98.25 294 GLY A O 1
ATOM 2230 N N . TYR A 1 295 ? 2.509 4.722 -8.798 1.00 98.50 295 TYR A N 1
ATOM 2231 C CA . TYR A 1 295 ? 3.159 3.914 -7.758 1.00 98.50 295 TYR A CA 1
ATOM 2232 C C . TYR A 1 295 ? 3.647 2.548 -8.266 1.00 98.50 295 TYR A C 1
ATOM 2234 O O . TYR A 1 295 ? 4.846 2.271 -8.238 1.00 98.50 295 TYR A O 1
ATOM 2242 N N . MET A 1 296 ? 2.752 1.717 -8.812 1.00 97.62 296 MET A N 1
ATOM 2243 C CA . MET A 1 296 ? 3.134 0.409 -9.376 1.00 97.62 296 MET A CA 1
ATOM 2244 C C . MET A 1 296 ? 3.883 0.520 -10.708 1.00 97.62 296 MET A C 1
ATOM 2246 O O . MET A 1 296 ? 4.621 -0.388 -11.077 1.00 97.62 296 MET A O 1
ATOM 2250 N N . SER A 1 297 ? 3.727 1.642 -11.411 1.00 97.44 297 SER A N 1
ATOM 2251 C CA . SER A 1 297 ? 4.371 1.895 -12.702 1.00 97.44 297 SER A CA 1
ATOM 2252 C C . SER A 1 297 ? 5.857 2.242 -12.570 1.00 97.44 297 SER A C 1
ATOM 2254 O O . SER A 1 297 ? 6.622 2.053 -13.513 1.00 97.44 297 SER A O 1
ATOM 2256 N N . THR A 1 298 ? 6.273 2.771 -11.414 1.00 97.62 298 THR A N 1
ATOM 2257 C CA . THR A 1 298 ? 7.632 3.298 -11.196 1.00 97.62 298 THR A CA 1
ATOM 2258 C C . THR A 1 298 ? 8.344 2.716 -9.967 1.00 97.62 298 THR A C 1
ATOM 2260 O O . THR A 1 298 ? 9.573 2.718 -9.913 1.00 97.62 298 THR A O 1
ATOM 2263 N N . GLY A 1 299 ? 7.608 2.174 -8.990 1.00 92.56 299 GLY A N 1
ATOM 2264 C CA . GLY A 1 299 ? 8.134 1.715 -7.697 1.00 92.56 299 GLY A CA 1
ATOM 2265 C C . GLY A 1 299 ? 8.788 0.326 -7.671 1.00 92.56 299 GLY A C 1
ATOM 2266 O O . GLY A 1 299 ? 9.223 -0.111 -6.611 1.00 92.56 299 GLY A O 1
ATOM 2267 N N . LEU A 1 300 ? 8.871 -0.387 -8.801 1.00 93.88 300 LEU A N 1
ATOM 2268 C CA . LEU A 1 300 ? 9.321 -1.791 -8.841 1.00 93.88 300 LEU A CA 1
ATOM 2269 C C . LEU A 1 300 ? 10.851 -1.988 -8.924 1.00 93.88 300 LEU A C 1
ATOM 2271 O O . LEU A 1 300 ? 11.330 -3.118 -8.894 1.00 93.88 300 LEU A O 1
ATOM 2275 N N . GLY A 1 301 ? 11.629 -0.912 -9.069 1.00 91.75 301 GLY A N 1
ATOM 2276 C CA . GLY A 1 301 ? 13.068 -0.968 -9.374 1.00 91.75 301 GLY A CA 1
ATOM 2277 C C . GLY A 1 301 ? 14.020 -1.144 -8.182 1.00 91.75 301 GLY A C 1
ATOM 2278 O O . GLY A 1 301 ? 15.234 -1.055 -8.368 1.00 91.75 301 GLY A O 1
ATOM 2279 N N . GLU A 1 302 ? 13.524 -1.368 -6.966 1.00 89.75 302 GLU A N 1
ATOM 2280 C CA . GLU A 1 302 ? 14.331 -1.285 -5.739 1.00 89.75 302 GLU A CA 1
ATOM 2281 C C . GLU A 1 302 ? 15.611 -2.146 -5.775 1.00 89.75 302 GLU A C 1
ATOM 2283 O O . GLU A 1 302 ? 15.603 -3.308 -6.183 1.00 89.75 302 GLU A O 1
ATOM 2288 N N . GLY A 1 303 ? 16.747 -1.563 -5.382 1.00 91.00 303 GLY A N 1
ATOM 2289 C CA . GLY A 1 303 ? 18.067 -2.205 -5.442 1.00 91.00 303 GLY A CA 1
ATOM 2290 C C . GLY A 1 303 ? 18.673 -2.411 -6.844 1.00 91.00 303 GLY A C 1
ATOM 2291 O O . GLY A 1 303 ? 19.857 -2.734 -6.934 1.00 91.00 303 GLY A O 1
ATOM 2292 N N . THR A 1 304 ? 17.931 -2.207 -7.940 1.00 93.44 304 THR A N 1
ATOM 2293 C CA . THR A 1 304 ? 18.459 -2.364 -9.316 1.00 93.44 304 THR A CA 1
ATOM 2294 C C . THR A 1 304 ? 19.268 -1.156 -9.805 1.00 93.44 304 THR A C 1
ATOM 2296 O O . THR A 1 304 ? 20.066 -1.271 -10.733 1.00 93.44 304 THR A O 1
ATOM 2299 N N . GLY A 1 305 ? 19.053 0.021 -9.207 1.00 94.44 305 GLY A N 1
ATOM 2300 C CA . GLY A 1 305 ? 19.533 1.307 -9.728 1.00 94.44 305 GLY A CA 1
ATOM 2301 C C . GLY A 1 305 ? 18.575 1.982 -10.722 1.00 94.44 305 GLY A C 1
ATOM 2302 O O . GLY A 1 305 ? 18.867 3.090 -11.179 1.00 94.44 305 GLY A O 1
ATOM 2303 N N . ILE A 1 306 ? 17.437 1.348 -11.025 1.00 98.00 306 ILE A N 1
ATOM 2304 C CA . ILE A 1 306 ? 16.244 1.994 -11.582 1.00 98.00 306 ILE A CA 1
ATOM 2305 C C . ILE A 1 306 ? 15.394 2.496 -10.415 1.00 98.00 306 ILE A C 1
ATOM 2307 O O . ILE A 1 306 ? 15.136 1.747 -9.477 1.00 98.00 306 ILE A O 1
ATOM 2311 N N . PHE A 1 307 ? 14.978 3.758 -10.448 1.00 96.25 307 PHE A N 1
ATOM 2312 C CA . PHE A 1 307 ? 14.291 4.406 -9.332 1.00 96.25 307 PHE A CA 1
ATOM 2313 C C . PHE A 1 307 ? 13.159 5.320 -9.806 1.00 96.25 307 PHE A C 1
ATOM 2315 O O . PHE A 1 307 ? 13.166 5.815 -10.937 1.00 96.25 307 PHE A O 1
ATOM 2322 N N . GLN A 1 308 ? 12.196 5.550 -8.912 1.00 96.31 308 GLN A N 1
ATOM 2323 C CA . GLN A 1 308 ? 11.112 6.509 -9.108 1.00 96.31 308 GLN A CA 1
ATOM 2324 C C . GLN A 1 308 ? 11.524 7.925 -8.699 1.00 96.31 308 GLN A C 1
ATOM 2326 O O . GLN A 1 308 ? 12.350 8.117 -7.803 1.00 96.31 308 GLN A O 1
ATOM 2331 N N . SER A 1 309 ? 10.907 8.925 -9.314 1.00 95.25 309 SER A N 1
ATOM 2332 C CA . SER A 1 309 ? 11.018 10.321 -8.901 1.00 95.25 309 SER A CA 1
ATOM 2333 C C . SER A 1 309 ? 9.700 11.062 -9.154 1.00 95.25 309 SER A C 1
ATOM 2335 O O . SER A 1 309 ? 8.728 10.477 -9.635 1.00 95.25 309 SER A O 1
ATOM 2337 N N . ASP A 1 310 ? 9.651 12.345 -8.793 1.00 95.94 310 ASP A N 1
ATOM 2338 C CA . ASP A 1 310 ? 8.476 13.219 -8.915 1.00 95.94 310 ASP A CA 1
ATOM 2339 C C . ASP A 1 310 ? 7.184 12.613 -8.343 1.00 95.94 310 ASP A C 1
ATOM 2341 O O . ASP A 1 310 ? 6.116 12.753 -8.931 1.00 95.94 310 ASP A O 1
ATOM 2345 N N . LYS A 1 311 ? 7.282 11.940 -7.185 1.00 96.00 311 LYS A N 1
ATOM 2346 C CA . LYS A 1 311 ? 6.145 11.288 -6.505 1.00 96.00 311 LYS A CA 1
ATOM 2347 C C . LYS A 1 311 ? 5.532 10.189 -7.386 1.00 96.00 311 LYS A C 1
ATOM 2349 O O . LYS A 1 311 ? 4.351 10.205 -7.703 1.00 96.00 311 LYS A O 1
ATOM 2354 N N . PHE A 1 312 ? 6.374 9.246 -7.816 1.00 98.00 312 PHE A N 1
ATOM 2355 C CA . PHE A 1 312 ? 6.027 8.148 -8.728 1.00 98.00 312 PHE A CA 1
ATOM 2356 C C . PHE A 1 312 ? 5.599 8.558 -10.154 1.00 98.00 312 PHE A C 1
ATOM 2358 O O . PHE A 1 312 ? 5.131 7.714 -10.918 1.00 98.00 312 PHE A O 1
ATOM 2365 N N . LYS A 1 313 ? 5.799 9.820 -10.561 1.00 98.31 313 LYS A N 1
ATOM 2366 C CA . LYS A 1 313 ? 5.477 10.313 -11.919 1.00 98.31 313 LYS A CA 1
ATOM 2367 C C . LYS A 1 313 ? 6.646 10.212 -12.905 1.00 98.31 313 LYS A C 1
ATOM 2369 O O . LYS A 1 313 ? 6.479 10.523 -14.083 1.00 98.31 313 LYS A O 1
ATOM 2374 N N . TRP A 1 314 ? 7.820 9.773 -12.455 1.00 98.69 314 TRP A N 1
ATOM 2375 C CA . TRP A 1 314 ? 9.002 9.534 -13.287 1.00 98.69 314 TRP A CA 1
ATOM 2376 C C . TRP A 1 314 ? 9.680 8.214 -12.909 1.00 98.69 314 TRP A C 1
ATOM 2378 O O . TRP A 1 314 ? 9.725 7.867 -11.729 1.00 98.69 314 TRP A O 1
ATOM 2388 N N . ILE A 1 315 ? 10.249 7.509 -13.890 1.00 98.69 315 ILE A N 1
ATOM 2389 C CA . ILE A 1 315 ? 11.108 6.327 -13.696 1.00 98.69 315 ILE A CA 1
ATOM 2390 C C . ILE A 1 315 ? 12.339 6.395 -14.600 1.00 98.69 315 ILE A C 1
ATOM 2392 O O . ILE A 1 315 ? 12.238 6.695 -15.789 1.00 98.69 315 ILE A O 1
ATOM 2396 N N . GLY A 1 316 ? 13.505 6.047 -14.065 1.00 98.50 316 GLY A N 1
ATOM 2397 C CA . GLY A 1 316 ? 14.747 6.010 -14.832 1.00 98.50 316 GLY A CA 1
ATOM 2398 C C . GLY A 1 316 ? 15.935 5.506 -14.027 1.00 98.50 316 GLY A C 1
ATOM 2399 O O . GLY A 1 316 ? 15.789 5.012 -12.912 1.00 98.50 316 GLY A O 1
ATOM 2400 N N . GLY A 1 317 ? 17.128 5.619 -14.604 1.00 98.25 317 GLY A N 1
ATOM 2401 C CA . GLY A 1 317 ? 18.355 5.105 -14.006 1.00 98.25 317 GLY A CA 1
ATOM 2402 C C . GLY A 1 317 ? 19.613 5.606 -14.708 1.00 98.25 317 GLY A C 1
ATOM 2403 O O . GLY A 1 317 ? 19.575 6.149 -15.815 1.00 98.25 317 GLY A O 1
ATOM 2404 N N . LYS A 1 318 ? 20.767 5.428 -14.060 1.00 96.19 318 LYS A N 1
ATOM 2405 C CA . LYS A 1 318 ? 22.062 5.753 -14.678 1.00 96.19 318 LYS A CA 1
ATOM 2406 C C . LYS A 1 318 ? 22.314 4.850 -15.892 1.00 96.19 318 LYS A C 1
ATOM 2408 O O . LYS A 1 318 ? 21.957 3.672 -15.887 1.00 96.19 318 LYS A O 1
ATOM 2413 N N . GLY A 1 319 ? 22.931 5.415 -16.929 1.00 95.69 319 GLY A N 1
ATOM 2414 C CA . GLY A 1 319 ? 23.269 4.694 -18.162 1.00 95.69 319 GLY A CA 1
ATOM 2415 C C . GLY A 1 319 ? 22.096 4.427 -19.115 1.00 95.69 319 GLY A C 1
ATOM 2416 O O . GLY A 1 319 ? 22.305 3.796 -20.143 1.00 95.69 319 GLY A O 1
ATOM 2417 N N . ILE A 1 320 ? 20.884 4.904 -18.814 1.00 98.31 320 ILE A N 1
ATOM 2418 C CA . ILE A 1 320 ? 19.749 4.859 -19.746 1.00 98.31 320 ILE A CA 1
ATOM 2419 C C . ILE A 1 320 ? 19.795 6.076 -20.676 1.00 98.31 320 ILE A C 1
ATOM 2421 O O . ILE A 1 320 ? 19.976 7.206 -20.225 1.00 98.31 320 ILE A O 1
ATOM 2425 N N . ASN A 1 321 ? 19.579 5.850 -21.972 1.00 98.62 321 ASN A N 1
ATOM 2426 C CA . ASN A 1 321 ? 19.242 6.909 -22.919 1.00 98.62 321 ASN A CA 1
ATOM 2427 C C . ASN A 1 321 ? 17.726 7.169 -22.843 1.00 98.62 321 ASN A C 1
ATOM 2429 O O . ASN A 1 321 ? 16.935 6.274 -23.146 1.00 98.62 321 ASN A O 1
ATOM 2433 N N . ALA A 1 322 ? 17.329 8.373 -22.420 1.00 98.81 322 ALA A N 1
ATOM 2434 C CA . ALA A 1 322 ? 15.923 8.725 -22.198 1.00 98.81 322 ALA A CA 1
ATOM 2435 C C . ALA A 1 322 ? 15.071 8.609 -23.475 1.00 98.81 322 ALA A C 1
ATOM 2437 O O . ALA A 1 322 ? 13.963 8.083 -23.422 1.00 98.81 322 ALA A O 1
ATOM 2438 N N . GLU A 1 323 ? 15.611 9.020 -24.626 1.00 98.81 323 GLU A N 1
ATOM 2439 C CA . GLU A 1 323 ? 14.912 8.996 -25.919 1.00 98.81 323 GLU A CA 1
ATOM 2440 C C . GLU A 1 323 ? 14.619 7.564 -26.375 1.00 98.81 323 GLU A C 1
ATOM 2442 O O . GLU A 1 323 ? 13.499 7.238 -26.764 1.00 98.81 323 GLU A O 1
ATOM 2447 N N . ALA A 1 324 ? 15.614 6.677 -26.274 1.00 98.81 324 ALA A N 1
ATOM 2448 C CA . ALA A 1 324 ? 15.452 5.260 -26.587 1.00 98.81 324 ALA A CA 1
ATOM 2449 C C . ALA A 1 324 ? 14.446 4.582 -25.641 1.00 98.81 324 ALA A C 1
ATOM 2451 O O . ALA A 1 324 ? 13.662 3.739 -26.075 1.00 98.81 324 ALA A O 1
ATOM 2452 N N . TYR A 1 325 ? 14.439 4.969 -24.363 1.00 98.81 325 TYR A N 1
ATOM 2453 C CA . TYR A 1 325 ? 13.532 4.416 -23.359 1.00 98.81 325 TYR A CA 1
ATOM 2454 C C . TYR A 1 325 ? 12.083 4.878 -23.559 1.00 98.81 325 TYR A C 1
ATOM 2456 O O . TYR A 1 325 ? 11.177 4.045 -23.591 1.00 98.81 325 TYR A O 1
ATOM 2464 N N . ALA A 1 326 ? 11.870 6.177 -23.796 1.00 98.94 326 ALA A N 1
ATOM 2465 C CA . ALA A 1 326 ? 10.573 6.728 -24.180 1.00 98.94 326 ALA A CA 1
ATOM 2466 C C . ALA A 1 326 ? 10.060 6.101 -25.479 1.00 98.94 326 ALA A C 1
ATOM 2468 O O . ALA A 1 326 ? 8.890 5.730 -25.562 1.00 98.94 326 ALA A O 1
ATOM 2469 N N . LYS A 1 327 ? 10.930 5.929 -26.481 1.00 98.81 327 LYS A N 1
ATOM 2470 C CA . LYS A 1 327 ? 10.575 5.274 -27.742 1.00 98.81 327 LYS A CA 1
ATOM 2471 C C . LYS A 1 327 ? 10.064 3.849 -27.509 1.00 98.81 327 LYS A C 1
ATOM 2473 O O . LYS A 1 327 ? 8.945 3.559 -27.916 1.00 98.81 327 LYS A O 1
ATOM 2478 N N . LEU A 1 328 ? 10.827 2.997 -26.815 1.00 98.75 328 LEU A N 1
ATOM 2479 C CA . LEU A 1 328 ? 10.430 1.609 -26.531 1.00 98.75 328 LEU A CA 1
ATOM 2480 C C . LEU A 1 328 ? 9.087 1.523 -25.791 1.00 98.75 328 LEU A C 1
ATOM 2482 O O . LEU A 1 328 ? 8.249 0.690 -26.130 1.00 98.75 328 LEU A O 1
ATOM 2486 N N . LEU A 1 329 ? 8.866 2.393 -24.802 1.00 98.75 329 LEU A N 1
ATOM 2487 C CA . LEU A 1 329 ? 7.634 2.401 -24.014 1.00 98.75 329 LEU A CA 1
ATOM 2488 C C . LEU A 1 329 ? 6.413 2.916 -24.791 1.00 98.75 329 LEU A C 1
ATOM 2490 O O . LEU A 1 329 ? 5.327 2.357 -24.644 1.00 98.75 329 LEU A O 1
ATOM 2494 N N . ASN A 1 330 ? 6.575 3.933 -25.642 1.00 98.75 330 ASN A N 1
ATOM 2495 C CA . ASN A 1 330 ? 5.492 4.421 -26.501 1.00 98.75 330 ASN A CA 1
ATOM 2496 C C . ASN A 1 330 ? 5.183 3.430 -27.646 1.00 98.75 330 ASN A C 1
ATOM 2498 O O . ASN A 1 330 ? 4.016 3.186 -27.945 1.00 98.75 330 ASN A O 1
ATOM 2502 N N . GLU A 1 331 ? 6.200 2.799 -28.249 1.00 98.56 331 GLU A N 1
ATOM 2503 C CA . GLU A 1 331 ? 6.024 1.759 -29.282 1.00 98.56 331 GLU A CA 1
ATOM 2504 C C . GLU A 1 331 ? 5.387 0.469 -28.735 1.00 98.56 331 GLU A C 1
ATOM 2506 O O . GLU A 1 331 ? 4.790 -0.292 -29.495 1.00 98.56 331 GLU A O 1
ATOM 2511 N N . ALA A 1 332 ? 5.447 0.234 -27.420 1.00 98.19 332 ALA A N 1
ATOM 2512 C CA . ALA A 1 332 ? 4.771 -0.887 -26.770 1.00 98.19 332 ALA A CA 1
ATOM 2513 C C . ALA A 1 332 ? 3.234 -0.763 -26.730 1.00 98.19 332 ALA A C 1
ATOM 2515 O O . ALA A 1 332 ? 2.564 -1.749 -26.412 1.00 98.19 332 ALA A O 1
ATOM 2516 N N . GLY A 1 333 ? 2.671 0.414 -27.037 1.00 97.19 333 GLY A N 1
ATOM 2517 C CA . GLY A 1 333 ? 1.223 0.615 -27.165 1.00 97.19 333 GLY A CA 1
ATOM 2518 C C . GLY A 1 333 ? 0.435 0.450 -25.861 1.00 97.19 333 GLY A C 1
ATOM 2519 O O . GLY A 1 333 ? -0.706 -0.009 -25.896 1.00 97.19 333 GLY A O 1
ATOM 2520 N N . LEU A 1 334 ? 1.037 0.781 -24.713 1.00 98.12 334 LEU A N 1
ATOM 2521 C CA . LEU A 1 334 ? 0.371 0.732 -23.407 1.00 98.12 334 LEU A CA 1
ATOM 2522 C C . LEU A 1 334 ? -0.796 1.746 -23.368 1.00 98.12 334 LEU A C 1
ATOM 2524 O O . LEU A 1 334 ? -0.550 2.941 -23.536 1.00 98.12 334 LEU A O 1
ATOM 2528 N N . PRO A 1 335 ? -2.058 1.314 -23.161 1.00 98.12 335 PRO A N 1
ATOM 2529 C CA . PRO A 1 335 ? -3.200 2.226 -23.193 1.00 98.12 335 PRO A CA 1
ATOM 2530 C C . PRO A 1 335 ? -3.165 3.278 -22.078 1.00 98.12 335 PRO A C 1
ATOM 2532 O O . PRO A 1 335 ? -2.601 3.055 -21.009 1.00 98.12 335 PRO A O 1
ATOM 2535 N N . GLY A 1 336 ? -3.798 4.425 -22.330 1.00 97.94 336 GLY A N 1
ATOM 2536 C CA . GLY A 1 336 ? -4.021 5.470 -21.329 1.00 97.94 336 GLY A CA 1
ATOM 2537 C C . GLY A 1 336 ? -2.785 6.256 -20.879 1.00 97.94 336 GLY A C 1
ATOM 2538 O O . GLY A 1 336 ? -2.926 7.132 -20.029 1.00 97.94 336 GLY A O 1
ATOM 2539 N N . VAL A 1 337 ? -1.593 6.007 -21.435 1.00 98.62 337 VAL A N 1
ATOM 2540 C CA . VAL A 1 337 ? -0.338 6.668 -21.036 1.00 98.62 337 VAL A CA 1
ATOM 2541 C C . VAL A 1 337 ? 0.552 7.010 -22.232 1.00 98.62 337 VAL A C 1
ATOM 2543 O O . VAL A 1 337 ? 0.583 6.308 -23.237 1.00 98.62 337 VAL A O 1
ATOM 2546 N N . THR A 1 338 ? 1.324 8.084 -22.090 1.00 98.56 338 THR A N 1
ATOM 2547 C CA . THR A 1 338 ? 2.483 8.392 -22.940 1.00 98.56 338 THR A CA 1
ATOM 2548 C C . THR A 1 338 ? 3.703 8.687 -22.081 1.00 98.56 338 THR A C 1
ATOM 2550 O O . THR A 1 338 ? 3.583 9.211 -20.971 1.00 98.56 338 THR A O 1
ATOM 2553 N N . PHE A 1 339 ? 4.881 8.360 -22.601 1.00 98.81 339 PHE A N 1
ATOM 2554 C CA . PHE A 1 339 ? 6.151 8.476 -21.893 1.00 98.81 339 PHE A CA 1
ATOM 2555 C C . PHE A 1 339 ? 6.984 9.591 -22.511 1.00 98.81 339 PHE A C 1
ATOM 2557 O O . PHE A 1 339 ? 7.344 9.530 -23.689 1.00 98.81 339 PHE A O 1
ATOM 2564 N N . ILE A 1 340 ? 7.277 10.616 -21.715 1.00 98.75 340 ILE A N 1
ATOM 2565 C CA . ILE A 1 340 ? 8.052 11.784 -22.135 1.00 98.75 340 ILE A CA 1
ATOM 2566 C C . ILE A 1 340 ? 9.503 11.569 -21.681 1.00 98.75 340 ILE A C 1
ATOM 2568 O O . ILE A 1 340 ? 9.716 11.353 -20.487 1.00 98.75 340 ILE A O 1
ATOM 2572 N N . PRO A 1 341 ? 10.499 11.607 -22.582 1.00 98.81 341 PRO A N 1
ATOM 2573 C CA . PRO A 1 341 ? 11.903 11.432 -22.219 1.00 98.81 341 PRO A CA 1
ATOM 2574 C C . PRO A 1 341 ? 12.365 12.569 -21.299 1.00 98.81 341 PRO A C 1
ATOM 2576 O O . PRO A 1 341 ? 12.125 13.743 -21.577 1.00 98.81 341 PRO A O 1
ATOM 2579 N N . GLU A 1 342 ? 13.024 12.234 -20.188 1.00 98.62 342 GLU A N 1
ATOM 2580 C CA . GLU A 1 342 ? 13.532 13.231 -19.240 1.00 98.62 342 GLU A CA 1
ATOM 2581 C C . GLU A 1 342 ? 14.796 12.732 -18.522 1.00 98.62 342 GLU A C 1
ATOM 2583 O O . GLU A 1 342 ? 14.842 11.607 -18.018 1.00 98.62 342 GLU A O 1
ATOM 2588 N N . TYR A 1 343 ? 15.814 13.593 -18.426 1.00 98.38 343 TYR A N 1
ATOM 2589 C CA . TYR A 1 343 ? 17.028 13.337 -17.648 1.00 98.38 343 TYR A CA 1
ATOM 2590 C C . TYR A 1 343 ? 16.968 14.020 -16.278 1.00 98.38 343 TYR A C 1
ATOM 2592 O O . TYR A 1 343 ? 16.733 15.225 -16.181 1.00 98.38 343 TYR A O 1
ATOM 2600 N N . LYS A 1 344 ? 17.287 13.270 -15.220 1.00 96.38 344 LYS A N 1
ATOM 2601 C CA . LYS A 1 344 ? 17.514 13.790 -13.865 1.00 96.38 344 LYS A CA 1
ATOM 2602 C C . LYS A 1 344 ? 18.996 13.633 -13.519 1.00 96.38 344 LYS A C 1
ATOM 2604 O O . LYS A 1 344 ? 19.459 12.584 -13.065 1.00 96.38 344 LYS A O 1
ATOM 2609 N N . GLY A 1 345 ? 19.774 14.679 -13.801 1.00 95.00 345 GLY A N 1
ATOM 2610 C CA . GLY A 1 345 ? 21.235 14.645 -13.700 1.00 95.00 345 GLY A CA 1
ATOM 2611 C C . GLY A 1 345 ? 21.842 13.644 -14.690 1.00 95.00 345 GLY A C 1
ATOM 2612 O O . GLY A 1 345 ? 21.680 13.789 -15.895 1.00 95.00 345 GLY A O 1
ATOM 2613 N N . SER A 1 346 ? 22.534 12.618 -14.182 1.00 94.06 346 SER A N 1
ATOM 2614 C CA . SER A 1 346 ? 23.117 11.532 -14.997 1.00 94.06 346 SER A CA 1
ATOM 2615 C C . SER A 1 346 ? 22.186 10.328 -15.208 1.00 94.06 346 SER A C 1
ATOM 2617 O O . SER A 1 346 ? 22.583 9.355 -15.852 1.00 94.06 346 SER A O 1
ATOM 2619 N N . ALA A 1 347 ? 20.968 10.359 -14.659 1.00 98.00 347 ALA A N 1
ATOM 2620 C CA . ALA A 1 347 ? 19.966 9.326 -14.886 1.00 98.00 347 ALA A CA 1
ATOM 2621 C C . ALA A 1 347 ? 19.052 9.723 -16.052 1.00 98.00 347 ALA A C 1
ATOM 2623 O O . ALA A 1 347 ? 18.399 10.764 -15.996 1.00 98.00 347 ALA A O 1
ATOM 2624 N N . GLY A 1 348 ? 18.999 8.890 -17.090 1.00 98.75 348 GLY A N 1
ATOM 2625 C CA . GLY A 1 348 ? 17.979 8.988 -18.130 1.00 98.75 348 GLY A CA 1
ATOM 2626 C C . GLY A 1 348 ? 16.736 8.216 -17.712 1.00 98.75 348 GLY A C 1
ATOM 2627 O O . GLY A 1 348 ? 16.828 7.173 -17.060 1.00 98.75 348 GLY A O 1
ATOM 2628 N N . GLY A 1 349 ? 15.569 8.733 -18.063 1.00 98.69 349 GLY A N 1
ATOM 2629 C CA . GLY A 1 349 ? 14.298 8.149 -17.676 1.00 98.69 349 GLY A CA 1
ATOM 2630 C C . GLY A 1 349 ? 13.148 8.680 -18.507 1.00 98.69 349 GLY A C 1
ATOM 2631 O O . GLY A 1 349 ? 13.341 9.316 -19.544 1.00 98.69 349 GLY A O 1
ATOM 2632 N N . VAL A 1 350 ? 11.945 8.409 -18.024 1.00 98.88 350 VAL A N 1
ATOM 2633 C CA . VAL A 1 350 ? 10.703 8.902 -18.600 1.00 98.88 350 VAL A CA 1
ATOM 2634 C C . VAL A 1 350 ? 9.802 9.463 -17.517 1.00 98.88 350 VAL A C 1
ATOM 2636 O O . VAL A 1 350 ? 9.639 8.870 -16.449 1.00 98.88 350 VAL A O 1
ATOM 2639 N N . LYS A 1 351 ? 9.176 10.593 -17.826 1.00 98.69 351 LYS A N 1
ATOM 2640 C CA . LYS A 1 351 ? 8.018 11.105 -17.107 1.00 98.69 351 LYS A CA 1
ATOM 2641 C C . LYS A 1 351 ? 6.755 10.468 -17.680 1.00 98.69 351 LYS A C 1
ATOM 2643 O O . LYS A 1 351 ? 6.580 10.415 -18.899 1.00 98.69 351 LYS A O 1
ATOM 2648 N N . LEU A 1 352 ? 5.878 9.996 -16.804 1.00 98.50 352 LEU A N 1
ATOM 2649 C CA . LEU A 1 352 ? 4.579 9.451 -17.171 1.00 98.50 352 LEU A CA 1
ATOM 2650 C C . LEU A 1 352 ? 3.603 10.608 -17.409 1.00 98.50 352 LEU A C 1
ATOM 2652 O O . LEU A 1 352 ? 3.460 11.501 -16.574 1.00 98.50 352 LEU A O 1
ATOM 2656 N N . SER A 1 353 ? 2.911 10.575 -18.543 1.00 98.12 353 SER A N 1
ATOM 2657 C CA . SER A 1 353 ? 1.764 11.429 -18.838 1.00 98.12 353 SER A CA 1
ATOM 2658 C C . SER A 1 353 ? 0.554 10.524 -19.045 1.00 98.12 353 SER A C 1
ATOM 2660 O O . SER A 1 353 ? 0.366 9.957 -20.123 1.00 98.12 353 SER A O 1
ATOM 2662 N N . ILE A 1 354 ? -0.220 10.340 -17.973 1.00 97.88 354 ILE A N 1
ATOM 2663 C CA . ILE A 1 354 ? -1.468 9.572 -17.988 1.00 97.88 354 ILE A CA 1
ATOM 2664 C C . ILE A 1 354 ? -2.531 10.430 -18.682 1.00 97.88 354 ILE A C 1
ATOM 2666 O O . ILE A 1 354 ? -2.769 11.573 -18.298 1.00 97.88 354 ILE A O 1
ATOM 2670 N N . GLN A 1 355 ? -3.134 9.879 -19.731 1.00 97.38 355 GLN A N 1
ATOM 2671 C CA . GLN A 1 355 ? -4.161 10.520 -20.553 1.00 97.38 355 GLN A CA 1
ATOM 2672 C C . GLN A 1 355 ? -5.557 9.953 -20.264 1.00 97.38 355 GLN A C 1
ATOM 2674 O O . GLN A 1 355 ? -6.543 10.680 -20.352 1.00 97.38 355 GLN A O 1
ATOM 2679 N N . ASP A 1 356 ? -5.640 8.671 -19.893 1.00 97.75 356 ASP A N 1
ATOM 2680 C CA . ASP A 1 356 ? -6.883 8.006 -19.499 1.00 97.75 356 ASP A CA 1
ATOM 2681 C C . ASP A 1 356 ? -6.624 6.967 -18.398 1.00 97.75 356 ASP A C 1
ATOM 2683 O O . ASP A 1 356 ? -6.080 5.888 -18.632 1.00 97.75 356 ASP A O 1
ATOM 2687 N N . TYR A 1 357 ? -7.072 7.290 -17.187 1.00 97.00 357 TYR A N 1
ATOM 2688 C CA . TYR A 1 357 ? -6.961 6.442 -15.999 1.00 97.00 357 TYR A CA 1
ATOM 2689 C C . TYR A 1 357 ? -7.772 5.142 -16.082 1.00 97.00 357 TYR A C 1
ATOM 2691 O O . TYR A 1 357 ? -7.494 4.217 -15.326 1.00 97.00 357 TYR A O 1
ATOM 2699 N N . ARG A 1 358 ? -8.781 5.049 -16.961 1.00 95.56 358 ARG A N 1
ATOM 2700 C CA . ARG A 1 358 ? -9.629 3.850 -17.079 1.00 95.56 358 ARG A CA 1
ATOM 2701 C C . ARG A 1 358 ? -8.988 2.757 -17.920 1.00 95.56 358 ARG A C 1
ATOM 2703 O O . ARG A 1 358 ? -9.246 1.581 -17.680 1.00 95.56 358 ARG A O 1
ATOM 2710 N N . THR A 1 359 ? -8.189 3.137 -18.914 1.00 96.81 359 THR A N 1
ATOM 2711 C CA .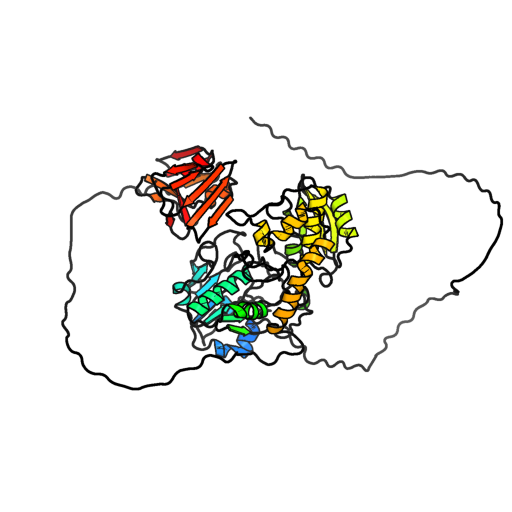 THR A 1 359 ? -7.446 2.190 -19.758 1.00 96.81 359 THR A CA 1
ATOM 2712 C C . THR A 1 359 ? -5.997 2.005 -19.308 1.00 96.81 359 THR A C 1
ATOM 2714 O O . THR A 1 359 ? -5.394 0.981 -19.633 1.00 96.81 359 THR A O 1
ATOM 2717 N N . PHE A 1 360 ? -5.444 2.935 -18.522 1.00 98.25 360 PHE A N 1
ATOM 2718 C CA . PHE A 1 360 ? -4.094 2.815 -17.981 1.00 98.25 360 PHE A CA 1
ATOM 2719 C C . PHE A 1 360 ? -3.964 1.686 -16.948 1.00 98.25 360 PHE A C 1
ATOM 2721 O O . PHE A 1 360 ? -4.599 1.693 -15.897 1.00 98.25 360 PHE A O 1
ATOM 2728 N N . ASN A 1 361 ? -3.072 0.732 -17.230 1.00 98.25 361 ASN A N 1
ATOM 2729 C CA . ASN A 1 361 ? -2.761 -0.387 -16.344 1.00 98.25 361 ASN A CA 1
ATOM 2730 C C . ASN A 1 361 ? -1.372 -0.191 -15.700 1.00 98.25 361 ASN A C 1
ATOM 2732 O O . ASN A 1 361 ? -0.350 -0.379 -16.375 1.00 98.25 361 ASN A O 1
ATOM 2736 N N . PRO A 1 362 ? -1.303 0.174 -14.407 1.00 97.94 362 PRO A N 1
ATOM 2737 C CA . PRO A 1 362 ? -0.049 0.571 -13.778 1.00 97.94 362 PRO A CA 1
ATOM 2738 C C . PRO A 1 362 ? 0.870 -0.614 -13.444 1.00 97.94 362 PRO A C 1
ATOM 2740 O O . PRO A 1 362 ? 2.083 -0.525 -13.621 1.00 97.94 362 PRO A O 1
ATOM 2743 N N . ALA A 1 363 ? 0.312 -1.760 -13.035 1.00 97.88 363 ALA A N 1
ATOM 2744 C CA . ALA A 1 363 ? 1.092 -2.963 -12.733 1.00 97.88 363 ALA A CA 1
ATOM 2745 C C . ALA A 1 363 ? 1.774 -3.534 -13.987 1.00 97.88 363 ALA A C 1
ATOM 2747 O O . ALA A 1 363 ? 2.977 -3.808 -13.974 1.00 97.88 363 ALA A O 1
ATOM 2748 N N . LYS A 1 364 ? 1.038 -3.627 -15.104 1.00 98.00 364 LYS A N 1
ATOM 2749 C CA . LYS A 1 364 ? 1.606 -4.008 -16.404 1.00 98.00 364 LYS A CA 1
ATOM 2750 C C . LYS A 1 364 ? 2.676 -3.015 -16.863 1.00 98.00 364 LYS A C 1
ATOM 2752 O O . LYS A 1 364 ? 3.754 -3.424 -17.293 1.00 98.00 364 LYS A O 1
ATOM 2757 N N . THR A 1 365 ? 2.413 -1.717 -16.717 1.00 98.56 365 THR A N 1
ATOM 2758 C CA . THR A 1 365 ? 3.362 -0.658 -17.092 1.00 98.56 365 THR A CA 1
ATOM 2759 C C . THR A 1 365 ? 4.681 -0.763 -16.329 1.00 98.56 365 THR A C 1
ATOM 2761 O O . THR A 1 365 ? 5.739 -0.644 -16.947 1.00 98.56 365 THR A O 1
ATOM 2764 N N . GLY A 1 366 ? 4.651 -1.062 -15.026 1.00 98.12 366 GLY A N 1
ATOM 2765 C CA . GLY A 1 366 ? 5.864 -1.238 -14.220 1.00 98.12 366 GLY A CA 1
ATOM 2766 C C . GLY A 1 366 ? 6.772 -2.370 -14.713 1.00 98.12 366 GLY A C 1
ATOM 2767 O O . GLY A 1 366 ? 7.993 -2.207 -14.765 1.00 98.12 366 GLY A O 1
ATOM 2768 N N . ILE A 1 367 ? 6.190 -3.491 -15.153 1.00 98.31 367 ILE A N 1
ATOM 2769 C CA . ILE A 1 367 ? 6.939 -4.603 -15.762 1.00 98.31 367 ILE A CA 1
ATOM 2770 C C . ILE A 1 367 ? 7.589 -4.182 -17.084 1.00 98.31 367 ILE A C 1
ATOM 2772 O O . ILE A 1 367 ? 8.765 -4.470 -17.313 1.00 98.31 367 ILE A O 1
ATOM 2776 N N . TYR A 1 368 ? 6.852 -3.471 -17.941 1.00 98.75 368 TYR A N 1
ATOM 2777 C CA . TYR A 1 368 ? 7.361 -2.984 -19.226 1.00 98.75 368 TYR A CA 1
ATOM 2778 C C . TYR A 1 368 ? 8.497 -1.972 -19.036 1.00 98.75 368 TYR A C 1
ATOM 2780 O O . TYR A 1 368 ? 9.545 -2.099 -19.670 1.00 98.75 368 TYR A O 1
ATOM 2788 N N . ALA A 1 369 ? 8.326 -1.020 -18.118 1.00 98.56 369 ALA A N 1
ATOM 2789 C CA . ALA A 1 369 ? 9.348 -0.053 -17.734 1.00 98.56 369 ALA A CA 1
ATOM 2790 C C . ALA A 1 369 ? 10.635 -0.752 -17.269 1.00 98.56 369 ALA A C 1
ATOM 2792 O O . ALA A 1 369 ? 11.707 -0.540 -17.840 1.00 98.56 369 ALA A O 1
ATOM 2793 N N . LEU A 1 370 ? 10.534 -1.664 -16.299 1.00 98.12 370 LEU A N 1
ATOM 2794 C CA . LEU A 1 370 ? 11.697 -2.349 -15.737 1.00 98.12 370 LEU A CA 1
ATOM 2795 C C . LEU A 1 370 ? 12.423 -3.248 -16.758 1.00 98.12 370 LEU A C 1
ATOM 2797 O O . LEU A 1 370 ? 13.657 -3.267 -16.797 1.00 98.12 370 LEU A O 1
ATOM 2801 N N . ALA A 1 371 ? 11.683 -3.959 -17.612 1.00 98.62 371 ALA A N 1
ATOM 2802 C CA . ALA A 1 371 ? 12.255 -4.819 -18.648 1.00 98.62 371 ALA A CA 1
ATOM 2803 C C . ALA A 1 371 ? 12.933 -4.021 -19.774 1.00 98.62 371 ALA A C 1
ATOM 2805 O O . ALA A 1 371 ? 14.048 -4.365 -20.180 1.00 98.62 371 ALA A O 1
ATOM 2806 N N . TYR A 1 372 ? 12.343 -2.911 -20.233 1.00 98.75 372 TYR A N 1
ATOM 2807 C CA . TYR A 1 372 ? 13.019 -2.043 -21.201 1.00 98.75 372 TYR A CA 1
ATOM 2808 C C . TYR A 1 372 ? 14.229 -1.326 -20.589 1.00 98.75 372 TYR A C 1
ATOM 2810 O O . TYR A 1 372 ? 15.281 -1.279 -21.227 1.00 98.75 372 TYR A O 1
ATOM 2818 N N . ALA A 1 373 ? 14.156 -0.868 -19.337 1.00 98.56 373 ALA A N 1
ATOM 2819 C CA . ALA A 1 373 ? 15.312 -0.329 -18.618 1.00 98.56 373 ALA A CA 1
ATOM 2820 C C . ALA A 1 373 ? 16.482 -1.336 -18.568 1.00 98.56 373 ALA A C 1
ATOM 2822 O O . ALA A 1 373 ? 17.608 -0.995 -18.943 1.00 98.56 373 ALA A O 1
ATOM 2823 N N . ARG A 1 374 ? 16.204 -2.602 -18.216 1.00 98.19 374 ARG A N 1
ATOM 2824 C CA . ARG A 1 374 ? 17.176 -3.714 -18.218 1.00 98.19 374 ARG A CA 1
ATOM 2825 C C . ARG A 1 374 ? 17.788 -3.953 -19.601 1.00 98.19 374 ARG A C 1
ATOM 2827 O O . ARG A 1 374 ? 18.985 -4.241 -19.697 1.00 98.19 374 ARG A O 1
ATOM 2834 N N . SER A 1 375 ? 16.984 -3.829 -20.659 1.00 98.06 375 SER A N 1
ATOM 2835 C CA . SER A 1 375 ? 17.442 -3.981 -22.047 1.00 98.06 375 SER A CA 1
ATOM 2836 C C . SER A 1 375 ? 18.420 -2.882 -22.487 1.00 98.06 375 SER A C 1
ATOM 2838 O O . SER A 1 375 ? 19.289 -3.152 -23.310 1.00 98.06 375 SER A O 1
ATOM 2840 N N . LEU A 1 376 ? 18.320 -1.676 -21.908 1.00 97.94 376 LEU A N 1
ATOM 2841 C CA . LEU A 1 376 ? 19.105 -0.500 -22.301 1.00 97.94 376 LEU A CA 1
ATOM 2842 C C . LEU A 1 376 ? 20.413 -0.328 -21.519 1.00 97.94 376 LEU A C 1
ATOM 2844 O O . LEU A 1 376 ? 21.424 0.022 -22.120 1.00 97.94 376 LEU A O 1
ATOM 2848 N N . ASN A 1 377 ? 20.404 -0.528 -20.195 1.00 96.31 377 ASN A N 1
ATOM 2849 C CA . ASN A 1 377 ? 21.583 -0.280 -19.347 1.00 96.31 377 ASN A CA 1
ATOM 2850 C C . ASN A 1 377 ? 22.193 -1.540 -18.709 1.00 96.31 377 ASN A C 1
ATOM 2852 O O . ASN A 1 377 ? 23.203 -1.439 -18.013 1.00 96.31 377 ASN A O 1
ATOM 2856 N N . HIS A 1 378 ? 21.576 -2.710 -18.909 1.00 97.00 378 HIS A N 1
ATOM 2857 C CA . HIS A 1 378 ? 22.002 -3.988 -18.335 1.00 97.00 378 HIS A CA 1
ATOM 2858 C C . HIS A 1 378 ? 22.261 -3.944 -16.818 1.00 97.00 378 HIS A C 1
ATOM 2860 O O . HIS A 1 378 ? 23.192 -4.592 -16.328 1.00 97.00 378 HIS A O 1
ATOM 2866 N N . PHE A 1 379 ? 21.415 -3.235 -16.059 1.00 97.12 379 PHE A N 1
ATOM 2867 C CA . PHE A 1 379 ? 21.523 -3.150 -14.600 1.00 97.12 379 PHE A CA 1
ATOM 2868 C C . PHE A 1 379 ? 21.649 -4.525 -13.922 1.00 97.12 379 PHE A C 1
ATOM 2870 O O . PHE A 1 379 ? 21.103 -5.528 -14.394 1.00 97.12 379 PHE A O 1
ATOM 2877 N N . LYS A 1 380 ? 22.350 -4.579 -12.785 1.00 96.69 380 LYS A N 1
ATOM 2878 C CA . LYS A 1 380 ? 22.479 -5.804 -11.987 1.00 96.69 380 LYS A CA 1
ATOM 2879 C C . LYS A 1 380 ? 21.172 -6.076 -11.243 1.00 96.69 380 LYS A C 1
ATOM 2881 O O . LYS A 1 380 ? 20.718 -5.241 -10.469 1.00 96.69 380 LYS A O 1
ATOM 2886 N N . VAL A 1 381 ? 20.606 -7.261 -11.441 1.00 96.94 381 VAL A N 1
ATOM 2887 C CA . VAL A 1 381 ? 19.424 -7.727 -10.706 1.00 96.94 381 VAL A CA 1
ATOM 2888 C C . VAL A 1 381 ? 19.841 -8.134 -9.278 1.00 96.94 381 VAL A C 1
ATOM 2890 O O . VAL A 1 381 ? 20.760 -8.950 -9.134 1.00 96.94 381 VAL A O 1
ATOM 2893 N N . PRO A 1 382 ? 19.227 -7.578 -8.213 1.00 95.00 382 PRO A N 1
ATOM 2894 C CA . PRO A 1 382 ? 19.407 -8.061 -6.844 1.00 95.00 382 PRO A CA 1
ATOM 2895 C C . PRO A 1 382 ? 18.916 -9.503 -6.702 1.00 95.00 382 PRO A C 1
ATOM 2897 O O . PRO A 1 382 ? 17.958 -9.893 -7.358 1.00 95.00 382 PRO A O 1
ATOM 2900 N N . LYS A 1 383 ? 19.553 -10.301 -5.839 1.00 92.12 383 LYS A N 1
ATOM 2901 C CA . LYS A 1 383 ? 19.177 -11.707 -5.625 1.00 92.12 383 LYS A CA 1
ATOM 2902 C C . LYS A 1 383 ? 19.096 -12.024 -4.147 1.00 92.12 383 LYS A C 1
ATOM 2904 O O . LYS A 1 383 ? 20.044 -11.730 -3.415 1.00 92.12 383 LYS A O 1
ATOM 2909 N N . SER A 1 384 ? 18.009 -12.661 -3.730 1.00 90.25 384 SER A N 1
ATOM 2910 C CA . SER A 1 384 ? 17.889 -13.212 -2.381 1.00 90.25 384 SER A CA 1
ATOM 2911 C C . SER A 1 384 ? 18.950 -14.278 -2.110 1.00 90.25 384 SER A C 1
ATOM 2913 O O . SER A 1 384 ? 19.311 -15.072 -2.981 1.00 90.25 384 SER A O 1
ATOM 2915 N N . GLY A 1 385 ? 19.455 -14.276 -0.879 1.00 87.69 385 GLY A N 1
ATOM 2916 C CA . GLY A 1 385 ? 20.391 -15.271 -0.360 1.00 87.69 385 GLY A CA 1
ATOM 2917 C C . GLY A 1 385 ? 19.845 -15.860 0.935 1.00 87.69 385 GLY A C 1
ATOM 2918 O O . GLY A 1 385 ? 18.721 -16.343 0.970 1.00 87.69 385 GLY A O 1
ATOM 2919 N N . LYS A 1 386 ? 20.617 -15.767 2.025 1.00 84.69 386 LYS A N 1
ATOM 2920 C CA . LYS A 1 386 ? 20.103 -16.056 3.380 1.00 84.69 386 LYS A CA 1
ATOM 2921 C C . LYS A 1 386 ? 19.022 -15.067 3.830 1.00 84.69 386 LYS A C 1
ATOM 2923 O O . LYS A 1 386 ? 18.158 -15.429 4.613 1.00 84.69 386 LYS A O 1
ATOM 2928 N N . THR A 1 387 ? 19.097 -13.836 3.330 1.00 86.88 387 THR A N 1
ATOM 2929 C CA . THR A 1 387 ? 18.116 -12.774 3.551 1.00 86.88 387 THR A CA 1
ATOM 2930 C C . THR A 1 387 ? 17.478 -12.438 2.210 1.00 86.88 387 THR A C 1
ATOM 2932 O O . THR A 1 387 ? 18.167 -12.386 1.183 1.00 86.88 387 THR A O 1
ATOM 2935 N N . MET A 1 388 ? 16.165 -12.222 2.217 1.00 88.94 388 MET A N 1
ATOM 2936 C CA . MET A 1 388 ? 15.409 -11.850 1.026 1.00 88.94 388 MET A CA 1
ATOM 2937 C C . MET A 1 388 ? 15.645 -10.371 0.693 1.00 88.94 388 MET A C 1
ATOM 2939 O O . MET A 1 388 ? 15.473 -9.501 1.554 1.00 88.94 388 MET A O 1
ATOM 2943 N N . VAL A 1 389 ? 16.053 -10.073 -0.542 1.00 93.88 389 VAL A N 1
ATOM 2944 C CA . VAL A 1 389 ? 16.302 -8.688 -0.984 1.00 93.88 389 VAL A CA 1
ATOM 2945 C C . VAL A 1 389 ? 14.987 -7.960 -1.250 1.00 93.88 389 VAL A C 1
ATOM 2947 O O . VAL A 1 389 ? 14.000 -8.581 -1.635 1.00 93.88 389 VAL A O 1
ATOM 2950 N N . MET A 1 390 ? 14.964 -6.633 -1.082 1.00 91.31 390 MET A N 1
ATOM 2951 C CA . MET A 1 390 ? 13.729 -5.853 -1.250 1.00 91.31 390 MET A CA 1
ATOM 2952 C C . MET A 1 390 ? 13.126 -5.970 -2.659 1.00 91.31 390 MET A C 1
ATOM 2954 O O . MET A 1 390 ? 11.910 -5.965 -2.794 1.00 91.31 390 MET A O 1
ATOM 2958 N N . PHE A 1 391 ? 13.956 -6.172 -3.687 1.00 95.88 391 PHE A N 1
ATOM 2959 C CA . PHE A 1 391 ? 13.496 -6.478 -5.043 1.00 95.88 391 PHE A CA 1
ATOM 2960 C C . PHE A 1 391 ? 12.580 -7.712 -5.083 1.00 95.88 391 PHE A C 1
ATOM 2962 O O . PHE A 1 391 ? 11.435 -7.616 -5.511 1.00 95.88 391 PHE A O 1
ATOM 2969 N N . ASP A 1 392 ? 13.044 -8.848 -4.556 1.00 96.62 392 ASP A N 1
ATOM 2970 C CA . ASP A 1 392 ? 12.274 -10.096 -4.535 1.00 96.62 392 ASP A CA 1
ATOM 2971 C C . ASP A 1 392 ? 11.054 -9.996 -3.596 1.00 96.62 392 ASP A C 1
ATOM 2973 O O . ASP A 1 392 ? 10.014 -10.574 -3.902 1.00 96.62 392 ASP A O 1
ATOM 2977 N N . LYS A 1 393 ? 11.133 -9.206 -2.507 1.00 95.12 393 LYS A N 1
ATOM 2978 C CA . LYS A 1 393 ? 9.983 -8.882 -1.631 1.00 95.12 393 LYS A CA 1
ATOM 2979 C C . LYS A 1 393 ? 8.892 -8.104 -2.381 1.00 95.12 393 LYS A C 1
ATOM 2981 O O . LYS A 1 393 ? 7.719 -8.453 -2.304 1.00 95.12 393 LYS A O 1
ATOM 2986 N N . ILE A 1 394 ? 9.274 -7.066 -3.129 1.00 95.12 394 ILE A N 1
ATOM 2987 C CA . ILE A 1 394 ? 8.363 -6.250 -3.949 1.00 95.12 394 ILE A CA 1
ATOM 2988 C C . ILE A 1 394 ? 7.771 -7.080 -5.090 1.00 95.12 394 ILE A C 1
ATOM 2990 O O . ILE A 1 394 ? 6.575 -6.977 -5.367 1.00 95.12 394 ILE A O 1
ATOM 2994 N N . MET A 1 395 ? 8.576 -7.941 -5.716 1.00 96.88 395 MET A N 1
ATOM 2995 C CA . MET A 1 395 ? 8.123 -8.864 -6.759 1.00 96.88 395 MET A CA 1
ATOM 2996 C C . MET A 1 395 ? 7.252 -9.999 -6.208 1.00 96.88 395 MET A C 1
ATOM 2998 O O . MET A 1 395 ? 6.356 -10.460 -6.909 1.00 96.88 395 MET A O 1
ATOM 3002 N N . GLY A 1 396 ? 7.429 -10.403 -4.949 1.00 97.00 396 GLY A N 1
ATOM 3003 C CA . GLY A 1 396 ? 6.772 -11.581 -4.374 1.00 97.00 396 GLY A CA 1
ATOM 3004 C C . GLY A 1 396 ? 7.287 -12.899 -4.968 1.00 97.00 396 GLY A C 1
ATOM 3005 O O . GLY A 1 396 ? 6.611 -13.914 -4.872 1.00 97.00 396 GLY A O 1
ATOM 3006 N N . THR A 1 397 ? 8.437 -12.868 -5.648 1.00 97.12 397 THR A N 1
ATOM 3007 C CA . THR A 1 397 ? 9.108 -14.010 -6.287 1.00 97.12 397 THR A CA 1
ATOM 3008 C C . THR A 1 397 ? 10.487 -13.576 -6.793 1.00 97.12 397 THR A C 1
ATOM 3010 O O . THR A 1 397 ? 10.682 -12.414 -7.156 1.00 97.12 397 THR A O 1
ATOM 3013 N N . ASN A 1 398 ? 11.433 -14.509 -6.919 1.00 97.12 398 ASN A N 1
ATOM 3014 C CA . ASN A 1 398 ? 12.701 -14.273 -7.619 1.00 97.12 398 ASN A CA 1
ATOM 3015 C C . ASN A 1 398 ? 12.605 -14.449 -9.153 1.00 97.12 398 ASN A C 1
ATOM 3017 O O . ASN A 1 398 ? 13.557 -14.129 -9.876 1.00 97.12 398 ASN A O 1
ATOM 3021 N N . LYS A 1 399 ? 11.476 -14.950 -9.679 1.00 97.75 399 LYS A N 1
ATOM 3022 C CA . LYS A 1 399 ? 11.313 -15.295 -11.105 1.00 97.75 399 LYS A CA 1
ATOM 3023 C C . LYS A 1 399 ? 11.414 -14.086 -12.032 1.00 97.75 399 LYS A C 1
ATOM 3025 O O . LYS A 1 399 ? 12.063 -14.182 -13.071 1.00 97.75 399 LYS A O 1
ATOM 3030 N N . ILE A 1 400 ? 10.870 -12.932 -11.630 1.00 97.12 400 ILE A N 1
ATOM 3031 C CA . ILE A 1 400 ? 10.993 -11.678 -12.395 1.00 97.12 400 ILE A CA 1
ATOM 3032 C C . ILE A 1 400 ? 12.470 -11.323 -12.604 1.00 97.12 400 ILE A C 1
ATOM 3034 O O . ILE A 1 400 ? 12.884 -11.023 -13.723 1.00 97.12 400 ILE A O 1
ATOM 3038 N N . GLY A 1 401 ? 13.290 -11.435 -11.555 1.00 97.25 401 GLY A N 1
ATOM 3039 C CA . GLY A 1 401 ? 14.730 -11.208 -11.646 1.00 97.25 401 GLY A CA 1
ATOM 3040 C C . GLY A 1 401 ? 15.421 -12.157 -12.628 1.00 97.25 401 GLY A C 1
ATOM 3041 O O . GLY A 1 401 ? 16.207 -11.716 -13.466 1.00 97.25 401 GLY A O 1
ATOM 3042 N N . GLN A 1 402 ? 15.079 -13.447 -12.588 1.00 98.00 402 GLN A N 1
ATOM 3043 C CA . GLN A 1 402 ? 15.619 -14.450 -13.514 1.00 98.00 402 GLN A CA 1
ATOM 3044 C C . GLN A 1 402 ? 15.238 -14.159 -14.974 1.00 98.00 402 GLN A C 1
ATOM 3046 O O . GLN A 1 402 ? 16.089 -14.249 -15.859 1.00 98.00 402 GLN A O 1
ATOM 3051 N N . TRP A 1 403 ? 13.991 -13.764 -15.242 1.00 98.50 403 TRP A N 1
ATOM 3052 C CA . TRP A 1 403 ? 13.521 -13.418 -16.589 1.00 98.50 403 TRP A CA 1
ATOM 3053 C C . TRP A 1 403 ? 14.180 -12.142 -17.139 1.00 98.50 403 TRP A C 1
ATOM 3055 O O . TRP A 1 403 ? 14.530 -12.089 -18.319 1.00 98.50 403 TRP A O 1
ATOM 3065 N N . LEU A 1 404 ? 14.430 -11.146 -16.281 1.00 98.25 404 LEU A N 1
ATOM 3066 C CA . LEU A 1 404 ? 15.196 -9.939 -16.619 1.00 98.25 404 LEU A CA 1
ATOM 3067 C C . LEU A 1 404 ? 16.674 -10.247 -16.921 1.00 98.25 404 LEU A C 1
ATOM 3069 O O . LEU A 1 404 ? 17.285 -9.602 -17.778 1.00 98.25 404 LEU A O 1
ATOM 3073 N N . GLU A 1 405 ? 17.276 -11.231 -16.251 1.00 97.69 405 GLU A N 1
ATOM 3074 C CA . GLU A 1 405 ? 18.630 -11.696 -16.582 1.00 97.69 405 GLU A CA 1
ATOM 3075 C C . GLU A 1 405 ? 18.679 -12.481 -17.896 1.00 97.69 405 GLU A C 1
ATOM 3077 O O . GLU A 1 405 ? 19.612 -12.282 -18.672 1.00 97.69 405 GLU A O 1
ATOM 3082 N N . GLN A 1 406 ? 17.660 -13.302 -18.172 1.00 97.94 406 GLN A N 1
ATOM 3083 C CA . GLN A 1 406 ? 17.481 -14.035 -19.435 1.00 97.94 406 GLN A CA 1
ATOM 3084 C C . GLN A 1 406 ? 17.189 -13.118 -20.636 1.00 97.94 406 GLN A C 1
ATOM 3086 O O . GLN A 1 406 ? 17.277 -13.569 -21.775 1.00 97.94 406 GLN A O 1
ATOM 3091 N N . GLY A 1 407 ? 16.851 -11.846 -20.398 1.00 97.44 407 GLY A N 1
ATOM 3092 C CA . GLY A 1 407 ? 16.526 -10.884 -21.452 1.00 97.44 407 GLY A CA 1
ATOM 3093 C C . GLY A 1 407 ? 15.152 -11.111 -22.085 1.00 97.44 407 GLY A C 1
ATOM 3094 O O . GLY A 1 407 ? 14.969 -10.774 -23.254 1.00 97.44 407 GLY A O 1
ATOM 3095 N N . LEU A 1 408 ? 14.198 -11.688 -21.342 1.00 98.56 408 LEU A N 1
ATOM 3096 C CA . LEU A 1 408 ? 12.825 -11.841 -21.826 1.00 98.56 408 LEU A CA 1
ATOM 3097 C C . LEU A 1 408 ? 12.180 -10.475 -22.089 1.00 98.56 408 LEU A C 1
ATOM 3099 O O . LEU A 1 408 ? 12.376 -9.516 -21.336 1.00 98.56 408 LEU A O 1
ATOM 3103 N N . THR A 1 409 ? 11.375 -10.397 -23.147 1.00 98.31 409 THR A N 1
ATOM 3104 C CA . THR A 1 409 ? 10.576 -9.205 -23.448 1.00 98.31 409 THR A CA 1
ATOM 3105 C C . THR A 1 409 ? 9.470 -9.008 -22.401 1.00 98.31 409 THR A C 1
ATOM 3107 O O . THR A 1 409 ? 9.045 -9.982 -21.767 1.00 98.31 409 THR A O 1
ATOM 3110 N N . PRO A 1 410 ? 8.932 -7.783 -22.234 1.00 98.00 410 PRO A N 1
ATOM 3111 C CA . PRO A 1 410 ? 7.806 -7.553 -21.329 1.00 98.00 410 PRO A CA 1
ATOM 3112 C C . PRO A 1 410 ? 6.610 -8.480 -21.591 1.00 98.00 410 PRO A C 1
ATOM 3114 O O . PRO A 1 410 ? 6.008 -8.992 -20.653 1.00 98.00 410 PRO A O 1
ATOM 3117 N N . GLN A 1 411 ? 6.321 -8.759 -22.865 1.00 98.00 411 GLN A N 1
ATOM 3118 C CA . GLN A 1 411 ? 5.242 -9.643 -23.311 1.00 98.00 411 GLN A CA 1
ATOM 3119 C C . GLN A 1 411 ? 5.479 -11.109 -22.903 1.00 98.00 411 GLN A C 1
ATOM 3121 O O . GLN A 1 411 ? 4.532 -11.826 -22.590 1.00 98.00 411 GLN A O 1
ATOM 3126 N N . GLN A 1 412 ? 6.736 -11.567 -22.890 1.00 98.56 412 GLN A N 1
ATOM 3127 C CA . GLN A 1 412 ? 7.093 -12.905 -22.404 1.00 98.56 412 GLN A CA 1
ATOM 3128 C C . GLN A 1 412 ? 7.001 -12.992 -20.876 1.00 98.56 412 GLN A C 1
ATOM 3130 O O . GLN A 1 412 ? 6.534 -13.999 -20.351 1.00 98.56 412 GLN A O 1
ATOM 3135 N N . ILE A 1 413 ? 7.395 -11.934 -20.158 1.00 98.56 413 ILE A N 1
ATOM 3136 C CA . ILE A 1 413 ? 7.223 -11.846 -18.700 1.00 98.56 413 ILE A CA 1
ATOM 3137 C C . ILE A 1 413 ? 5.730 -11.871 -18.334 1.00 98.56 413 ILE A C 1
ATOM 3139 O O . ILE A 1 413 ? 5.335 -12.631 -17.453 1.00 98.56 413 ILE A O 1
ATOM 3143 N N . GLU A 1 414 ? 4.900 -11.109 -19.053 1.00 97.62 414 GLU A N 1
ATOM 3144 C CA . GLU A 1 414 ? 3.437 -11.108 -18.922 1.00 97.62 414 GLU A CA 1
ATOM 3145 C C . GLU A 1 414 ? 2.834 -12.498 -19.148 1.00 97.62 414 GLU A C 1
ATOM 3147 O O . GLU A 1 414 ? 2.109 -13.006 -18.291 1.00 97.62 414 GLU A O 1
ATOM 3152 N N . ALA A 1 415 ? 3.197 -13.164 -20.247 1.00 98.31 415 ALA A N 1
ATOM 3153 C CA . ALA A 1 415 ? 2.743 -14.523 -20.530 1.00 98.31 415 ALA A CA 1
ATOM 3154 C C . ALA A 1 415 ? 3.134 -15.533 -19.431 1.00 98.31 415 ALA A C 1
ATOM 3156 O O . ALA A 1 415 ? 2.379 -16.472 -19.175 1.00 98.31 415 ALA A O 1
ATOM 3157 N N . ASN A 1 416 ? 4.275 -15.333 -18.762 1.00 98.31 416 ASN A N 1
ATOM 3158 C CA . ASN A 1 416 ? 4.764 -16.236 -17.721 1.00 98.31 416 ASN A CA 1
ATOM 3159 C C . ASN A 1 416 ? 4.031 -16.092 -16.373 1.00 98.31 416 ASN A C 1
ATOM 3161 O O . ASN A 1 416 ? 3.855 -17.105 -15.697 1.00 98.31 416 ASN A O 1
ATOM 3165 N N . TYR A 1 417 ? 3.601 -14.888 -15.961 1.00 97.44 417 TYR A N 1
ATOM 3166 C CA . TYR A 1 417 ? 2.827 -14.717 -14.713 1.00 97.44 417 TYR A CA 1
ATOM 3167 C C . TYR A 1 417 ? 1.309 -14.875 -14.896 1.00 97.44 417 TYR A C 1
ATOM 3169 O O . TYR A 1 417 ? 0.591 -15.115 -13.921 1.00 97.44 417 TYR A O 1
ATOM 3177 N N . LEU A 1 418 ? 0.810 -14.786 -16.134 1.00 98.06 418 LEU A N 1
ATOM 3178 C CA . LEU A 1 418 ? -0.617 -14.880 -16.455 1.00 98.06 418 LEU A CA 1
ATOM 3179 C C . LEU A 1 418 ? -1.340 -16.130 -15.890 1.00 98.06 418 LEU A C 1
ATOM 3181 O O . LEU A 1 418 ? -2.488 -15.978 -15.464 1.00 98.06 418 LEU A O 1
ATOM 3185 N N . PRO A 1 419 ? -0.747 -17.344 -15.827 1.00 98.25 419 PRO A N 1
ATOM 3186 C CA . PRO A 1 419 ? -1.421 -18.511 -15.255 1.00 98.25 419 PRO A CA 1
ATOM 3187 C C . PRO A 1 419 ? -1.799 -18.340 -13.778 1.00 98.25 419 PRO A C 1
ATOM 3189 O O . PRO A 1 419 ? -2.935 -18.634 -13.410 1.00 98.25 419 PRO A O 1
ATOM 3192 N N . GLU A 1 420 ? -0.889 -17.823 -12.946 1.00 98.19 420 GLU A N 1
ATOM 3193 C CA . GLU A 1 420 ? -1.153 -17.593 -11.518 1.00 98.19 420 GLU A CA 1
ATOM 3194 C C . GLU A 1 420 ? -2.089 -16.397 -11.314 1.00 98.19 420 GLU A C 1
ATOM 3196 O O . GLU A 1 420 ? -3.037 -16.474 -10.532 1.00 98.19 420 GLU A O 1
ATOM 3201 N N . LEU A 1 421 ? -1.919 -15.328 -12.101 1.00 98.69 421 LEU A N 1
ATOM 3202 C CA . LEU A 1 421 ? -2.840 -14.186 -12.112 1.00 98.69 421 LEU A CA 1
ATOM 3203 C C . LEU A 1 421 ? -4.282 -14.613 -12.435 1.00 98.69 421 LEU A C 1
ATOM 3205 O O . LEU A 1 421 ? -5.228 -14.107 -11.831 1.00 98.69 421 LEU A O 1
ATOM 3209 N N . ASN A 1 422 ? -4.470 -15.561 -13.356 1.00 98.69 422 ASN A N 1
ATOM 3210 C CA . ASN A 1 422 ? -5.788 -16.104 -13.684 1.00 98.69 422 ASN A CA 1
ATOM 3211 C C . ASN A 1 422 ? -6.366 -16.988 -12.565 1.00 98.69 422 ASN A C 1
ATOM 3213 O O . ASN A 1 422 ? -7.582 -16.985 -12.375 1.00 98.69 422 ASN A O 1
ATOM 3217 N N . ARG A 1 423 ? -5.530 -17.698 -11.792 1.00 98.50 423 ARG A N 1
ATOM 3218 C CA . ARG A 1 423 ? -5.984 -18.416 -10.585 1.00 98.50 423 ARG A CA 1
ATOM 3219 C C . ARG A 1 423 ? -6.456 -17.441 -9.512 1.00 98.50 423 ARG A C 1
ATOM 3221 O O . ARG A 1 423 ? -7.576 -17.597 -9.036 1.00 98.50 423 ARG A O 1
ATOM 3228 N N . PHE A 1 424 ? -5.676 -16.399 -9.217 1.00 98.69 424 PHE A N 1
ATOM 3229 C CA . PHE A 1 424 ? -6.090 -15.333 -8.298 1.00 98.69 424 PHE A CA 1
ATOM 3230 C C . PHE A 1 424 ? -7.404 -14.673 -8.749 1.00 98.69 424 PHE A C 1
ATOM 3232 O O . PHE A 1 424 ? -8.337 -14.535 -7.959 1.00 98.69 424 PHE A O 1
ATOM 3239 N N . LYS A 1 425 ? -7.518 -14.327 -10.041 1.00 98.50 425 LYS A N 1
ATOM 3240 C CA . LYS A 1 425 ? -8.747 -13.769 -10.634 1.00 98.50 425 LYS A CA 1
ATOM 3241 C C . LYS A 1 425 ? -9.961 -14.679 -10.458 1.00 98.50 425 LYS A C 1
ATOM 3243 O O . LYS A 1 425 ? -11.046 -14.154 -10.272 1.00 98.50 425 LYS A O 1
ATOM 3248 N N . ALA A 1 426 ? -9.802 -16.001 -10.505 1.00 98.31 426 ALA A N 1
ATOM 3249 C CA . ALA A 1 426 ? -10.895 -16.944 -10.263 1.00 98.31 426 ALA A CA 1
ATOM 3250 C C . ALA A 1 426 ? -11.187 -17.157 -8.765 1.00 98.31 426 ALA A C 1
ATOM 3252 O O . ALA A 1 426 ? -12.336 -17.372 -8.382 1.00 98.31 426 ALA A O 1
ATOM 3253 N N . GLU A 1 427 ? -10.166 -17.107 -7.908 1.00 98.00 427 GLU A N 1
ATOM 3254 C CA . GLU A 1 427 ? -10.316 -17.278 -6.463 1.00 98.00 427 GLU A CA 1
ATOM 3255 C C . GLU A 1 427 ? -11.015 -16.087 -5.804 1.00 98.00 427 GLU A C 1
ATOM 3257 O O . GLU A 1 427 ? -11.936 -16.283 -5.005 1.00 98.00 427 GLU A O 1
ATOM 3262 N N . ARG A 1 428 ? -10.604 -14.863 -6.153 1.00 97.44 428 ARG A N 1
ATOM 3263 C CA . ARG A 1 428 ? -11.091 -13.635 -5.515 1.00 97.44 428 ARG A CA 1
ATOM 3264 C C . ARG A 1 428 ? -12.604 -13.433 -5.642 1.00 97.44 428 ARG A C 1
ATOM 3266 O O . ARG A 1 428 ? -13.192 -12.812 -4.765 1.00 97.44 428 ARG A O 1
ATOM 3273 N N . GLU A 1 429 ? -13.235 -13.982 -6.687 1.00 97.19 429 GLU A N 1
ATOM 3274 C CA . GLU A 1 429 ? -14.678 -13.856 -6.966 1.00 97.19 429 GLU A CA 1
ATOM 3275 C C . GLU A 1 429 ? -15.556 -14.350 -5.803 1.00 97.19 429 GLU A C 1
ATOM 3277 O O . GLU A 1 429 ? -16.680 -13.885 -5.639 1.00 97.19 429 GLU A O 1
ATOM 3282 N N . LYS A 1 430 ? -15.037 -15.248 -4.951 1.00 97.50 430 LYS A N 1
ATOM 3283 C CA . LYS A 1 430 ? -15.716 -15.727 -3.733 1.00 97.50 430 LYS A CA 1
ATOM 3284 C C . LYS A 1 430 ? -15.862 -14.650 -2.643 1.00 97.50 430 LYS A C 1
ATOM 3286 O O . LYS A 1 430 ? -16.651 -14.840 -1.723 1.00 97.50 430 LYS A O 1
ATOM 3291 N N . TYR A 1 431 ? -15.074 -13.577 -2.719 1.00 97.75 431 TYR A N 1
ATOM 3292 C CA . TYR A 1 431 ? -14.897 -12.564 -1.670 1.00 97.75 431 TYR A CA 1
ATOM 3293 C C . TYR A 1 431 ? -15.298 -11.152 -2.128 1.00 97.75 431 TYR A C 1
ATOM 3295 O O . TYR A 1 431 ? -15.139 -10.196 -1.371 1.00 97.75 431 TYR A O 1
ATOM 3303 N N . LEU A 1 432 ? -15.794 -11.005 -3.363 1.00 97.44 432 LEU A N 1
ATOM 3304 C CA . LEU A 1 432 ? -16.240 -9.716 -3.892 1.00 97.44 432 LEU A CA 1
ATOM 3305 C C . LEU A 1 432 ? -17.626 -9.358 -3.346 1.00 97.44 432 LEU A C 1
ATOM 3307 O O . LEU A 1 432 ? -18.539 -10.184 -3.368 1.00 97.44 432 LEU A O 1
ATOM 3311 N N . ILE A 1 433 ? -17.793 -8.112 -2.903 1.00 96.50 433 ILE A N 1
ATOM 3312 C CA . ILE A 1 433 ? -19.039 -7.604 -2.300 1.00 96.50 433 ILE A CA 1
ATOM 3313 C C . ILE A 1 433 ? -19.691 -6.484 -3.121 1.00 96.50 433 ILE A C 1
ATOM 3315 O O . ILE A 1 433 ? -20.762 -5.999 -2.759 1.00 96.50 433 ILE A O 1
ATOM 3319 N N . TYR A 1 434 ? -19.102 -6.130 -4.268 1.00 93.69 434 TYR A N 1
ATOM 3320 C CA . TYR A 1 434 ? -19.693 -5.216 -5.248 1.00 93.69 434 TYR A CA 1
ATOM 3321 C C . TYR A 1 434 ? -19.830 -5.906 -6.605 1.00 93.69 434 TYR A C 1
ATOM 3323 O O . TYR A 1 434 ? -18.838 -6.180 -7.284 1.00 93.69 434 TYR A O 1
ATOM 3331 N N . GLY A 1 435 ? -21.072 -6.185 -7.002 1.00 82.00 435 GLY A N 1
ATOM 3332 C CA . GLY A 1 435 ? -21.423 -6.838 -8.263 1.00 82.00 435 GLY A CA 1
ATOM 3333 C C . GLY A 1 435 ? -22.907 -7.213 -8.314 1.00 82.00 435 GLY A C 1
ATOM 3334 O O . GLY A 1 435 ? -23.604 -7.180 -7.303 1.00 82.00 435 GLY A O 1
ATOM 3335 N N . SER A 1 436 ? -23.411 -7.616 -9.482 1.00 47.53 436 SER A N 1
ATOM 3336 C CA . SER A 1 436 ? -24.840 -7.907 -9.726 1.00 47.53 436 SER A CA 1
ATOM 3337 C C . SER A 1 436 ? -25.383 -9.192 -9.062 1.00 47.53 436 SER A C 1
ATOM 3339 O O . SER A 1 436 ? -26.475 -9.656 -9.395 1.00 47.53 436 SER A O 1
ATOM 3341 N N . LYS A 1 437 ? -24.642 -9.759 -8.101 1.00 43.06 437 LYS A N 1
ATOM 3342 C CA . LYS A 1 437 ? -25.035 -10.877 -7.232 1.00 43.06 437 LYS A CA 1
ATOM 3343 C C . LYS A 1 437 ? -24.440 -10.714 -5.829 1.00 43.06 437 LYS A C 1
ATOM 3345 O O . LYS A 1 437 ? -23.528 -11.450 -5.465 1.00 43.06 437 LYS A O 1
ATOM 3350 N N . VAL A 1 438 ? -24.968 -9.794 -5.027 1.00 41.53 438 VAL A N 1
ATOM 3351 C CA . VAL A 1 438 ? -24.625 -9.729 -3.598 1.00 41.53 438 VAL A CA 1
ATOM 3352 C C . VAL A 1 438 ? -25.903 -9.687 -2.771 1.00 41.53 438 VAL A C 1
ATOM 3354 O O . VAL A 1 438 ? -26.646 -8.709 -2.759 1.00 41.53 438 VAL A O 1
ATOM 3357 N N . SER A 1 439 ? -26.179 -10.811 -2.114 1.00 34.09 439 SER A N 1
ATOM 3358 C CA . SER A 1 439 ? -27.110 -10.896 -0.993 1.00 34.09 439 SER A CA 1
ATOM 3359 C C . SER A 1 439 ? -26.519 -10.209 0.243 1.00 34.09 439 SER A C 1
ATOM 3361 O O . SER A 1 439 ? -25.304 -10.083 0.355 1.00 34.09 439 SER A O 1
ATOM 3363 N N . ALA A 1 440 ? -27.392 -9.799 1.168 1.00 39.88 440 ALA A N 1
ATOM 3364 C CA . ALA A 1 440 ? -27.075 -9.159 2.452 1.00 39.88 440 ALA A CA 1
ATOM 3365 C C . ALA A 1 440 ? -25.875 -9.787 3.212 1.00 39.88 440 ALA A C 1
ATOM 3367 O O . ALA A 1 440 ? -25.624 -10.982 3.035 1.00 39.88 440 ALA A O 1
ATOM 3368 N N . PRO A 1 441 ? -25.164 -9.009 4.065 1.00 40.19 441 PRO A N 1
ATOM 3369 C CA . PRO A 1 441 ? -23.895 -9.393 4.695 1.00 40.19 441 PRO A CA 1
ATOM 3370 C C . PRO A 1 441 ? -23.873 -10.831 5.219 1.00 40.19 441 PRO A C 1
ATOM 3372 O O . PRO A 1 441 ? -24.657 -11.212 6.089 1.00 40.19 441 PRO A O 1
ATOM 3375 N N . SER A 1 442 ? -22.952 -11.623 4.674 1.00 39.91 442 SER A N 1
ATOM 3376 C CA . SER A 1 442 ? -22.816 -13.041 4.980 1.00 39.91 442 SER A CA 1
ATOM 3377 C C . SER A 1 442 ? -22.042 -13.257 6.278 1.00 39.91 442 SER A C 1
ATOM 3379 O O . SER A 1 442 ? -20.811 -13.226 6.285 1.00 39.91 442 SER A O 1
ATOM 3381 N N . THR A 1 443 ? -22.749 -13.574 7.358 1.00 36.75 443 THR A N 1
ATOM 3382 C CA . THR A 1 443 ? -22.162 -14.376 8.434 1.00 36.75 443 THR A CA 1
ATOM 3383 C C . THR A 1 443 ? -22.006 -15.812 7.929 1.00 36.75 443 THR A C 1
ATOM 3385 O O . THR A 1 443 ? -22.973 -16.419 7.464 1.00 36.75 443 THR A O 1
ATOM 3388 N N . GLN A 1 444 ? -20.796 -16.378 7.984 1.00 32.34 444 GLN A N 1
ATOM 3389 C CA . GLN A 1 444 ? -20.638 -17.818 7.757 1.00 32.34 444 GLN A CA 1
ATOM 3390 C C . GLN A 1 444 ? -21.026 -18.593 9.030 1.00 32.34 444 GLN A C 1
ATOM 3392 O O . GLN A 1 444 ? -20.576 -18.228 10.116 1.00 32.34 444 GLN A O 1
ATOM 3397 N N . PRO A 1 445 ? -21.853 -19.651 8.933 1.00 31.91 445 PRO A N 1
ATOM 3398 C CA . PRO A 1 445 ? -22.201 -20.489 10.074 1.00 31.91 445 PRO A CA 1
ATOM 3399 C C . PRO A 1 445 ? -21.198 -21.641 10.240 1.00 31.91 445 PRO A C 1
ATOM 3401 O O . PRO A 1 445 ? -20.947 -22.370 9.281 1.00 31.91 445 PRO A O 1
ATOM 3404 N N . GLY A 1 446 ? -20.676 -21.868 11.452 1.00 29.34 446 GLY A N 1
ATOM 3405 C CA . GLY A 1 446 ? -19.837 -23.051 11.693 1.00 29.34 446 GLY A CA 1
ATOM 3406 C C . GLY A 1 446 ? -18.972 -23.069 12.954 1.00 29.34 446 GLY A C 1
ATOM 3407 O O . GLY A 1 446 ? -17.764 -23.234 12.844 1.00 29.34 446 GLY A O 1
ATOM 3408 N N . ALA A 1 447 ? -19.569 -22.971 14.145 1.00 29.34 447 ALA A N 1
ATOM 3409 C CA . ALA A 1 447 ? -18.918 -23.401 15.387 1.00 29.34 447 ALA A CA 1
ATOM 3410 C C . ALA A 1 447 ? -19.949 -24.105 16.284 1.00 29.34 447 ALA A C 1
ATOM 3412 O O . ALA A 1 447 ? -20.791 -23.460 16.907 1.00 29.34 447 ALA A O 1
ATOM 3413 N N . GLU A 1 448 ? -19.927 -25.439 16.296 1.00 28.56 448 GLU A N 1
ATOM 3414 C CA . GLU A 1 448 ? -20.840 -26.250 17.106 1.00 28.56 448 GLU A CA 1
ATOM 3415 C C . GLU A 1 448 ? -20.454 -26.192 18.594 1.00 28.56 448 GLU A C 1
ATOM 3417 O O . GLU A 1 448 ? -19.299 -26.408 18.961 1.00 28.56 448 GLU A O 1
ATOM 3422 N N . GLN A 1 449 ? -21.432 -25.927 19.465 1.00 25.86 449 GLN A N 1
ATOM 3423 C CA . GLN A 1 449 ? -21.268 -26.026 20.918 1.00 25.86 449 GLN A CA 1
ATOM 3424 C C . GLN A 1 449 ? -21.514 -27.462 21.408 1.00 25.86 449 GLN A C 1
ATOM 3426 O O . GLN A 1 449 ? -22.567 -28.028 21.102 1.00 25.86 449 GLN A O 1
ATOM 3431 N N . PRO A 1 450 ? -20.656 -28.014 22.284 1.00 31.53 450 PRO A N 1
ATOM 3432 C CA . PRO A 1 450 ? -21.010 -29.152 23.121 1.00 31.53 450 PRO A CA 1
ATOM 3433 C C . PRO A 1 450 ? -21.649 -28.699 24.446 1.00 31.53 450 PRO A C 1
ATOM 3435 O O . PRO A 1 450 ? -21.008 -28.053 25.268 1.00 31.53 450 PRO A O 1
ATOM 3438 N N . GLY A 1 451 ? -22.915 -29.090 24.614 1.00 28.75 451 GLY A N 1
ATOM 3439 C CA . GLY A 1 451 ? -23.634 -29.470 25.843 1.00 28.75 451 GLY A CA 1
ATOM 3440 C C . GLY A 1 451 ? -23.177 -29.015 27.242 1.00 28.75 451 GLY A C 1
ATOM 3441 O O . GLY A 1 451 ? -22.064 -29.272 27.689 1.00 28.75 451 GLY A O 1
ATOM 3442 N N . GLN A 1 452 ? -24.151 -28.497 27.998 1.00 27.94 452 GLN A N 1
ATOM 3443 C CA . GLN A 1 452 ? -24.105 -28.309 29.453 1.00 27.94 452 GLN A CA 1
ATOM 3444 C C . GLN A 1 452 ? -23.974 -29.640 30.223 1.00 27.94 452 GLN A C 1
ATOM 3446 O O . GLN A 1 452 ? -24.538 -30.655 29.812 1.00 27.94 452 GLN A O 1
ATOM 3451 N N . ALA A 1 453 ? -23.348 -29.592 31.402 1.00 28.23 453 ALA A N 1
ATOM 3452 C CA . ALA A 1 453 ? -23.571 -30.538 32.498 1.00 28.23 453 ALA A CA 1
ATOM 3453 C C . ALA A 1 453 ? -23.402 -29.815 33.850 1.00 28.23 453 ALA A C 1
ATOM 3455 O O . ALA A 1 453 ? -22.510 -28.979 33.993 1.00 28.23 453 ALA A O 1
ATOM 3456 N N . ASP A 1 454 ? -24.283 -30.121 34.804 1.00 28.31 454 ASP A N 1
ATOM 3457 C CA . ASP A 1 454 ? -24.468 -29.381 36.060 1.00 28.31 454 ASP A CA 1
ATOM 3458 C C . ASP A 1 454 ? -23.559 -29.809 37.230 1.00 28.31 454 ASP A C 1
ATOM 3460 O O . ASP A 1 454 ? -23.059 -30.930 37.293 1.00 28.31 454 ASP A O 1
ATOM 3464 N N . GLU A 1 455 ? -23.429 -28.870 38.175 1.00 30.95 455 GLU A N 1
ATOM 3465 C CA . GLU A 1 455 ? -23.274 -29.018 39.635 1.00 30.95 455 GLU A CA 1
ATOM 3466 C C . GLU A 1 455 ? -22.471 -30.204 40.226 1.00 30.95 455 GLU A C 1
ATOM 3468 O O . GLU A 1 455 ? -22.912 -31.353 40.240 1.00 30.95 455 GLU A O 1
ATOM 3473 N N . ASN A 1 456 ? -21.418 -29.886 40.996 1.00 28.78 456 ASN A N 1
ATOM 3474 C CA . ASN A 1 456 ? -21.566 -29.790 42.463 1.00 28.78 456 ASN A CA 1
ATOM 3475 C C . ASN A 1 456 ? -20.331 -29.196 43.178 1.00 28.78 456 ASN A C 1
ATOM 3477 O O . ASN A 1 456 ? -19.184 -29.450 42.819 1.00 28.78 456 ASN A O 1
ATOM 3481 N N . GLN A 1 457 ? -20.599 -28.438 44.242 1.00 28.67 457 GLN A N 1
ATOM 3482 C CA . GLN A 1 457 ? -19.642 -27.958 45.254 1.00 28.67 457 GLN A CA 1
ATOM 3483 C C . GLN A 1 457 ? -19.721 -28.898 46.488 1.00 28.67 457 GLN A C 1
ATOM 3485 O O . GLN A 1 457 ? -20.716 -29.622 46.592 1.00 28.67 457 GLN A O 1
ATOM 3490 N N . PRO A 1 458 ? -18.754 -28.925 47.441 1.00 37.44 458 PRO A N 1
ATOM 3491 C CA . PRO A 1 458 ? -18.781 -27.888 48.489 1.00 37.44 458 PRO A CA 1
ATOM 3492 C C . PRO A 1 458 ? -17.461 -27.550 49.240 1.00 37.44 458 PRO A C 1
ATOM 3494 O O . PRO A 1 458 ? -16.514 -28.326 49.296 1.00 37.44 458 PRO A O 1
ATOM 3497 N N . ALA A 1 459 ? -17.541 -26.420 49.958 1.00 26.53 459 ALA A N 1
ATOM 3498 C CA . ALA A 1 459 ? -16.946 -26.114 51.273 1.00 26.53 459 ALA A CA 1
ATOM 3499 C C . ALA A 1 459 ? -15.425 -25.850 51.451 1.00 26.53 459 ALA A C 1
ATOM 3501 O O . ALA A 1 459 ? -14.582 -26.741 51.503 1.00 26.53 459 ALA A O 1
ATOM 3502 N N . GLU A 1 460 ? -15.159 -24.571 51.731 1.00 30.94 460 GLU A N 1
ATOM 3503 C CA . GLU A 1 460 ? -14.053 -23.978 52.510 1.00 30.94 460 GLU A CA 1
ATOM 3504 C C . GLU A 1 460 ? -14.097 -24.414 54.010 1.00 30.94 460 GLU A C 1
ATOM 3506 O O . GLU A 1 460 ? -15.130 -24.958 54.421 1.00 30.94 460 GLU A O 1
ATOM 3511 N N . PRO A 1 461 ? -13.058 -24.192 54.865 1.00 36.22 461 PRO A N 1
ATOM 3512 C CA . PRO A 1 461 ? -12.757 -22.830 55.369 1.00 36.22 461 PRO A CA 1
ATOM 3513 C C . PRO A 1 461 ? -11.291 -22.518 55.780 1.00 36.22 461 PRO A C 1
ATOM 3515 O O . PRO A 1 461 ? -10.499 -23.411 56.078 1.00 36.22 461 PRO A O 1
ATOM 3518 N N . GLY A 1 462 ? -10.971 -21.225 55.955 1.00 27.23 462 GLY A N 1
ATOM 3519 C CA . GLY A 1 462 ? -9.835 -20.791 56.795 1.00 27.23 462 GLY A CA 1
ATOM 3520 C C . GLY A 1 462 ? -9.289 -19.384 56.513 1.00 27.23 462 GLY A C 1
ATOM 3521 O O . GLY A 1 462 ? -8.429 -19.221 55.656 1.00 27.23 462 GLY A O 1
ATOM 3522 N N . GLN A 1 463 ? -9.737 -18.374 57.269 1.00 28.41 463 GLN A N 1
ATOM 3523 C CA . GLN A 1 463 ? -9.158 -17.019 57.261 1.00 28.41 463 GLN A CA 1
ATOM 3524 C C . GLN A 1 463 ? -8.045 -16.872 58.308 1.00 28.41 463 GLN A C 1
ATOM 3526 O O . GLN A 1 463 ? -8.204 -17.375 59.417 1.00 28.41 463 GLN A O 1
ATOM 3531 N N . GLU A 1 464 ? -7.032 -16.041 58.038 1.00 28.08 464 GLU A N 1
ATOM 3532 C CA . GLU A 1 464 ? -6.407 -15.222 59.089 1.00 28.08 464 GLU A CA 1
ATOM 3533 C C . GLU A 1 464 ? -5.810 -13.915 58.526 1.00 28.08 464 GLU A C 1
ATOM 3535 O O . GLU A 1 464 ? -5.545 -13.800 57.328 1.00 28.08 464 GLU A O 1
ATOM 3540 N N . GLN A 1 465 ? -5.689 -12.889 59.374 1.00 28.27 465 GLN A N 1
ATOM 3541 C CA . GLN A 1 465 ? -5.415 -11.495 58.989 1.00 28.27 465 GLN A CA 1
ATOM 3542 C C . GLN A 1 465 ? -3.986 -11.053 59.348 1.00 28.27 465 GLN A C 1
ATOM 3544 O O . GLN A 1 465 ? -3.443 -11.466 60.368 1.00 28.27 465 GLN A O 1
ATOM 3549 N N . GLY A 1 466 ? -3.420 -10.110 58.584 1.00 25.86 466 GLY A N 1
ATOM 3550 C CA . GLY A 1 466 ? -2.180 -9.411 58.944 1.00 25.86 466 GLY A CA 1
ATOM 3551 C C . GLY A 1 466 ? -2.027 -8.071 58.215 1.00 25.86 466 GLY A C 1
ATOM 3552 O O . GLY A 1 466 ? -2.032 -8.031 56.988 1.00 25.86 466 GLY A O 1
ATOM 3553 N N . GLN A 1 467 ? -1.913 -6.971 58.968 1.00 28.64 467 GLN A N 1
ATOM 3554 C CA . GLN A 1 467 ? -1.708 -5.606 58.451 1.00 28.64 467 GLN A CA 1
ATOM 3555 C C . GLN A 1 467 ? -0.210 -5.211 58.399 1.00 28.64 467 GLN A C 1
ATOM 3557 O O . GLN A 1 467 ? 0.614 -5.873 59.031 1.00 28.64 467 GLN A O 1
ATOM 3562 N N . PRO A 1 468 ? 0.169 -4.167 57.630 1.00 33.62 468 PRO A N 1
ATOM 3563 C CA . PRO A 1 468 ? 1.561 -3.920 57.243 1.00 33.62 468 PRO A CA 1
ATOM 3564 C C . PRO A 1 468 ? 2.383 -3.136 58.281 1.00 33.62 468 PRO A C 1
ATOM 3566 O O . PRO A 1 468 ? 1.880 -2.231 58.944 1.00 33.62 468 PRO A O 1
ATOM 3569 N N . GLY A 1 469 ? 3.683 -3.440 58.356 1.00 27.00 469 GLY A N 1
ATOM 3570 C CA . GLY A 1 469 ? 4.661 -2.721 59.180 1.00 27.00 469 GLY A CA 1
ATOM 3571 C C . GLY A 1 469 ? 5.394 -1.602 58.427 1.00 27.00 469 GLY A C 1
ATOM 3572 O O . GLY A 1 469 ? 5.787 -1.769 57.274 1.00 27.00 469 GLY A O 1
ATOM 3573 N N . GLN A 1 470 ? 5.602 -0.472 59.106 1.00 26.77 470 GLN A N 1
ATOM 3574 C CA . GLN A 1 470 ? 6.437 0.652 58.662 1.00 26.77 470 GLN A CA 1
ATOM 3575 C C . GLN A 1 470 ? 7.923 0.403 58.974 1.00 26.77 470 GLN A C 1
ATOM 3577 O O . GLN A 1 470 ? 8.236 -0.267 59.958 1.00 26.77 470 GLN A O 1
ATOM 3582 N N . VAL A 1 471 ? 8.835 1.026 58.215 1.00 29.45 471 VAL A N 1
ATOM 3583 C CA . VAL A 1 471 ? 10.247 1.209 58.607 1.00 29.45 471 VAL A CA 1
ATOM 3584 C C . VAL A 1 471 ? 10.712 2.617 58.203 1.00 29.45 471 VAL A C 1
ATOM 3586 O O . VAL A 1 471 ? 10.493 3.039 57.071 1.00 29.45 471 VAL A O 1
ATOM 3589 N N . GLU A 1 472 ? 11.357 3.323 59.134 1.00 26.56 472 GLU A N 1
ATOM 3590 C CA . GLU A 1 472 ? 11.976 4.656 58.985 1.00 26.56 472 GLU A CA 1
ATOM 3591 C C . GLU A 1 472 ? 13.495 4.575 59.351 1.00 26.56 472 GLU A C 1
ATOM 3593 O O . GLU A 1 472 ? 13.949 3.478 59.689 1.00 26.56 472 GLU A O 1
ATOM 3598 N N . PRO A 1 473 ? 14.350 5.615 59.188 1.00 45.94 473 PRO A N 1
ATOM 3599 C CA . PRO A 1 473 ? 15.499 5.462 58.283 1.00 45.94 473 PRO A CA 1
ATOM 3600 C C . PRO A 1 473 ? 16.874 5.912 58.857 1.00 45.94 473 PRO A C 1
ATOM 3602 O O . PRO A 1 473 ? 17.029 6.135 60.055 1.00 45.94 473 PRO A O 1
ATOM 3605 N N . ALA A 1 474 ? 17.824 6.151 57.931 1.00 27.67 474 ALA A N 1
ATOM 3606 C CA . ALA A 1 474 ? 19.061 6.958 58.033 1.00 27.67 474 ALA A CA 1
ATOM 3607 C C . ALA A 1 474 ? 20.374 6.228 58.435 1.00 27.67 474 ALA A C 1
ATOM 3609 O O . ALA A 1 474 ? 20.315 5.132 58.990 1.00 27.67 474 ALA A O 1
ATOM 3610 N N . PRO A 1 475 ? 21.575 6.823 58.196 1.00 36.12 475 PRO A N 1
ATOM 3611 C CA . PRO A 1 475 ? 21.884 8.061 57.455 1.00 36.12 475 PRO A CA 1
ATOM 3612 C C . PRO A 1 475 ? 22.924 7.899 56.314 1.00 36.12 475 PRO A C 1
ATOM 3614 O O . PRO A 1 475 ? 23.715 6.961 56.290 1.00 36.12 475 PRO A O 1
ATOM 3617 N N . GLY A 1 476 ? 22.993 8.885 55.411 1.00 29.80 476 GLY A N 1
ATOM 3618 C CA . GLY A 1 476 ? 24.043 8.977 54.385 1.00 29.80 476 GLY A CA 1
ATOM 3619 C C . GLY A 1 476 ? 23.865 10.199 53.484 1.00 29.80 476 GLY A C 1
ATOM 3620 O O . GLY A 1 476 ? 23.195 10.122 52.461 1.00 29.80 476 GLY A O 1
ATOM 3621 N N . THR A 1 477 ? 24.409 11.348 53.888 1.00 30.41 477 THR A N 1
ATOM 3622 C CA . THR A 1 477 ? 24.268 12.617 53.157 1.00 30.41 477 THR A CA 1
ATOM 3623 C C . THR A 1 477 ? 25.359 12.797 52.103 1.00 30.41 477 THR A C 1
ATOM 3625 O O . THR A 1 477 ? 26.500 13.094 52.459 1.00 30.41 477 THR A O 1
ATOM 3628 N N . GLU A 1 478 ? 24.990 12.757 50.826 1.00 31.55 478 GLU A N 1
ATOM 3629 C CA . GLU A 1 478 ? 25.727 13.456 49.768 1.00 31.55 478 GLU A CA 1
ATOM 3630 C C . GLU A 1 478 ? 24.907 14.655 49.276 1.00 31.55 478 GLU A C 1
ATOM 3632 O O . GLU A 1 478 ? 23.674 14.631 49.261 1.00 31.55 478 GLU A O 1
ATOM 3637 N N . GLN A 1 479 ? 25.594 15.747 48.938 1.00 31.70 479 GLN A N 1
ATOM 3638 C CA . GLN A 1 479 ? 24.957 16.957 48.415 1.00 31.70 479 GLN A CA 1
ATOM 3639 C C . GLN A 1 479 ? 24.367 16.692 47.020 1.00 31.70 479 GLN A C 1
ATOM 3641 O O . GLN A 1 479 ? 24.911 15.864 46.288 1.00 31.70 479 GLN A O 1
ATOM 3646 N N . PRO A 1 480 ? 23.310 17.414 46.598 1.00 36.31 480 PRO A N 1
ATOM 3647 C CA . PRO A 1 480 ? 22.823 17.323 45.228 1.00 36.31 480 PRO A CA 1
ATOM 3648 C C . PRO A 1 480 ? 23.902 17.839 44.268 1.00 36.31 480 PRO A C 1
ATOM 3650 O O . PRO A 1 480 ? 24.085 19.047 44.098 1.00 36.31 480 PRO A O 1
ATOM 3653 N N . GLY A 1 481 ? 24.632 16.907 43.651 1.00 40.06 481 GLY A N 1
ATOM 3654 C CA . GLY A 1 481 ? 25.553 17.206 42.564 1.00 40.06 481 GLY A CA 1
ATOM 3655 C C . GLY A 1 481 ? 24.818 17.930 41.438 1.00 40.06 481 GLY A C 1
ATOM 3656 O O . GLY A 1 481 ? 23.653 17.641 41.156 1.00 40.06 481 GLY A O 1
ATOM 3657 N N . GLN A 1 482 ? 25.493 18.891 40.805 1.00 44.62 482 GLN A N 1
ATOM 3658 C CA . GLN A 1 482 ? 24.935 19.617 39.665 1.00 44.62 482 GLN A CA 1
ATOM 3659 C C . GLN A 1 482 ? 24.460 18.617 38.605 1.00 44.62 482 GLN A C 1
ATOM 3661 O O . GLN A 1 482 ? 25.200 17.699 38.246 1.00 44.62 482 GLN A O 1
ATOM 3666 N N . ALA A 1 483 ? 23.230 18.792 38.114 1.00 54.09 483 ALA A N 1
ATOM 3667 C CA . ALA A 1 483 ? 22.680 17.931 37.078 1.00 54.09 483 ALA A CA 1
ATOM 3668 C C . ALA A 1 483 ? 23.622 17.932 35.865 1.00 54.09 483 ALA A C 1
ATOM 3670 O O . ALA A 1 483 ? 23.904 18.984 35.289 1.00 54.09 483 ALA A O 1
ATOM 3671 N N . LEU A 1 484 ? 24.132 16.750 35.510 1.00 69.56 484 LEU A N 1
ATOM 3672 C CA . LEU A 1 484 ? 25.037 16.588 34.376 1.00 69.56 484 LEU A CA 1
ATOM 3673 C C . LEU A 1 484 ? 24.364 17.103 33.090 1.00 69.56 484 LEU A C 1
ATOM 3675 O O . LEU A 1 484 ? 23.171 16.845 32.904 1.00 69.56 484 LEU A O 1
ATOM 3679 N N . PRO A 1 485 ? 25.101 17.764 32.174 1.00 75.25 485 PRO A N 1
ATOM 3680 C CA . PRO A 1 485 ? 24.532 18.238 30.914 1.00 75.25 485 PRO A CA 1
ATOM 3681 C C . PRO A 1 485 ? 23.902 17.077 30.124 1.00 75.25 485 PRO A C 1
ATOM 3683 O O . PRO A 1 485 ? 24.372 15.941 30.247 1.00 75.25 485 PRO A O 1
ATOM 3686 N N . PRO A 1 486 ? 22.834 17.309 29.341 1.00 79.88 486 PRO A N 1
ATOM 3687 C CA . PRO A 1 486 ? 22.176 16.248 28.581 1.00 79.88 486 PRO A CA 1
ATOM 3688 C C . PRO A 1 486 ? 23.143 15.602 27.582 1.00 79.88 486 PRO A C 1
ATOM 3690 O O . PRO A 1 486 ? 24.054 16.253 27.074 1.00 79.88 486 PRO A O 1
ATOM 3693 N N . LEU A 1 487 ? 22.939 14.314 27.299 1.00 84.62 487 LEU A N 1
ATOM 3694 C CA . LEU A 1 487 ? 23.748 13.592 26.319 1.00 84.62 487 LEU A CA 1
ATOM 3695 C C . LEU A 1 487 ? 23.475 14.130 24.914 1.00 84.62 487 LEU A C 1
ATOM 3697 O O . LEU A 1 487 ? 22.332 14.131 24.459 1.00 84.62 487 LEU A O 1
ATOM 3701 N N . LYS A 1 488 ? 24.534 14.552 24.223 1.00 86.25 488 LYS A N 1
ATOM 3702 C CA . LYS A 1 488 ? 24.464 15.088 22.861 1.00 86.25 488 LYS A CA 1
ATOM 3703 C C . LYS A 1 488 ? 25.179 14.155 21.887 1.00 86.25 488 LYS A C 1
ATOM 3705 O O . LYS A 1 488 ? 26.227 13.600 22.217 1.00 86.25 488 LYS A O 1
ATOM 3710 N N . VAL A 1 489 ? 24.641 14.002 20.679 1.00 83.00 489 VAL A N 1
ATOM 3711 C CA . VAL A 1 489 ? 25.316 13.285 19.590 1.00 83.00 489 VAL A CA 1
ATOM 3712 C C . VAL A 1 489 ? 25.337 14.168 18.351 1.00 83.00 489 VAL A C 1
ATOM 3714 O O . VAL A 1 489 ? 24.304 14.682 17.923 1.00 83.00 489 VAL A O 1
ATOM 3717 N N . ILE A 1 490 ? 26.528 14.347 17.798 1.00 82.88 490 ILE A N 1
ATOM 3718 C CA . ILE A 1 490 ? 26.792 15.112 16.586 1.00 82.88 490 ILE A CA 1
ATOM 3719 C C . ILE A 1 490 ? 27.306 14.139 15.525 1.00 82.88 490 ILE A C 1
ATOM 3721 O O . ILE A 1 490 ? 28.202 13.342 15.800 1.00 82.88 490 ILE A O 1
ATOM 3725 N N . VAL A 1 491 ? 26.740 14.192 14.324 1.00 81.44 491 VAL A N 1
ATOM 3726 C CA . VAL A 1 491 ? 27.091 13.334 13.187 1.00 81.44 491 VAL A CA 1
ATOM 3727 C C . VAL A 1 491 ? 27.376 14.237 11.994 1.00 81.44 491 VAL A C 1
ATOM 3729 O O . VAL A 1 491 ? 26.511 15.014 11.601 1.00 81.44 491 VAL A O 1
ATOM 3732 N N . GLN A 1 492 ? 28.597 14.186 11.455 1.00 80.00 492 GLN A N 1
ATOM 3733 C CA . GLN A 1 492 ? 29.051 15.052 10.350 1.00 80.00 492 GLN A CA 1
ATOM 3734 C C . GLN A 1 492 ? 28.800 16.561 10.587 1.00 80.00 492 GLN A C 1
ATOM 3736 O O . GLN A 1 492 ? 28.533 17.322 9.661 1.00 80.00 492 GLN A O 1
ATOM 3741 N N . GLY A 1 493 ? 28.889 17.000 11.847 1.00 80.19 493 GLY A N 1
ATOM 3742 C CA . GLY A 1 493 ? 28.638 18.383 12.275 1.00 80.19 493 GLY A CA 1
ATOM 3743 C C . GLY A 1 493 ? 27.184 18.704 12.648 1.00 80.19 493 GLY A C 1
ATOM 3744 O O . GLY A 1 493 ? 26.954 19.688 13.352 1.00 80.19 493 GLY A O 1
ATOM 3745 N N . GLU A 1 494 ? 26.219 17.861 12.276 1.00 77.75 494 GLU A N 1
ATOM 3746 C CA . GLU A 1 494 ? 24.795 18.054 12.571 1.00 77.75 494 GLU A CA 1
ATOM 3747 C C . GLU A 1 494 ? 24.377 17.411 13.899 1.00 77.75 494 GLU A C 1
ATOM 3749 O O . GLU A 1 494 ? 24.849 16.337 14.276 1.00 77.75 494 GLU A O 1
ATOM 3754 N N . ASN A 1 495 ? 23.470 18.059 14.635 1.00 80.12 495 ASN A N 1
ATOM 3755 C CA . ASN A 1 495 ? 22.979 17.541 15.913 1.00 80.12 495 ASN A CA 1
ATOM 3756 C C . ASN A 1 495 ? 21.840 16.533 15.711 1.00 80.12 495 ASN A C 1
ATOM 3758 O O . ASN A 1 495 ? 20.743 16.914 15.299 1.00 80.12 495 ASN A O 1
ATOM 3762 N N . VAL A 1 496 ? 22.055 15.279 16.107 1.00 76.38 496 VAL A N 1
ATOM 3763 C CA . VAL A 1 496 ? 21.031 14.231 16.013 1.00 76.38 496 VAL A CA 1
ATOM 3764 C C . VAL A 1 496 ? 20.022 14.376 17.153 1.00 76.38 496 VAL A C 1
ATOM 3766 O O . VAL A 1 496 ? 20.385 14.437 18.328 1.00 76.38 496 VAL A O 1
ATOM 3769 N N . VAL A 1 497 ? 18.738 14.425 16.797 1.00 74.44 497 VAL A N 1
ATOM 3770 C CA . VAL A 1 497 ? 17.615 14.380 17.744 1.00 74.44 497 VAL A CA 1
ATOM 3771 C C . VAL A 1 497 ? 17.139 12.935 17.860 1.00 74.44 497 VAL A C 1
ATOM 3773 O O . VAL A 1 497 ? 16.993 12.247 16.852 1.00 74.44 497 VAL A O 1
ATOM 3776 N N . PHE A 1 498 ? 16.896 12.477 19.087 1.00 71.56 498 PHE A N 1
ATOM 3777 C CA . PHE A 1 498 ? 16.479 11.105 19.366 1.00 71.56 498 PHE A CA 1
ATOM 3778 C C . PHE A 1 498 ? 15.056 11.038 19.909 1.00 71.56 498 PHE A C 1
ATOM 3780 O O . PHE A 1 498 ? 14.626 11.884 20.687 1.00 71.56 498 PHE A O 1
ATOM 3787 N N . ASP A 1 499 ? 14.362 9.973 19.527 1.00 60.38 499 ASP A N 1
ATOM 3788 C CA . ASP A 1 499 ? 13.027 9.595 19.994 1.00 60.38 499 ASP A CA 1
ATOM 3789 C C . ASP A 1 499 ? 13.059 8.653 21.216 1.00 60.38 499 ASP A C 1
ATOM 3791 O O . ASP A 1 499 ? 12.106 8.595 21.989 1.00 60.38 499 ASP A O 1
ATOM 3795 N N . SER A 1 500 ? 14.181 7.963 21.437 1.00 69.56 500 SER A N 1
ATOM 3796 C CA . SER A 1 500 ? 14.588 7.426 22.735 1.00 69.56 500 SER A CA 1
ATOM 3797 C C . SER A 1 500 ? 15.947 8.002 23.096 1.00 69.56 500 SER A C 1
ATOM 3799 O O . SER A 1 500 ? 16.908 7.809 22.354 1.00 69.56 500 SER A O 1
ATOM 3801 N N . GLU A 1 501 ? 16.053 8.645 24.255 1.00 79.25 501 GLU A N 1
ATOM 3802 C CA . GLU A 1 501 ? 17.309 9.255 24.689 1.00 79.25 501 GLU A CA 1
ATOM 3803 C C . GLU A 1 501 ? 18.471 8.238 24.721 1.00 79.25 501 GLU A C 1
ATOM 3805 O O . GLU A 1 501 ? 18.293 7.095 25.174 1.00 79.25 501 GLU A O 1
ATOM 3810 N N . PRO A 1 502 ? 19.672 8.629 24.254 1.00 84.25 502 PRO A N 1
ATOM 3811 C CA . PRO A 1 502 ? 20.874 7.840 24.460 1.00 84.25 502 PRO A CA 1
ATOM 3812 C C . PRO A 1 502 ? 21.228 7.817 25.952 1.00 84.25 502 PRO A C 1
ATOM 3814 O O . PRO A 1 502 ? 20.907 8.739 26.700 1.00 84.25 502 PRO A O 1
ATOM 3817 N N . TYR A 1 503 ? 21.912 6.769 26.405 1.00 85.56 503 TYR A N 1
ATOM 3818 C CA . TYR A 1 503 ? 22.283 6.613 27.815 1.00 85.56 503 TYR A CA 1
ATOM 3819 C C . TYR A 1 503 ? 23.644 5.938 27.963 1.00 85.56 503 TYR A C 1
ATOM 3821 O O . TYR A 1 503 ? 24.114 5.268 27.049 1.00 85.56 503 TYR A O 1
ATOM 3829 N N . ILE A 1 504 ? 24.279 6.096 29.123 1.00 83.88 504 ILE A N 1
ATOM 3830 C CA . ILE A 1 504 ? 25.507 5.369 29.459 1.00 83.88 504 ILE A CA 1
ATOM 3831 C C . ILE A 1 504 ? 25.116 4.092 30.213 1.00 83.88 504 ILE A C 1
ATOM 3833 O O . ILE A 1 504 ? 24.342 4.163 31.170 1.00 83.88 504 ILE A O 1
ATOM 3837 N N . ASP A 1 505 ? 25.589 2.933 29.757 1.00 81.88 505 ASP A N 1
ATOM 3838 C CA . ASP A 1 505 ? 25.312 1.638 30.389 1.00 81.88 505 ASP A CA 1
ATOM 3839 C C . ASP A 1 505 ? 26.206 1.350 31.615 1.00 81.88 505 ASP A C 1
ATOM 3841 O O . ASP A 1 505 ? 27.113 2.110 31.962 1.00 81.88 505 ASP A O 1
ATOM 3845 N N . GLY A 1 506 ? 25.968 0.211 32.275 1.00 72.69 506 GLY A N 1
ATOM 3846 C CA . GLY A 1 506 ? 26.769 -0.242 33.422 1.00 72.69 506 GLY A CA 1
ATOM 3847 C C . GLY A 1 506 ? 28.214 -0.639 33.082 1.00 72.69 506 GLY A C 1
ATOM 3848 O O . GLY A 1 506 ? 28.970 -1.002 33.980 1.00 72.69 506 GLY A O 1
ATOM 3849 N N . GLN A 1 507 ? 28.605 -0.590 31.806 1.00 80.19 507 GLN A N 1
ATOM 3850 C CA . GLN A 1 507 ? 29.960 -0.816 31.299 1.00 80.19 507 GLN A CA 1
ATOM 3851 C C . GLN A 1 507 ? 30.621 0.506 30.851 1.00 80.19 507 GLN A C 1
ATOM 3853 O O . GLN A 1 507 ? 31.694 0.491 30.246 1.00 80.19 507 GLN A O 1
ATOM 3858 N N . ASN A 1 508 ? 30.007 1.651 31.175 1.00 83.06 508 ASN A N 1
ATOM 3859 C CA . ASN A 1 508 ? 30.439 2.992 30.784 1.00 83.06 508 ASN A CA 1
ATOM 3860 C C . ASN A 1 508 ? 30.525 3.184 29.253 1.00 83.06 508 ASN A C 1
ATOM 3862 O O . ASN A 1 508 ? 31.419 3.866 28.737 1.00 83.06 508 ASN A O 1
ATOM 3866 N N . ARG A 1 509 ? 29.609 2.562 28.499 1.00 83.69 509 ARG A N 1
ATOM 3867 C CA . ARG A 1 509 ? 29.448 2.749 27.049 1.00 83.69 509 ARG A CA 1
ATOM 3868 C C . ARG A 1 509 ? 28.236 3.622 26.754 1.00 83.69 509 ARG A C 1
ATOM 3870 O O . ARG A 1 509 ? 27.166 3.409 27.315 1.00 83.69 509 ARG A O 1
ATOM 3877 N N . LEU A 1 510 ? 28.393 4.592 25.845 1.00 85.50 510 LEU A N 1
ATOM 3878 C CA . LEU A 1 510 ? 27.250 5.337 25.323 1.00 85.50 510 LEU A CA 1
ATOM 3879 C C . LEU A 1 510 ? 26.452 4.445 24.370 1.00 85.50 510 LEU A C 1
ATOM 3881 O O . LEU A 1 510 ? 26.915 4.113 23.276 1.00 85.50 510 LEU A O 1
ATOM 3885 N N . MET A 1 511 ? 25.243 4.114 24.795 1.00 85.62 511 MET A N 1
ATOM 3886 C CA . MET A 1 511 ? 24.240 3.379 24.047 1.00 85.62 511 MET A CA 1
ATOM 3887 C C . MET A 1 511 ? 23.336 4.368 23.314 1.00 85.62 511 MET A C 1
ATOM 3889 O O . MET A 1 511 ? 22.726 5.242 23.933 1.00 85.62 511 MET A O 1
ATOM 3893 N N . VAL A 1 512 ? 23.247 4.226 21.993 1.00 84.38 512 VAL A N 1
ATOM 3894 C CA . VAL A 1 512 ? 22.519 5.137 21.097 1.00 84.38 512 VAL A CA 1
ATOM 3895 C C . VAL A 1 512 ? 21.500 4.380 20.237 1.00 84.38 512 VAL A C 1
ATOM 3897 O O . VAL A 1 512 ? 21.768 3.233 19.865 1.00 84.38 512 VAL A O 1
ATOM 3900 N N . PRO A 1 513 ? 20.358 4.994 19.870 1.00 83.44 513 PRO A N 1
ATOM 3901 C CA . PRO A 1 513 ? 19.449 4.427 18.878 1.00 83.44 513 PRO A CA 1
ATOM 3902 C C . PRO A 1 513 ? 20.151 4.331 17.519 1.00 83.44 513 PRO A C 1
ATOM 3904 O O . PRO A 1 513 ? 20.494 5.347 16.914 1.00 83.44 513 PRO A O 1
ATOM 3907 N N . VAL A 1 514 ? 20.367 3.107 17.031 1.00 74.62 514 VAL A N 1
ATOM 3908 C CA . VAL A 1 514 ? 21.226 2.855 15.858 1.00 74.62 514 VAL A CA 1
ATOM 3909 C C . VAL A 1 514 ? 20.775 3.594 14.593 1.00 74.62 514 VAL A C 1
ATOM 3911 O O . VAL A 1 514 ? 21.596 4.173 13.887 1.00 74.62 514 VAL A O 1
ATOM 3914 N N . ARG A 1 515 ? 19.468 3.593 14.309 1.00 75.00 515 ARG A N 1
ATOM 3915 C CA . ARG A 1 515 ? 18.929 4.016 13.010 1.00 75.00 515 ARG A CA 1
ATOM 3916 C C . ARG A 1 515 ? 19.210 5.493 12.705 1.00 75.00 515 ARG A C 1
ATOM 3918 O O . ARG A 1 515 ? 19.757 5.791 11.652 1.00 75.00 515 ARG A O 1
ATOM 3925 N N . ALA A 1 516 ? 18.942 6.381 13.664 1.00 66.31 516 ALA A N 1
ATOM 3926 C CA . ALA A 1 516 ? 19.089 7.830 13.496 1.00 66.31 516 ALA A CA 1
ATOM 3927 C C . ALA A 1 516 ? 20.534 8.284 13.205 1.00 66.31 516 ALA A C 1
ATOM 3929 O O . ALA A 1 516 ? 20.739 9.276 12.514 1.00 66.31 516 ALA A O 1
ATOM 3930 N N . ILE A 1 517 ? 21.538 7.561 13.715 1.00 71.44 517 ILE A N 1
ATOM 3931 C CA . ILE A 1 517 ? 22.956 7.874 13.475 1.00 71.44 517 ILE A CA 1
ATOM 3932 C C . ILE A 1 517 ? 23.429 7.270 12.152 1.00 71.44 517 ILE A C 1
ATOM 3934 O O . ILE A 1 517 ? 24.174 7.906 11.415 1.00 71.44 517 ILE A O 1
ATOM 3938 N N . LEU A 1 518 ? 23.005 6.045 11.837 1.00 72.12 518 LEU A N 1
ATOM 3939 C CA . LEU A 1 518 ? 23.522 5.322 10.678 1.00 72.12 518 LEU A CA 1
ATOM 3940 C C . LEU A 1 518 ? 22.896 5.743 9.352 1.00 72.12 518 LEU A C 1
ATOM 3942 O O . LEU A 1 518 ? 23.615 5.819 8.357 1.00 72.12 518 LEU A O 1
ATOM 3946 N N . GLU A 1 519 ? 21.611 6.095 9.335 1.00 69.94 519 GLU A N 1
ATOM 3947 C CA . GLU A 1 519 ? 20.977 6.664 8.140 1.00 69.94 519 GLU A CA 1
ATOM 3948 C C . GLU A 1 519 ? 21.605 8.023 7.784 1.00 69.94 519 GLU A C 1
ATOM 3950 O O . GLU A 1 519 ? 21.897 8.276 6.616 1.00 69.94 519 GLU A O 1
ATOM 3955 N N . ALA A 1 520 ? 21.932 8.848 8.788 1.00 67.38 520 ALA A N 1
ATOM 3956 C CA . ALA A 1 520 ? 22.667 10.104 8.606 1.00 67.38 520 ALA A CA 1
ATOM 3957 C C . ALA A 1 520 ? 24.098 9.903 8.057 1.00 67.38 520 ALA A C 1
ATOM 3959 O O . ALA A 1 520 ? 24.627 10.779 7.380 1.00 67.38 520 ALA A O 1
ATOM 3960 N N . LEU A 1 521 ? 24.705 8.735 8.295 1.00 69.50 521 LEU A N 1
ATOM 3961 C CA . LEU A 1 521 ? 26.020 8.338 7.770 1.00 69.50 521 LEU A CA 1
ATOM 3962 C C . LEU A 1 521 ? 25.946 7.590 6.422 1.00 69.50 521 LEU A C 1
ATOM 3964 O O . LEU A 1 521 ? 26.967 7.106 5.920 1.00 69.50 521 LEU A O 1
ATOM 3968 N N . GLY A 1 522 ? 24.753 7.484 5.825 1.00 70.62 522 GLY A N 1
ATOM 3969 C CA . GLY A 1 522 ? 24.527 6.802 4.547 1.00 70.62 522 GLY A CA 1
ATOM 3970 C C . GLY A 1 522 ? 24.607 5.273 4.619 1.00 70.62 522 GLY A C 1
ATOM 3971 O O . GLY A 1 522 ? 24.818 4.628 3.591 1.00 70.62 522 GLY A O 1
ATOM 3972 N N . ALA A 1 523 ? 24.465 4.687 5.810 1.00 78.19 523 ALA A N 1
ATOM 3973 C CA . ALA A 1 523 ? 24.422 3.244 6.015 1.00 78.19 523 ALA A CA 1
ATOM 3974 C C . ALA A 1 523 ? 22.973 2.725 6.049 1.00 78.19 523 ALA A C 1
ATOM 3976 O O . ALA A 1 523 ? 22.078 3.356 6.613 1.00 78.19 523 ALA A O 1
ATOM 3977 N N . THR A 1 524 ? 22.738 1.545 5.474 1.00 76.94 524 THR A N 1
ATOM 3978 C CA . THR A 1 524 ? 21.449 0.847 5.547 1.00 76.94 524 THR A CA 1
ATOM 3979 C C . THR A 1 524 ? 21.389 -0.021 6.801 1.00 76.94 524 THR A C 1
ATOM 3981 O O . THR A 1 524 ? 22.367 -0.682 7.155 1.00 76.94 524 THR A O 1
ATOM 3984 N N . VAL A 1 525 ? 20.237 -0.024 7.482 1.00 80.00 525 VAL A N 1
ATOM 3985 C CA . VAL A 1 525 ? 20.015 -0.783 8.724 1.00 80.00 525 VAL A CA 1
ATOM 3986 C C . VAL A 1 525 ? 18.743 -1.620 8.609 1.00 80.00 525 VAL A C 1
ATOM 3988 O O . VAL A 1 525 ? 17.638 -1.077 8.614 1.00 80.00 525 VAL A O 1
ATOM 3991 N N . ASP A 1 526 ? 18.898 -2.940 8.555 1.00 80.56 526 ASP A N 1
ATOM 3992 C CA . ASP A 1 526 ? 17.796 -3.906 8.540 1.00 80.56 526 ASP A CA 1
ATOM 3993 C C . ASP A 1 526 ? 17.643 -4.596 9.904 1.00 80.56 526 ASP A C 1
ATOM 3995 O O . ASP A 1 526 ? 18.617 -4.773 10.645 1.00 80.56 526 ASP A O 1
ATOM 3999 N N . TRP A 1 527 ? 16.411 -4.977 10.240 1.00 82.44 527 TRP A N 1
ATOM 4000 C CA . TRP A 1 527 ? 16.064 -5.664 11.485 1.00 82.44 527 TRP A CA 1
ATOM 4001 C C . TRP A 1 527 ? 15.320 -6.960 11.179 1.00 82.44 527 TRP A C 1
ATOM 4003 O O . TRP A 1 527 ? 14.227 -6.939 10.609 1.00 82.44 527 TRP A O 1
ATOM 4013 N N . ASP A 1 528 ? 15.900 -8.072 11.617 1.00 75.19 528 ASP A N 1
ATOM 4014 C CA . ASP A 1 528 ? 15.300 -9.396 11.551 1.00 75.19 528 ASP A CA 1
ATOM 4015 C C . ASP A 1 528 ? 14.752 -9.770 12.937 1.00 75.19 528 ASP A C 1
ATOM 4017 O O . ASP A 1 528 ? 15.493 -10.004 13.896 1.00 75.19 528 ASP A O 1
ATOM 4021 N N . GLU A 1 529 ? 13.424 -9.794 13.033 1.00 66.25 529 GLU A N 1
ATOM 4022 C CA . GLU A 1 529 ? 12.679 -10.051 14.268 1.00 66.25 529 GLU A CA 1
ATOM 4023 C C . GLU A 1 529 ? 12.807 -11.506 14.749 1.00 66.25 529 GLU A C 1
ATOM 4025 O O . GLU A 1 529 ? 12.904 -11.748 15.952 1.00 66.25 529 GLU A O 1
ATOM 4030 N N . ILE A 1 530 ? 12.877 -12.465 13.818 1.00 64.62 530 ILE A N 1
ATOM 4031 C CA . ILE A 1 530 ? 12.916 -13.910 14.100 1.00 64.62 530 ILE A CA 1
ATOM 4032 C C . ILE A 1 530 ? 14.263 -14.294 14.718 1.00 64.62 530 ILE A C 1
ATOM 4034 O O . ILE A 1 530 ? 14.329 -15.011 15.715 1.00 64.62 530 ILE A O 1
ATOM 4038 N N . THR A 1 531 ? 15.353 -13.804 14.133 1.00 71.50 531 THR A N 1
ATOM 4039 C CA . THR A 1 531 ? 16.723 -14.062 14.595 1.00 71.50 531 THR A CA 1
ATOM 4040 C C . THR A 1 531 ? 17.187 -13.078 15.670 1.00 71.50 531 THR A C 1
ATOM 4042 O O . THR A 1 531 ? 18.251 -13.281 16.258 1.00 71.50 531 THR A O 1
ATOM 4045 N N . ARG A 1 532 ? 16.406 -12.019 15.937 1.00 86.81 532 ARG A N 1
ATOM 4046 C CA . ARG A 1 532 ? 16.766 -10.869 16.784 1.00 86.81 532 ARG A CA 1
ATOM 4047 C C . ARG A 1 532 ? 18.104 -10.246 16.363 1.00 86.81 532 ARG A C 1
ATOM 4049 O O . ARG A 1 532 ? 18.971 -9.996 17.210 1.00 86.81 532 ARG A O 1
ATOM 4056 N N . THR A 1 533 ? 18.296 -10.020 15.061 1.00 85.06 533 THR A N 1
ATOM 4057 C CA . THR A 1 533 ? 19.544 -9.452 14.523 1.00 85.06 533 THR A CA 1
ATOM 4058 C C . THR A 1 533 ? 19.362 -8.113 13.818 1.00 85.06 533 THR A C 1
ATOM 4060 O O . THR A 1 533 ? 18.400 -7.882 13.090 1.00 85.06 533 THR A O 1
ATOM 4063 N N . VAL A 1 534 ? 20.335 -7.223 14.022 1.00 87.25 534 VAL A N 1
ATOM 4064 C CA . VAL A 1 534 ? 20.511 -5.996 13.241 1.00 87.25 534 VAL A CA 1
ATOM 4065 C C . VAL A 1 534 ? 21.583 -6.249 12.194 1.00 87.25 534 VAL A C 1
ATOM 4067 O O . VAL A 1 534 ? 22.719 -6.577 12.547 1.00 87.25 534 VAL A O 1
ATOM 4070 N N . SER A 1 535 ? 21.237 -6.054 10.925 1.00 86.94 535 SER A N 1
ATOM 4071 C CA . SER A 1 535 ? 22.194 -6.027 9.818 1.00 86.94 535 SER A CA 1
ATOM 4072 C C . SER A 1 535 ? 22.463 -4.583 9.413 1.00 86.94 535 SER A C 1
ATOM 4074 O O . SER A 1 535 ? 21.529 -3.815 9.204 1.00 86.94 535 SER A O 1
ATOM 4076 N N . ILE A 1 536 ? 23.732 -4.215 9.283 1.00 88.06 536 ILE A N 1
ATOM 4077 C CA . ILE A 1 536 ? 24.175 -2.875 8.899 1.00 88.06 536 ILE A CA 1
ATOM 4078 C C . ILE A 1 536 ? 25.113 -3.002 7.701 1.00 88.06 536 ILE A C 1
ATOM 4080 O O . ILE A 1 536 ? 26.037 -3.820 7.734 1.00 88.06 536 ILE A O 1
ATOM 4084 N N . GLN A 1 537 ? 24.919 -2.177 6.672 1.00 83.38 537 GLN A N 1
ATOM 4085 C CA . GLN A 1 537 ? 25.889 -2.005 5.587 1.00 83.38 537 GLN A CA 1
ATOM 4086 C C . GLN A 1 537 ? 26.164 -0.520 5.348 1.00 83.38 537 GLN A C 1
ATOM 4088 O O . GLN A 1 537 ? 25.237 0.260 5.152 1.00 83.38 537 GLN A O 1
ATOM 4093 N N . GLY A 1 538 ? 27.434 -0.123 5.329 1.00 80.25 538 GLY A N 1
ATOM 4094 C CA . GLY A 1 538 ? 27.839 1.267 5.107 1.00 80.25 538 GLY A CA 1
ATOM 4095 C C . GLY A 1 538 ? 29.332 1.374 4.821 1.00 80.25 538 GLY A C 1
ATOM 4096 O O . GLY A 1 538 ? 30.110 0.579 5.335 1.00 80.25 538 GLY A O 1
ATOM 4097 N N . GLN A 1 539 ? 29.731 2.318 3.963 1.00 76.69 539 GLN A N 1
ATOM 4098 C CA . GLN A 1 539 ? 31.137 2.573 3.589 1.00 76.69 539 GLN A CA 1
ATOM 4099 C C . GLN A 1 539 ? 31.940 1.330 3.127 1.00 76.69 539 GLN A C 1
ATOM 4101 O O . GLN A 1 539 ? 33.160 1.287 3.231 1.00 76.69 539 GLN A O 1
ATOM 4106 N N . GLY A 1 540 ? 31.261 0.309 2.588 1.00 80.75 540 GLY A N 1
ATOM 4107 C CA . GLY A 1 540 ? 31.881 -0.957 2.167 1.00 80.75 540 GLY A CA 1
ATOM 4108 C C . GLY A 1 540 ? 32.046 -2.003 3.277 1.00 80.75 540 GLY A C 1
ATOM 4109 O O . GLY A 1 540 ? 32.440 -3.127 2.973 1.00 80.75 540 GLY A O 1
ATOM 4110 N N . HIS A 1 541 ? 31.688 -1.667 4.518 1.00 84.50 541 HIS A N 1
ATOM 4111 C CA . HIS A 1 541 ? 31.686 -2.559 5.674 1.00 84.50 541 HIS A CA 1
ATOM 4112 C C . HIS A 1 541 ? 30.301 -3.155 5.948 1.00 84.50 541 HIS A C 1
ATOM 4114 O O . HIS A 1 541 ? 29.259 -2.584 5.605 1.00 84.50 541 HIS A O 1
ATOM 4120 N N . SER A 1 542 ? 30.299 -4.317 6.596 1.00 86.56 542 SER A N 1
ATOM 4121 C CA . SER A 1 542 ? 29.116 -5.095 6.959 1.00 86.56 542 SER A CA 1
ATOM 4122 C C . SER A 1 542 ? 29.183 -5.545 8.417 1.00 86.56 542 SER A C 1
ATOM 4124 O O . SER A 1 542 ? 30.149 -6.186 8.838 1.00 86.56 542 SER A O 1
ATOM 4126 N N . LEU A 1 543 ? 28.153 -5.222 9.201 1.00 90.12 543 LEU A N 1
ATOM 4127 C CA . LEU A 1 543 ? 28.032 -5.645 10.597 1.00 90.12 543 LEU A CA 1
ATOM 4128 C C . LEU A 1 543 ? 26.720 -6.415 10.790 1.00 90.12 543 LEU A C 1
ATOM 4130 O O . LEU A 1 543 ? 25.661 -5.973 10.351 1.00 90.12 543 LEU A O 1
ATOM 4134 N N . LEU A 1 544 ? 26.783 -7.534 11.506 1.00 89.62 544 LEU A N 1
ATOM 4135 C CA . LEU A 1 544 ? 25.628 -8.273 12.010 1.00 89.62 544 LEU A CA 1
ATOM 4136 C C . LEU A 1 544 ? 25.739 -8.361 13.532 1.00 89.62 544 LEU A C 1
ATOM 4138 O O . LEU A 1 544 ? 26.699 -8.937 14.053 1.00 89.62 544 LEU A O 1
ATOM 4142 N N . LEU A 1 545 ? 24.764 -7.803 14.244 1.00 90.12 545 LEU A N 1
ATOM 4143 C CA . LEU A 1 545 ? 24.718 -7.786 15.706 1.00 90.12 545 LEU A CA 1
ATOM 4144 C C . LEU A 1 545 ? 23.468 -8.517 16.195 1.00 90.12 545 LEU A C 1
ATOM 4146 O O . LEU A 1 545 ? 22.384 -8.312 15.656 1.00 90.12 545 LEU A O 1
ATOM 4150 N N . THR A 1 546 ? 23.598 -9.349 17.227 1.00 89.44 546 THR A N 1
ATOM 4151 C CA . THR A 1 546 ? 22.463 -10.058 17.842 1.00 89.44 546 THR A CA 1
ATOM 4152 C C . THR A 1 546 ? 22.098 -9.399 19.169 1.00 89.44 546 THR A C 1
ATOM 4154 O O . THR A 1 546 ? 22.984 -9.104 19.973 1.00 89.44 546 THR A O 1
ATOM 4157 N N . ILE A 1 547 ? 20.805 -9.169 19.408 1.00 88.69 547 ILE A N 1
ATOM 4158 C CA . ILE A 1 547 ? 20.317 -8.612 20.680 1.00 88.69 547 ILE A CA 1
ATOM 4159 C C . ILE A 1 547 ? 20.673 -9.551 21.841 1.00 88.69 547 ILE A C 1
ATOM 4161 O O . ILE A 1 547 ? 20.653 -10.772 21.691 1.00 88.69 547 ILE A O 1
ATOM 4165 N N . ASP A 1 548 ? 21.043 -8.964 22.980 1.00 85.56 548 ASP A N 1
ATOM 4166 C CA . ASP A 1 548 ? 21.482 -9.630 24.216 1.00 85.56 548 ASP A CA 1
ATOM 4167 C C . ASP A 1 548 ? 22.768 -10.478 24.070 1.00 85.56 548 ASP A C 1
ATOM 4169 O O . ASP A 1 548 ? 23.154 -11.213 24.981 1.00 85.56 548 ASP A O 1
ATOM 4173 N N . SER A 1 549 ? 23.486 -10.355 22.946 1.00 88.94 549 SER A N 1
ATOM 4174 C CA . SER A 1 549 ? 24.717 -11.097 22.656 1.00 88.94 549 SER A CA 1
ATOM 4175 C C . SER A 1 549 ? 25.943 -10.193 22.611 1.00 88.94 549 SER A C 1
ATOM 4177 O O . SER A 1 549 ? 25.941 -9.129 21.999 1.00 88.94 549 SER A O 1
ATOM 4179 N N . LYS A 1 550 ? 27.055 -10.658 23.190 1.00 89.69 550 LYS A N 1
ATOM 4180 C CA . LYS A 1 550 ? 28.364 -10.003 23.025 1.00 89.69 550 LYS A CA 1
ATOM 4181 C C . LYS A 1 550 ? 29.038 -10.341 21.694 1.00 89.69 550 LYS A C 1
ATOM 4183 O O . LYS A 1 550 ? 30.086 -9.779 21.406 1.00 89.69 550 LYS A O 1
ATOM 4188 N N . GLN A 1 551 ? 28.499 -11.259 20.888 1.00 87.44 551 GLN A N 1
ATOM 4189 C CA . GLN A 1 551 ? 29.075 -11.579 19.579 1.00 87.44 551 GLN A CA 1
ATOM 4190 C C . GLN A 1 551 ? 28.476 -10.698 18.479 1.00 87.44 551 GLN A C 1
ATOM 4192 O O . GLN A 1 551 ? 27.259 -10.584 18.354 1.00 87.44 551 GLN A O 1
ATOM 4197 N N . ALA A 1 552 ? 29.356 -10.143 17.651 1.00 89.00 552 ALA A N 1
ATOM 4198 C CA . ALA A 1 552 ? 29.034 -9.526 16.372 1.00 89.00 552 ALA A CA 1
ATOM 4199 C C . ALA A 1 552 ? 29.780 -10.261 15.247 1.00 89.00 552 ALA A C 1
ATOM 4201 O O . ALA A 1 552 ? 30.805 -10.909 15.480 1.00 89.00 552 ALA A O 1
ATOM 4202 N N . VAL A 1 553 ? 29.291 -10.148 14.017 1.00 89.19 553 VAL A N 1
ATOM 4203 C CA . VAL A 1 553 ? 30.051 -10.505 12.813 1.00 89.19 553 VAL A CA 1
ATOM 4204 C C . VAL A 1 553 ? 30.360 -9.215 12.071 1.00 89.19 553 VAL A C 1
ATOM 4206 O O . VAL A 1 553 ? 29.435 -8.496 11.713 1.00 89.19 553 VAL A O 1
ATOM 4209 N N . VAL A 1 554 ? 31.639 -8.927 11.850 1.00 87.25 554 VAL A N 1
ATOM 4210 C CA . VAL A 1 554 ? 32.104 -7.770 11.076 1.00 87.25 554 VAL A CA 1
ATOM 4211 C C . VAL A 1 554 ? 32.884 -8.291 9.878 1.00 87.25 554 VAL A C 1
ATOM 4213 O O . VAL A 1 554 ? 33.835 -9.053 10.059 1.00 87.25 554 VAL A O 1
ATOM 4216 N N . ASP A 1 555 ? 32.446 -7.952 8.667 1.00 88.12 555 ASP A N 1
ATOM 4217 C CA . ASP A 1 555 ? 33.043 -8.389 7.395 1.00 88.12 555 ASP A CA 1
ATOM 4218 C C . ASP A 1 555 ? 33.302 -9.905 7.333 1.00 88.12 555 ASP A C 1
ATOM 4220 O O . ASP A 1 555 ? 34.367 -10.400 6.962 1.00 88.12 555 ASP A O 1
ATOM 4224 N N . GLY A 1 556 ? 32.295 -10.666 7.772 1.00 84.44 556 GLY A N 1
ATOM 4225 C CA . GLY A 1 556 ? 32.318 -12.130 7.846 1.00 84.44 556 GLY A CA 1
ATOM 4226 C C . GLY A 1 556 ? 33.114 -12.719 9.019 1.00 84.44 556 GLY A C 1
ATOM 4227 O O . GLY A 1 556 ? 33.041 -13.927 9.250 1.00 84.44 556 GLY A O 1
ATOM 4228 N N . GLN A 1 557 ? 33.833 -11.908 9.800 1.00 86.44 557 GLN A N 1
ATOM 4229 C CA . GLN A 1 557 ? 34.624 -12.359 10.947 1.00 86.44 557 GLN A CA 1
ATOM 4230 C C . GLN A 1 557 ? 33.870 -12.180 12.266 1.00 86.44 557 GLN A C 1
ATOM 4232 O O . GLN A 1 557 ? 33.355 -11.105 12.563 1.00 86.44 557 GLN A O 1
ATOM 4237 N N . LYS A 1 558 ? 33.853 -13.217 13.111 1.00 89.56 558 LYS A N 1
ATOM 4238 C CA . LYS A 1 558 ? 33.303 -13.106 14.469 1.00 89.56 558 LYS A CA 1
ATOM 4239 C C . LYS A 1 558 ? 34.182 -12.208 15.341 1.00 89.56 558 LYS A C 1
ATOM 4241 O O . LYS A 1 558 ? 35.398 -12.392 15.402 1.00 89.56 558 LYS A O 1
ATOM 4246 N N . ARG A 1 559 ? 33.552 -11.273 16.045 1.00 86.31 559 ARG A N 1
ATOM 4247 C CA . ARG A 1 559 ? 34.156 -10.336 16.998 1.00 86.31 559 ARG A CA 1
ATOM 4248 C C . ARG A 1 559 ? 33.343 -10.330 18.292 1.00 86.31 559 ARG A C 1
ATOM 4250 O O . ARG A 1 559 ? 32.158 -10.658 18.288 1.00 86.31 559 ARG A O 1
ATOM 4257 N N . THR A 1 560 ? 33.985 -9.950 19.392 1.00 86.38 560 THR A N 1
ATOM 4258 C CA . THR A 1 560 ? 33.349 -9.857 20.712 1.00 86.38 560 THR A CA 1
ATOM 4259 C C . THR A 1 560 ? 33.317 -8.398 21.160 1.00 86.38 560 THR A C 1
ATOM 4261 O O . THR A 1 560 ? 34.331 -7.705 21.089 1.00 86.38 560 THR A O 1
ATOM 4264 N N . MET A 1 561 ? 32.148 -7.936 21.591 1.00 86.88 561 MET A N 1
ATOM 4265 C CA . MET A 1 561 ? 31.903 -6.668 22.276 1.00 86.88 561 MET A CA 1
ATOM 4266 C C . MET A 1 561 ? 32.084 -6.837 23.789 1.00 86.88 561 MET A C 1
ATOM 4268 O O . MET A 1 561 ? 31.949 -7.932 24.336 1.00 86.88 561 MET A O 1
ATOM 4272 N N . ASP A 1 562 ? 32.364 -5.742 24.486 1.00 78.25 562 ASP A N 1
ATOM 4273 C CA . ASP A 1 562 ? 32.391 -5.695 25.949 1.00 78.25 562 ASP A CA 1
ATOM 4274 C C . ASP A 1 562 ? 30.998 -5.472 26.563 1.00 78.25 562 ASP A C 1
ATOM 4276 O O . ASP A 1 562 ? 30.706 -6.049 27.615 1.00 78.25 562 ASP A O 1
ATOM 4280 N N . THR A 1 563 ? 30.124 -4.728 25.882 1.00 84.44 563 THR A N 1
ATOM 4281 C CA . THR A 1 563 ? 28.679 -4.619 26.155 1.00 84.44 563 THR A CA 1
ATOM 4282 C C . THR A 1 563 ? 27.835 -5.431 25.151 1.00 84.44 563 THR A C 1
ATOM 4284 O O . THR A 1 563 ? 28.377 -6.121 24.286 1.00 84.44 563 THR A O 1
ATOM 4287 N N . THR A 1 564 ? 26.509 -5.403 25.282 1.00 88.25 564 THR A N 1
ATOM 4288 C CA . THR A 1 564 ? 25.547 -6.089 24.403 1.00 88.25 564 THR A CA 1
ATOM 4289 C C . THR A 1 564 ? 24.608 -5.090 23.719 1.00 88.25 564 THR A C 1
ATOM 4291 O O . THR A 1 564 ? 24.132 -4.168 24.384 1.00 88.25 564 THR A O 1
ATOM 4294 N N . PRO A 1 565 ? 24.248 -5.289 22.439 1.00 87.38 565 PRO A N 1
ATOM 4295 C CA . PRO A 1 565 ? 23.054 -4.698 21.842 1.00 87.38 565 PRO A CA 1
ATOM 4296 C C . PRO A 1 565 ? 21.826 -5.020 22.694 1.00 87.38 565 PRO A C 1
ATOM 4298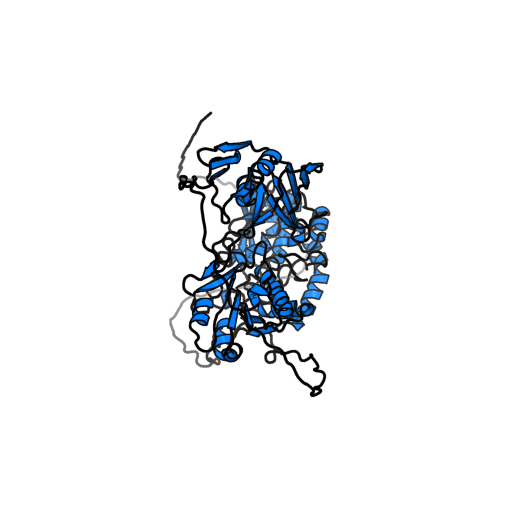 O O . PRO A 1 565 ? 21.624 -6.182 23.044 1.00 87.38 565 PRO A O 1
ATOM 4301 N N . VAL A 1 566 ? 20.993 -4.030 23.004 1.00 87.00 566 VAL A N 1
ATOM 4302 C CA . VAL A 1 566 ? 19.743 -4.245 23.755 1.00 87.00 566 VAL A CA 1
ATOM 4303 C C . VAL A 1 566 ? 18.574 -3.544 23.082 1.00 87.00 566 VAL A C 1
ATOM 4305 O O . VAL A 1 566 ? 18.761 -2.573 22.347 1.00 87.00 566 VAL A O 1
ATOM 4308 N N . ILE A 1 567 ? 17.356 -4.004 23.365 1.00 81.00 567 ILE A N 1
ATOM 4309 C CA . ILE A 1 567 ? 16.140 -3.266 23.021 1.00 81.00 567 ILE A CA 1
ATOM 4310 C C . ILE A 1 567 ? 15.705 -2.461 24.249 1.00 81.00 567 ILE A C 1
ATOM 4312 O O . ILE A 1 567 ? 15.420 -3.031 25.300 1.00 81.00 567 ILE A O 1
ATOM 4316 N N . ARG A 1 568 ? 15.634 -1.134 24.120 1.00 74.94 568 ARG A N 1
ATOM 4317 C CA . ARG A 1 568 ? 15.114 -0.222 25.154 1.00 74.94 568 ARG A CA 1
ATOM 4318 C C . ARG A 1 568 ? 14.177 0.782 24.498 1.00 74.94 568 ARG A C 1
ATOM 4320 O O . ARG A 1 568 ? 14.510 1.303 23.441 1.00 74.94 568 ARG A O 1
ATOM 4327 N N . ASN A 1 569 ? 13.010 1.036 25.094 1.00 69.44 569 ASN A N 1
ATOM 4328 C CA . ASN A 1 569 ? 11.989 1.949 24.551 1.00 69.44 569 ASN A CA 1
ATOM 4329 C C . ASN A 1 569 ? 11.661 1.673 23.062 1.00 69.44 569 ASN A C 1
ATOM 4331 O O . ASN A 1 569 ? 11.551 2.591 22.251 1.00 69.44 569 ASN A O 1
ATOM 4335 N N . SER A 1 570 ? 11.588 0.393 22.677 1.00 65.12 570 SER A N 1
ATOM 4336 C CA . SER A 1 570 ? 11.401 -0.052 21.284 1.00 65.12 570 SER A CA 1
ATOM 4337 C C . SER A 1 570 ? 12.459 0.465 20.288 1.00 65.12 570 SER A C 1
ATOM 4339 O O . SER A 1 570 ? 12.199 0.589 19.088 1.00 65.12 570 SER A O 1
ATOM 4341 N N . ARG A 1 571 ? 13.679 0.752 20.756 1.00 75.88 571 ARG A N 1
ATOM 4342 C CA . ARG A 1 571 ? 14.869 1.004 19.931 1.00 75.88 571 ARG A CA 1
ATOM 4343 C C . ARG A 1 571 ? 15.921 -0.058 20.164 1.00 75.88 571 ARG A C 1
ATOM 4345 O O . ARG A 1 571 ? 16.173 -0.442 21.302 1.00 75.88 571 ARG A O 1
ATOM 4352 N N . THR A 1 572 ? 16.587 -0.460 19.083 1.00 82.19 572 THR A N 1
ATOM 4353 C CA . THR A 1 572 ? 17.875 -1.139 19.214 1.00 82.19 572 THR A CA 1
ATOM 4354 C C . THR A 1 572 ? 18.922 -0.113 19.618 1.00 82.19 572 THR A C 1
ATOM 4356 O O . THR A 1 572 ? 19.239 0.805 18.855 1.00 82.19 572 THR A O 1
ATOM 4359 N N . MET A 1 573 ? 19.438 -0.290 20.825 1.00 85.19 573 MET A N 1
ATOM 4360 C CA . MET A 1 573 ? 20.482 0.525 21.414 1.00 85.19 573 MET A CA 1
ATOM 4361 C C . MET A 1 573 ? 21.817 -0.179 21.198 1.00 85.19 573 MET A C 1
ATOM 4363 O O . MET A 1 573 ? 22.002 -1.310 21.656 1.00 85.19 573 MET A O 1
ATOM 4367 N N . LEU A 1 574 ? 22.736 0.482 20.498 1.00 86.25 574 LEU A N 1
ATOM 4368 C CA . LEU A 1 574 ? 24.080 -0.030 20.227 1.00 86.25 574 LEU A CA 1
ATOM 4369 C C . LEU A 1 574 ? 25.151 0.875 20.852 1.00 86.25 574 LEU A C 1
ATOM 4371 O O . LEU A 1 574 ? 24.928 2.082 20.961 1.00 86.25 574 LEU A O 1
ATOM 4375 N N . PRO A 1 575 ? 26.327 0.335 21.219 1.00 84.75 575 PRO A N 1
ATOM 4376 C CA . PRO A 1 575 ? 27.459 1.146 21.656 1.00 84.75 575 PRO A CA 1
ATOM 4377 C C . PRO A 1 575 ? 27.984 2.016 20.503 1.00 84.75 575 PRO A C 1
ATOM 4379 O O . PRO A 1 575 ? 28.583 1.502 19.556 1.00 84.75 575 PRO A O 1
ATOM 4382 N N . ALA A 1 576 ? 27.802 3.338 20.603 1.00 79.06 576 ALA A N 1
ATOM 4383 C CA . ALA A 1 576 ? 28.068 4.302 19.524 1.00 79.06 576 ALA A CA 1
ATOM 4384 C C . ALA A 1 576 ? 29.474 4.163 18.919 1.00 79.06 576 ALA A C 1
ATOM 4386 O O . ALA A 1 576 ? 29.637 4.129 17.701 1.00 79.06 576 ALA A O 1
ATOM 4387 N N . ARG A 1 577 ? 30.483 4.021 19.790 1.00 80.81 577 ARG A N 1
ATOM 4388 C CA . ARG A 1 577 ? 31.887 3.860 19.397 1.00 80.81 577 ARG A CA 1
ATOM 4389 C C . ARG A 1 577 ? 32.120 2.613 18.550 1.00 80.81 577 ARG A C 1
ATOM 4391 O O . ARG A 1 577 ? 32.743 2.716 17.506 1.00 80.81 577 ARG A O 1
ATOM 4398 N N . TYR A 1 578 ? 31.589 1.466 18.976 1.00 79.00 578 TYR A N 1
ATOM 4399 C CA . TYR A 1 578 ? 31.791 0.198 18.273 1.00 79.00 578 TYR A CA 1
ATOM 4400 C C . TYR A 1 578 ? 31.231 0.284 16.851 1.00 79.00 578 TYR A C 1
ATOM 4402 O O . TYR A 1 578 ? 31.905 -0.050 15.886 1.00 79.00 578 TYR A O 1
ATOM 4410 N N . VAL A 1 579 ? 30.003 0.785 16.716 1.00 76.50 579 VAL A N 1
ATOM 4411 C CA . VAL A 1 579 ? 29.331 0.864 15.417 1.00 76.50 579 VAL A CA 1
ATOM 4412 C C . VAL A 1 579 ? 30.012 1.875 14.491 1.00 76.50 579 VAL A C 1
ATOM 4414 O O . VAL A 1 579 ? 30.217 1.563 13.323 1.00 76.50 579 VAL A O 1
ATOM 4417 N N . GLY A 1 580 ? 30.400 3.050 14.999 1.00 77.88 580 GLY A N 1
ATOM 4418 C CA . GLY A 1 580 ? 31.109 4.056 14.204 1.00 77.88 580 GLY A CA 1
ATOM 4419 C C . GLY A 1 580 ? 32.486 3.578 13.736 1.00 77.88 580 GLY A C 1
ATOM 4420 O O . GLY A 1 580 ? 32.754 3.591 12.537 1.00 77.88 580 GLY A O 1
ATOM 4421 N N . GLU A 1 581 ? 33.323 3.076 14.652 1.00 81.06 581 GLU A N 1
ATOM 4422 C CA . GLU A 1 581 ? 34.692 2.635 14.338 1.00 81.06 581 GLU A CA 1
ATOM 4423 C C . GLU A 1 581 ? 34.720 1.477 13.323 1.00 81.06 581 GLU A C 1
ATOM 4425 O O . GLU A 1 581 ? 35.532 1.494 12.399 1.00 81.06 581 GLU A O 1
ATOM 4430 N N . TYR A 1 582 ? 33.810 0.498 13.427 1.00 78.56 582 TYR A N 1
ATOM 4431 C CA . TYR A 1 582 ? 33.738 -0.619 12.467 1.00 78.56 582 TYR A CA 1
ATOM 4432 C C . TYR A 1 582 ? 33.104 -0.262 11.115 1.00 78.56 582 TYR A C 1
ATOM 4434 O O . TYR A 1 582 ? 33.238 -1.038 10.172 1.00 78.56 582 TYR A O 1
ATOM 4442 N N . LEU A 1 583 ? 32.445 0.892 10.998 1.00 74.38 583 LEU A N 1
ATOM 4443 C CA . LEU A 1 583 ? 32.007 1.458 9.717 1.00 74.38 583 LEU A CA 1
ATOM 4444 C C . LEU A 1 583 ? 33.038 2.435 9.119 1.00 74.38 583 LEU A C 1
ATOM 4446 O O . LEU A 1 583 ? 32.782 3.017 8.068 1.00 74.38 583 LEU A O 1
ATOM 4450 N N . GLY A 1 584 ? 34.198 2.607 9.765 1.00 73.31 584 GLY A N 1
ATOM 4451 C CA . GLY A 1 584 ? 35.285 3.474 9.304 1.00 73.31 584 GLY A CA 1
ATOM 4452 C C . GLY A 1 584 ? 35.214 4.929 9.783 1.00 73.31 584 GLY A C 1
ATOM 4453 O O . GLY A 1 584 ? 36.015 5.740 9.324 1.00 73.31 584 GLY A O 1
ATOM 4454 N N . PHE A 1 585 ? 34.299 5.264 10.699 1.00 81.50 585 PHE A N 1
ATOM 4455 C CA . PHE A 1 585 ? 34.135 6.616 11.245 1.00 81.50 585 PHE A CA 1
ATOM 4456 C C . PHE A 1 585 ? 34.944 6.838 12.528 1.00 81.50 585 PHE A C 1
ATOM 4458 O O . PHE A 1 585 ? 35.166 5.923 13.326 1.00 81.50 585 PHE A O 1
ATOM 4465 N N . THR A 1 586 ? 35.335 8.085 12.775 1.00 80.94 586 THR A N 1
ATOM 4466 C CA . THR A 1 586 ? 36.013 8.497 14.010 1.00 80.94 586 THR A CA 1
ATOM 4467 C C . THR A 1 586 ? 34.980 8.869 15.070 1.00 80.94 586 THR A C 1
ATOM 4469 O O . THR A 1 586 ? 34.168 9.762 14.849 1.00 80.94 586 THR A O 1
ATOM 4472 N N . VAL A 1 587 ? 35.022 8.228 16.247 1.00 83.62 587 VAL A N 1
ATOM 4473 C CA . VAL A 1 587 ? 34.071 8.496 17.345 1.00 83.62 587 VAL A CA 1
ATOM 4474 C C . VAL A 1 587 ? 34.762 9.138 18.548 1.00 83.62 587 VAL A C 1
ATOM 4476 O O . VAL A 1 587 ? 35.409 8.466 19.358 1.00 83.62 587 VAL A O 1
ATOM 4479 N N . GLN A 1 588 ? 34.577 10.447 18.706 1.00 85.88 588 GLN A N 1
ATOM 4480 C CA . GLN A 1 588 ? 35.119 11.228 19.821 1.00 85.88 588 GLN A CA 1
ATOM 4481 C C . GLN A 1 588 ? 34.101 11.367 20.963 1.00 85.88 588 GLN A C 1
ATOM 4483 O O . GLN A 1 588 ? 32.893 11.342 20.739 1.00 85.88 588 GLN A O 1
ATOM 4488 N N . TRP A 1 589 ? 34.592 11.514 22.197 1.00 86.31 589 TRP A N 1
ATOM 4489 C CA . TRP A 1 589 ? 33.784 11.762 23.398 1.00 86.31 589 TRP A CA 1
ATOM 4490 C C . TRP A 1 589 ? 34.360 12.944 24.174 1.00 86.31 589 TRP A C 1
ATOM 4492 O O . TRP A 1 589 ? 35.519 12.895 24.588 1.00 86.31 589 TRP A O 1
ATOM 4502 N N . ASP A 1 590 ? 33.543 13.969 24.400 1.00 85.69 590 ASP A N 1
ATOM 4503 C CA . ASP A 1 590 ? 33.831 15.057 25.331 1.00 85.69 590 ASP A CA 1
ATOM 4504 C C . ASP A 1 590 ? 33.062 14.828 26.637 1.00 85.69 590 ASP A C 1
ATOM 4506 O O . ASP A 1 590 ? 31.842 14.978 26.711 1.00 85.69 590 ASP A O 1
ATOM 4510 N N . GLU A 1 591 ? 33.808 14.485 27.684 1.00 81.75 591 GLU A N 1
ATOM 4511 C CA . GLU A 1 591 ? 33.294 14.236 29.030 1.00 81.75 591 GLU A CA 1
ATOM 4512 C C . GLU A 1 591 ? 32.669 15.482 29.679 1.00 81.75 591 GLU A C 1
ATOM 4514 O O . GLU A 1 591 ? 31.698 15.358 30.426 1.00 81.75 591 GLU A O 1
ATOM 4519 N N . LYS A 1 592 ? 33.172 16.689 29.376 1.00 80.50 592 LYS A N 1
ATOM 4520 C CA . LYS A 1 592 ? 32.694 17.939 29.992 1.00 80.50 592 LYS A CA 1
ATOM 4521 C C . LYS A 1 592 ? 31.353 18.376 29.425 1.00 80.50 592 LYS A C 1
ATOM 4523 O O . LYS A 1 592 ? 30.502 18.849 30.173 1.00 80.50 592 LYS A O 1
ATOM 4528 N N . THR A 1 593 ? 31.170 18.242 28.112 1.00 84.94 593 THR A N 1
ATOM 4529 C CA . THR A 1 593 ? 29.906 18.593 27.442 1.00 84.94 593 THR A CA 1
ATOM 4530 C C . THR A 1 593 ? 28.952 17.409 27.299 1.00 84.94 593 THR A C 1
ATOM 4532 O O . THR A 1 593 ? 27.805 17.613 26.912 1.00 84.94 593 THR A O 1
ATOM 4535 N N . ARG A 1 594 ? 29.403 16.189 27.631 1.00 87.00 594 ARG A N 1
ATOM 4536 C CA . ARG A 1 594 ? 28.688 14.917 27.424 1.00 87.00 594 ARG A CA 1
ATOM 4537 C C . ARG A 1 594 ? 28.251 14.719 25.965 1.00 87.00 594 ARG A C 1
ATOM 4539 O O . ARG A 1 594 ? 27.158 14.221 25.685 1.00 87.00 594 ARG A O 1
ATOM 4546 N N . THR A 1 595 ? 29.141 15.090 25.042 1.00 85.88 595 THR A N 1
ATOM 4547 C CA . THR A 1 595 ? 28.925 15.022 23.590 1.00 85.88 595 THR A CA 1
ATOM 4548 C C . THR A 1 595 ? 29.712 13.869 22.969 1.00 85.88 595 THR A C 1
ATOM 4550 O O . THR A 1 595 ? 30.923 13.771 23.173 1.00 85.88 595 THR A O 1
ATOM 4553 N N . VAL A 1 596 ? 29.056 13.033 22.159 1.00 85.06 596 VAL A N 1
ATOM 4554 C CA . VAL A 1 596 ? 29.734 12.204 21.148 1.00 85.06 596 VAL A CA 1
ATOM 4555 C C . VAL A 1 596 ? 29.719 12.917 19.803 1.00 85.06 596 VAL A C 1
ATOM 4557 O O . VAL A 1 596 ? 28.669 13.392 19.376 1.00 85.06 596 VAL A O 1
ATOM 4560 N N . THR A 1 597 ? 30.859 12.924 19.119 1.00 85.31 597 THR A N 1
ATOM 4561 C CA . THR A 1 597 ? 30.974 13.368 17.723 1.00 85.31 597 THR A CA 1
ATOM 4562 C C . THR A 1 597 ? 31.386 12.181 16.857 1.00 85.31 597 THR A C 1
ATOM 4564 O O . THR A 1 597 ? 32.323 11.465 17.219 1.00 85.31 597 THR A O 1
ATOM 4567 N N . VAL A 1 598 ? 30.689 11.973 15.739 1.00 83.44 598 VAL A N 1
ATOM 4568 C CA . VAL A 1 598 ? 30.993 10.956 14.722 1.00 83.44 598 VAL A CA 1
ATOM 4569 C C . VAL A 1 598 ? 31.309 11.652 13.397 1.00 83.44 598 VAL A C 1
ATOM 4571 O O . VAL A 1 598 ? 30.469 12.399 12.884 1.00 83.44 598 VAL A O 1
ATOM 4574 N N . GLU A 1 599 ? 32.508 11.406 12.866 1.00 81.00 599 GLU A N 1
ATOM 4575 C CA . GLU A 1 599 ? 33.046 11.994 11.621 1.00 81.00 599 GLU A CA 1
ATOM 4576 C C . GLU A 1 599 ? 33.519 10.921 10.634 1.00 81.00 599 GLU A C 1
ATOM 4578 O O . GLU A 1 599 ? 34.241 9.992 11.074 1.00 81.00 599 GLU A O 1
#

pLDDT: mean 80.33, std 25.22, range [23.69, 98.94]

Foldseek 3Di:
DDDDDDDDDDDDDDDDDDDDDDDDDDDDDDDDDDDDDDDDDDDDDDDDDDDDDDDDDPDDPDPPPVPFAWWWLLVLCVPPPVVVAFPWAEEEEAACQCATLVSHHSVVVQCPDPRHHDAEYEAEQCGRHQPDAGVDFDQWDQDPVRRHIYHYCDDLHVADALVRCVRGQAYEYGYDDLQFLQGLSLLSLLRPQLRCQVNVHEYEYTKDANQLFLPQFDAFFADPPLADSRHHDRGGGRNSAISQLSNLVSCVPRVGNYHYRDIIPDARLDHNVNNVGDDPQSHPLRRDPLLSLLCLLAVLCPPQQWHADPSSQKIWGAQADQVQLQVQLVVVVQPQWHWDWDDDDRITITGIDGRDSSRHRRNLNNLQSVLSNCVRRVTQQDDDDVHGDVNCSSNSHCVSVVCSNVSPHSVVSRVVRVVSSVVSVVSSVVRHQHDPDHDDTDDDDDDDDDDDDDDDDDDDDDDDDDDDDDDDDDDDDDDPDDDAAAAWEAEPNHTFDDPDGWDQDPVRFTWDQPPRRQVSQVKDWDADSVQQWIWIDAQNKIKIFHAPAQWIQIPNRIDGHPDHFHQDSNGGIDRPCVVLVSNPWDWDADPRNNYIYTD